Protein AF-A0A517MHG7-F1 (afdb_monomer)

Structure (mmCIF, N/CA/C/O backbone):
data_AF-A0A517MHG7-F1
#
_entry.id   AF-A0A517MHG7-F1
#
loop_
_atom_site.group_PDB
_atom_site.id
_atom_site.type_symbol
_atom_site.label_atom_id
_atom_site.label_alt_id
_atom_site.label_comp_id
_atom_site.label_asym_id
_atom_site.label_entity_id
_atom_site.label_seq_id
_atom_site.pdbx_PDB_ins_code
_atom_site.Cartn_x
_atom_site.Cartn_y
_atom_site.Cartn_z
_atom_site.occupancy
_atom_site.B_iso_or_equiv
_atom_site.auth_seq_id
_atom_site.auth_comp_id
_atom_site.auth_asym_id
_atom_site.auth_atom_id
_atom_site.pdbx_PDB_model_num
ATOM 1 N N . MET A 1 1 ? 53.557 -58.027 13.527 1.00 37.69 1 MET A N 1
ATOM 2 C CA . MET A 1 1 ? 53.738 -56.564 13.632 1.00 37.69 1 MET A CA 1
ATOM 3 C C . MET A 1 1 ? 52.764 -55.906 12.673 1.00 37.69 1 MET A C 1
ATOM 5 O O . MET A 1 1 ? 52.910 -56.068 11.471 1.00 37.69 1 MET A O 1
ATOM 9 N N . ARG A 1 2 ? 51.699 -55.310 13.218 1.00 33.59 2 ARG A N 1
ATOM 10 C CA . ARG A 1 2 ? 50.631 -54.616 12.485 1.00 33.59 2 ARG A CA 1
ATOM 11 C C . ARG A 1 2 ? 50.932 -53.115 12.537 1.00 33.59 2 ARG A C 1
ATOM 13 O O . ARG A 1 2 ? 51.145 -52.602 13.630 1.00 33.59 2 ARG A O 1
ATOM 20 N N . TYR A 1 3 ? 50.956 -52.452 11.386 1.00 35.00 3 TYR A N 1
ATOM 21 C CA . TYR A 1 3 ? 50.954 -50.989 11.289 1.00 35.00 3 TYR A CA 1
ATOM 22 C C . TYR A 1 3 ? 49.515 -50.459 11.477 1.00 35.00 3 TYR A C 1
ATOM 24 O O . TYR A 1 3 ? 48.573 -51.174 11.124 1.00 35.00 3 TYR A O 1
ATOM 32 N N . PRO A 1 4 ? 49.320 -49.266 12.072 1.00 37.56 4 PRO A N 1
ATOM 33 C CA . PRO A 1 4 ? 48.002 -48.763 12.453 1.00 37.56 4 PRO A CA 1
ATOM 34 C C . PRO A 1 4 ? 47.261 -48.126 11.260 1.00 37.56 4 PRO A C 1
ATOM 36 O O . PRO A 1 4 ? 47.903 -47.722 10.289 1.00 37.56 4 PRO A O 1
ATOM 39 N N . PRO A 1 5 ? 45.921 -48.015 11.316 1.00 35.97 5 PRO A N 1
ATOM 40 C CA . PRO A 1 5 ? 45.130 -47.403 10.255 1.00 35.97 5 PRO A CA 1
ATOM 41 C C . PRO A 1 5 ? 45.158 -45.867 10.337 1.00 35.97 5 PRO A C 1
ATOM 43 O O . PRO A 1 5 ? 45.040 -45.284 11.415 1.00 35.97 5 PRO A O 1
ATOM 46 N N . CYS A 1 6 ? 45.285 -45.221 9.175 1.00 31.97 6 CYS A N 1
ATOM 47 C CA . CYS A 1 6 ? 45.093 -43.785 8.984 1.00 31.97 6 CYS A CA 1
ATOM 48 C C . CYS A 1 6 ? 43.678 -43.367 9.405 1.00 31.97 6 CYS A C 1
ATOM 50 O O . CYS A 1 6 ? 42.690 -43.843 8.845 1.00 31.97 6 CYS A O 1
ATOM 52 N N . ALA A 1 7 ? 43.586 -42.445 10.361 1.00 31.58 7 ALA A N 1
ATOM 53 C CA . ALA A 1 7 ? 42.348 -41.763 10.700 1.00 31.58 7 ALA A CA 1
ATOM 54 C C . ALA A 1 7 ? 42.001 -40.755 9.592 1.00 31.58 7 ALA A C 1
ATOM 56 O O . ALA A 1 7 ? 42.701 -39.761 9.400 1.00 31.58 7 ALA A O 1
ATOM 57 N N . PHE A 1 8 ? 40.919 -41.018 8.861 1.00 31.73 8 PHE A N 1
ATOM 58 C CA . PHE A 1 8 ? 40.243 -40.014 8.046 1.00 31.73 8 PHE A CA 1
ATOM 59 C C . PHE A 1 8 ? 39.566 -39.016 8.993 1.00 31.73 8 PHE A C 1
ATOM 61 O O . PHE A 1 8 ? 38.588 -39.353 9.659 1.00 31.73 8 PHE A O 1
ATOM 68 N N . PHE A 1 9 ? 40.085 -37.791 9.062 1.00 30.23 9 PHE A N 1
ATOM 69 C CA . PHE A 1 9 ? 39.346 -36.668 9.630 1.00 30.23 9 PHE A CA 1
ATOM 70 C C . PHE A 1 9 ? 38.220 -36.307 8.658 1.00 30.23 9 PHE A C 1
ATOM 72 O O . PHE A 1 9 ? 38.436 -35.659 7.636 1.00 30.23 9 PHE A O 1
ATOM 79 N N . LEU A 1 10 ? 37.013 -36.776 8.966 1.00 29.17 10 LEU A N 1
ATOM 80 C CA . LEU A 1 10 ? 35.787 -36.297 8.349 1.00 29.17 10 LEU A CA 1
ATOM 81 C C . LEU A 1 10 ? 35.540 -34.882 8.899 1.00 29.17 10 LEU A C 1
ATOM 83 O O . LEU A 1 10 ? 35.070 -34.725 10.025 1.00 29.17 10 LEU A O 1
ATOM 87 N N . CYS A 1 11 ? 35.905 -33.847 8.141 1.00 27.91 11 CYS A N 1
ATOM 88 C CA . CYS A 1 11 ? 35.425 -32.494 8.408 1.00 27.91 11 CYS A CA 1
ATOM 89 C C . CYS A 1 11 ? 33.903 -32.499 8.231 1.00 27.91 11 CYS A C 1
ATOM 91 O O . CYS A 1 11 ? 33.403 -32.452 7.108 1.00 27.91 11 CYS A O 1
ATOM 93 N N . LEU A 1 12 ? 33.166 -32.583 9.341 1.00 28.73 12 LEU A N 1
ATOM 94 C CA . LEU A 1 12 ? 31.757 -32.220 9.376 1.00 28.73 12 LEU A CA 1
ATOM 95 C C . LEU A 1 12 ? 31.680 -30.727 9.034 1.00 28.73 12 LEU A C 1
ATOM 97 O O . LEU A 1 12 ? 31.954 -29.872 9.874 1.00 28.73 12 LEU A O 1
ATOM 101 N N . ALA A 1 13 ? 31.338 -30.410 7.787 1.00 30.81 13 ALA A N 1
ATOM 102 C CA . ALA A 1 13 ? 30.825 -29.096 7.450 1.00 30.81 13 ALA A CA 1
ATOM 103 C C . ALA A 1 13 ? 29.472 -28.964 8.156 1.00 30.81 13 ALA A C 1
ATOM 105 O O . ALA A 1 13 ? 28.457 -29.484 7.695 1.00 30.81 13 ALA A O 1
ATOM 106 N N . VAL A 1 14 ? 29.475 -28.329 9.327 1.00 29.34 14 VAL A N 1
ATOM 107 C CA . VAL A 1 14 ? 28.245 -27.881 9.970 1.00 29.34 14 VAL A CA 1
ATOM 108 C C . VAL A 1 14 ? 27.719 -26.739 9.108 1.00 29.34 14 VAL A C 1
ATOM 110 O O . VAL A 1 14 ? 28.155 -25.598 9.231 1.00 29.34 14 VAL A O 1
ATOM 113 N N . LEU A 1 15 ? 26.819 -27.067 8.181 1.00 31.58 15 LEU A N 1
ATOM 114 C CA . LEU A 1 15 ? 25.925 -26.097 7.563 1.00 31.58 15 LEU A CA 1
ATOM 115 C C . LEU A 1 15 ? 25.019 -25.571 8.679 1.00 31.58 15 LEU A C 1
ATOM 117 O O . LEU A 1 15 ? 23.941 -26.107 8.924 1.00 31.58 15 LEU A O 1
ATOM 121 N N . PHE A 1 16 ? 25.473 -24.536 9.386 1.00 30.58 16 PHE A N 1
ATOM 122 C CA . PHE A 1 16 ? 24.554 -23.619 10.044 1.00 30.58 16 PHE A CA 1
ATOM 123 C C . PHE A 1 16 ? 23.796 -22.914 8.921 1.00 30.58 16 PHE A C 1
ATOM 125 O O . PHE A 1 16 ? 24.208 -21.867 8.430 1.00 30.58 16 PHE A O 1
ATOM 132 N N . GLY A 1 17 ? 22.710 -23.534 8.459 1.00 29.84 17 GLY A N 1
ATOM 133 C CA . GLY A 1 17 ? 21.643 -22.766 7.849 1.00 29.84 17 GLY A CA 1
ATOM 134 C C . GLY A 1 17 ? 21.190 -21.794 8.924 1.00 29.84 17 GLY A C 1
ATOM 135 O O . GLY A 1 17 ? 20.609 -22.218 9.922 1.00 29.84 17 GLY A O 1
ATOM 136 N N . ASN A 1 18 ? 21.540 -20.517 8.774 1.00 31.27 18 ASN A N 1
ATOM 137 C CA . ASN A 1 18 ? 20.880 -19.469 9.528 1.00 31.27 18 ASN A CA 1
ATOM 138 C C . ASN A 1 18 ? 19.403 -19.594 9.171 1.00 31.27 18 ASN A C 1
ATOM 140 O O . ASN A 1 18 ? 18.986 -19.217 8.079 1.00 31.27 18 ASN A O 1
ATOM 144 N N . VAL A 1 19 ? 18.624 -20.185 10.073 1.00 34.59 19 VAL A N 1
ATOM 145 C CA . VAL A 1 19 ? 17.186 -19.969 10.091 1.00 34.59 19 VAL A CA 1
ATOM 146 C C . VAL A 1 19 ? 17.055 -18.504 10.476 1.00 34.59 19 VAL A C 1
ATOM 148 O O . VAL A 1 19 ? 17.112 -18.157 11.654 1.00 34.59 19 VAL A O 1
ATOM 151 N N . LEU A 1 20 ? 17.048 -17.632 9.468 1.00 45.84 20 LEU A N 1
ATOM 152 C CA . LEU A 1 20 ? 16.780 -16.217 9.656 1.00 45.84 20 LEU A CA 1
ATOM 153 C C . LEU A 1 20 ? 15.371 -16.142 10.242 1.00 45.84 20 LEU A C 1
ATOM 155 O O . LEU A 1 20 ? 14.399 -16.552 9.608 1.00 45.84 20 LEU A O 1
ATOM 159 N N . SER A 1 21 ? 15.284 -15.727 11.505 1.00 51.94 21 SER A N 1
ATOM 160 C CA . SER A 1 21 ? 14.001 -15.457 12.143 1.00 51.94 21 SER A CA 1
ATOM 161 C C . SER A 1 21 ? 13.348 -14.312 11.383 1.00 51.94 21 SER A C 1
ATOM 163 O O . SER A 1 21 ? 14.001 -13.300 11.142 1.00 51.94 21 SER A O 1
ATOM 165 N N . ALA A 1 22 ? 12.077 -14.460 11.008 1.00 64.56 22 ALA A N 1
ATOM 166 C CA . ALA A 1 22 ? 11.318 -13.345 10.457 1.00 64.56 22 ALA A CA 1
ATOM 167 C C . ALA A 1 22 ? 11.336 -12.176 11.455 1.00 64.56 22 ALA A C 1
ATOM 169 O O . ALA A 1 22 ? 11.253 -12.402 12.667 1.00 64.56 22 ALA A O 1
ATOM 170 N N . ALA A 1 23 ? 11.462 -10.948 10.949 1.00 78.62 23 ALA A N 1
ATOM 171 C CA . ALA A 1 23 ? 11.457 -9.759 11.788 1.00 78.62 23 ALA A CA 1
ATOM 172 C C . ALA A 1 23 ? 10.108 -9.623 12.511 1.00 78.62 23 ALA A C 1
ATOM 174 O O . ALA A 1 23 ? 9.042 -9.815 11.918 1.00 78.62 23 ALA A O 1
ATOM 175 N N . ASP A 1 24 ? 10.153 -9.252 13.788 1.00 87.94 24 ASP A N 1
ATOM 176 C CA . ASP A 1 24 ? 8.943 -9.060 14.580 1.00 87.94 24 ASP A CA 1
ATOM 177 C C . ASP A 1 24 ? 8.303 -7.713 14.249 1.00 87.94 24 ASP A C 1
ATOM 179 O O . ASP A 1 24 ? 8.987 -6.694 14.144 1.00 87.94 24 ASP A O 1
ATOM 183 N N . LEU A 1 25 ? 6.975 -7.684 14.116 1.00 92.38 25 LEU A N 1
ATOM 184 C CA . LEU A 1 25 ? 6.245 -6.427 13.963 1.00 92.38 25 LEU A CA 1
ATOM 185 C C . LEU A 1 25 ? 6.420 -5.552 15.209 1.00 92.38 25 LEU A C 1
ATOM 187 O O . LEU A 1 25 ? 6.308 -6.018 16.343 1.00 92.38 25 LEU A O 1
ATOM 191 N N . THR A 1 26 ? 6.624 -4.259 14.990 1.00 94.62 26 THR A N 1
ATOM 192 C CA . THR A 1 26 ? 6.773 -3.254 16.046 1.00 94.62 26 THR A CA 1
ATOM 193 C C . THR A 1 26 ? 5.945 -2.012 15.726 1.00 94.62 26 THR A C 1
ATOM 195 O O . THR A 1 26 ? 5.345 -1.886 14.653 1.00 94.62 26 THR A O 1
ATOM 198 N N . VAL A 1 27 ? 5.886 -1.075 16.669 1.00 95.31 27 VAL A N 1
ATOM 199 C CA . VAL A 1 27 ? 5.363 0.271 16.427 1.00 95.31 27 VAL A CA 1
ATOM 200 C C . VAL A 1 27 ? 6.356 1.314 16.922 1.00 95.31 27 VAL A C 1
ATOM 202 O O . VAL A 1 27 ? 6.956 1.168 17.984 1.00 95.31 27 VAL A O 1
ATOM 205 N N . GLN A 1 28 ? 6.508 2.392 16.161 1.00 94.25 28 GLN A N 1
ATOM 206 C CA . GLN A 1 28 ? 7.327 3.543 16.528 1.00 94.25 28 GLN A CA 1
ATOM 207 C C . GLN A 1 28 ? 6.416 4.675 16.992 1.00 94.25 28 GLN A C 1
ATOM 209 O O . GLN A 1 28 ? 5.576 5.147 16.223 1.00 94.25 28 GLN A O 1
ATOM 214 N N . GLN A 1 29 ? 6.569 5.123 18.241 1.00 95.94 29 GLN A N 1
ATOM 215 C CA . GLN A 1 29 ? 5.842 6.293 18.738 1.00 95.94 29 GLN A CA 1
ATOM 216 C C . GLN A 1 29 ? 6.206 7.519 17.892 1.00 95.94 29 GLN A C 1
ATOM 218 O O . GLN A 1 29 ? 7.383 7.773 17.651 1.00 95.94 29 GLN A O 1
ATOM 223 N N . ARG A 1 30 ? 5.202 8.287 17.466 1.00 94.56 30 ARG A N 1
ATOM 224 C CA . ARG A 1 30 ? 5.401 9.521 16.693 1.00 94.56 30 ARG A CA 1
ATOM 225 C C . ARG A 1 30 ? 5.118 10.742 17.550 1.00 94.56 30 ARG A C 1
ATOM 227 O O . ARG A 1 30 ? 5.968 11.618 17.661 1.00 94.56 30 ARG A O 1
ATOM 234 N N . GLN A 1 31 ? 3.958 10.776 18.199 1.00 95.31 31 GLN A N 1
ATOM 235 C CA . GLN A 1 31 ? 3.534 11.937 18.971 1.00 95.31 31 GLN A CA 1
ATOM 236 C C . GLN A 1 31 ? 2.637 11.544 20.144 1.00 95.31 31 GLN A C 1
ATOM 238 O O . GLN A 1 31 ? 1.933 10.535 20.097 1.00 95.31 31 GLN A O 1
ATOM 243 N N . ARG A 1 32 ? 2.656 12.380 21.185 1.00 97.88 32 ARG A N 1
ATOM 244 C CA . ARG A 1 32 ? 1.688 12.394 22.284 1.00 97.88 32 ARG A CA 1
ATOM 245 C C . ARG A 1 32 ? 1.018 13.757 22.321 1.00 97.88 32 ARG A C 1
ATOM 247 O O . ARG A 1 32 ? 1.705 14.772 22.221 1.00 97.88 32 ARG A O 1
ATOM 254 N N . VAL A 1 33 ? -0.300 13.768 22.453 1.00 98.25 33 VAL A N 1
ATOM 255 C CA . VAL A 1 33 ? -1.098 14.992 22.525 1.00 98.25 33 VAL A CA 1
ATOM 256 C C . VAL A 1 33 ? -1.978 14.935 23.759 1.00 98.25 33 VAL A C 1
ATOM 258 O O . VAL A 1 33 ? -2.727 13.975 23.935 1.00 98.25 33 VAL A O 1
ATOM 261 N N . ALA A 1 34 ? -1.904 15.966 24.601 1.00 98.31 34 ALA A N 1
ATOM 262 C CA . ALA A 1 34 ? -2.781 16.097 25.754 1.00 98.31 34 ALA A CA 1
ATOM 263 C C . ALA A 1 34 ? -4.236 16.268 25.291 1.00 98.31 34 ALA A C 1
ATOM 265 O O . ALA A 1 34 ? -4.563 17.202 24.562 1.00 98.31 34 ALA A O 1
ATOM 266 N N . ALA A 1 35 ? -5.106 15.371 25.738 1.00 98.06 35 ALA A N 1
ATOM 267 C CA . ALA A 1 35 ? -6.518 15.354 25.39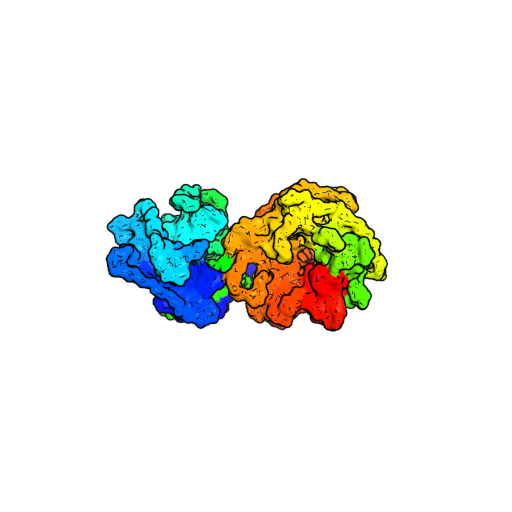6 1.00 98.06 35 ALA A CA 1
ATOM 268 C C . ALA A 1 35 ? -7.315 14.873 26.620 1.00 98.06 35 ALA A C 1
ATOM 270 O O . ALA A 1 35 ? -7.342 13.671 26.899 1.00 98.06 35 ALA A O 1
ATOM 271 N N . PRO A 1 36 ? -7.949 15.778 27.390 1.00 97.38 36 PRO A N 1
ATOM 272 C CA . PRO A 1 36 ? -8.649 15.428 28.628 1.00 97.38 36 PRO A CA 1
ATOM 273 C C . PRO A 1 36 ? -9.705 14.325 28.476 1.00 97.38 36 PRO A C 1
ATOM 275 O O . PRO A 1 36 ? -9.978 13.604 29.441 1.00 97.38 36 PRO A O 1
ATOM 278 N N . GLU A 1 37 ? -10.277 14.193 27.280 1.00 97.81 37 GLU A N 1
ATOM 279 C CA . GLU A 1 37 ? -11.284 13.206 26.906 1.00 97.81 37 GLU A CA 1
ATOM 280 C C . GLU A 1 37 ? -10.695 11.842 26.523 1.00 97.81 37 GLU A C 1
ATOM 282 O O . GLU A 1 37 ? -11.466 10.902 26.366 1.00 97.81 37 GLU A O 1
ATOM 287 N N . ALA A 1 38 ? -9.370 11.686 26.406 1.00 97.31 38 ALA A N 1
ATOM 288 C CA . ALA A 1 38 ? -8.709 10.422 26.066 1.00 97.31 38 ALA A CA 1
ATOM 289 C C . ALA A 1 38 ? -8.850 9.393 27.202 1.00 97.31 38 ALA A C 1
ATOM 291 O O . ALA A 1 38 ? -7.937 9.157 27.995 1.00 97.31 38 ALA A O 1
ATOM 292 N N . HIS A 1 39 ? -10.039 8.802 27.306 1.00 96.75 39 HIS A N 1
ATOM 293 C CA . HIS A 1 39 ? -10.415 7.895 28.384 1.00 96.75 39 HIS A CA 1
ATOM 294 C C . HIS A 1 39 ? -10.896 6.540 27.871 1.00 96.75 39 HIS A C 1
ATOM 296 O O . HIS A 1 39 ? -10.532 5.513 28.448 1.00 96.75 39 HIS A O 1
ATOM 302 N N . GLN A 1 40 ? -11.696 6.537 26.803 1.00 96.94 40 GLN A N 1
ATOM 303 C CA . GLN A 1 40 ? -12.243 5.320 26.211 1.00 96.94 40 GLN A CA 1
ATOM 304 C C . GLN A 1 40 ? -11.585 4.960 24.892 1.00 96.94 40 GLN A C 1
ATOM 306 O O . GLN A 1 40 ? -11.192 3.813 24.703 1.00 96.94 40 GLN A O 1
ATOM 311 N N . ALA A 1 41 ? -11.438 5.923 23.988 1.00 98.19 41 ALA A N 1
ATOM 312 C CA . ALA A 1 41 ? -10.935 5.630 22.660 1.00 98.19 41 ALA A CA 1
ATOM 313 C C . ALA A 1 41 ? -10.403 6.864 21.942 1.00 98.19 41 ALA A C 1
ATOM 315 O O . ALA A 1 41 ? -10.436 7.990 22.444 1.00 98.19 41 ALA A O 1
ATOM 316 N N . VAL A 1 42 ? -9.958 6.607 20.720 1.00 98.69 42 VAL A N 1
ATOM 317 C CA . VAL A 1 42 ? -9.662 7.599 19.704 1.00 98.69 42 VAL A CA 1
ATOM 318 C C . VAL A 1 42 ? -10.305 7.176 18.383 1.00 98.69 42 VAL A C 1
ATOM 320 O O . VAL A 1 42 ? -10.390 5.982 18.101 1.00 98.69 42 VAL A O 1
ATOM 323 N N . ALA A 1 43 ? -10.744 8.144 17.583 1.00 98.62 43 ALA A N 1
ATOM 324 C CA . ALA A 1 43 ? -11.048 7.967 16.162 1.00 98.62 43 ALA A CA 1
ATOM 325 C C . ALA A 1 43 ? -10.205 8.940 15.330 1.00 98.62 43 ALA A C 1
ATOM 327 O O . ALA A 1 43 ? -9.631 9.887 15.871 1.00 98.62 43 ALA A O 1
ATOM 328 N N . VAL A 1 44 ? -10.119 8.728 14.019 1.00 97.00 44 VAL A N 1
ATOM 329 C CA . VAL A 1 44 ? -9.274 9.547 13.143 1.00 97.00 44 VAL A CA 1
ATOM 330 C C . VAL A 1 44 ? -9.869 9.659 11.743 1.00 97.00 44 VAL A C 1
ATOM 332 O O . VAL A 1 44 ? -10.423 8.695 11.217 1.00 97.00 44 VAL A O 1
ATOM 335 N N . ASP A 1 45 ? -9.739 10.843 11.149 1.00 94.00 45 ASP A N 1
ATOM 336 C CA . ASP A 1 45 ? -10.021 11.113 9.741 1.00 94.00 45 ASP A CA 1
ATOM 337 C C . ASP A 1 45 ? -8.808 11.767 9.053 1.00 94.00 45 ASP A C 1
ATOM 339 O O . ASP A 1 45 ? -7.699 11.785 9.588 1.00 94.00 45 ASP A O 1
ATOM 343 N N . ALA A 1 46 ? -8.997 12.298 7.843 1.00 90.44 46 ALA A N 1
ATOM 344 C CA . ALA A 1 46 ? -7.940 12.920 7.052 1.00 90.44 46 ALA A CA 1
ATOM 345 C C . ALA A 1 46 ? -7.244 14.127 7.708 1.00 90.44 46 ALA A C 1
ATOM 347 O O . ALA A 1 46 ? -6.041 14.314 7.508 1.00 90.44 46 ALA A O 1
ATOM 348 N N . ALA A 1 47 ? -7.966 14.933 8.481 1.00 92.44 47 ALA A N 1
ATOM 349 C CA . ALA A 1 47 ? -7.489 16.198 9.039 1.00 92.44 47 ALA A CA 1
ATOM 350 C C . ALA A 1 47 ? -7.492 16.218 10.573 1.00 92.44 47 ALA A C 1
ATOM 352 O O . ALA A 1 47 ? -6.788 17.025 11.176 1.00 92.44 47 ALA A O 1
ATOM 353 N N . SER A 1 48 ? -8.243 15.323 11.209 1.00 96.50 48 SER A N 1
ATOM 354 C CA . SER A 1 48 ? -8.541 15.378 12.632 1.00 96.50 48 SER A CA 1
ATOM 355 C C . SER A 1 48 ? -8.396 14.031 13.328 1.00 96.50 48 SER A C 1
ATOM 357 O O . SER A 1 48 ? -8.541 12.969 12.724 1.00 96.50 48 SER A O 1
ATOM 359 N N . PHE A 1 49 ? -8.137 14.088 14.631 1.00 98.31 49 PHE A N 1
ATOM 360 C CA . PHE A 1 49 ? -8.358 12.965 15.538 1.00 98.31 49 PHE A CA 1
ATOM 361 C C . PHE A 1 49 ? -9.413 13.347 16.581 1.00 98.31 49 PHE A C 1
ATOM 363 O O . PHE A 1 49 ? -9.638 14.523 16.861 1.00 98.31 49 PHE A O 1
ATOM 370 N N . PHE A 1 50 ? -10.078 12.348 17.149 1.00 98.81 50 PHE A N 1
ATOM 371 C CA . PHE A 1 50 ? -11.200 12.513 18.067 1.00 98.81 50 PHE A CA 1
ATOM 372 C C . PHE A 1 50 ? -10.874 11.798 19.367 1.00 98.81 50 PHE A C 1
ATOM 374 O O . PHE A 1 50 ? -10.794 10.573 19.372 1.00 98.81 50 PHE A O 1
ATOM 381 N N . ALA A 1 51 ? -10.680 12.532 20.460 1.00 98.69 51 ALA A N 1
ATOM 382 C CA . ALA A 1 51 ? -10.524 11.929 21.780 1.00 98.69 51 ALA A CA 1
ATOM 383 C C . ALA A 1 51 ? -11.909 11.623 22.362 1.00 98.69 51 ALA A C 1
ATOM 385 O O . ALA A 1 51 ? -12.764 12.508 22.422 1.00 98.69 51 ALA A O 1
ATOM 386 N N . ILE A 1 52 ? -12.134 10.370 22.762 1.00 98.69 52 ILE A N 1
ATOM 387 C CA . ILE A 1 52 ? -13.449 9.865 23.168 1.00 98.69 52 ILE A CA 1
ATOM 388 C C . ILE A 1 52 ? -13.395 9.410 24.624 1.00 98.69 52 ILE A C 1
ATOM 390 O O . ILE A 1 52 ? -12.583 8.562 25.013 1.00 98.69 52 ILE A O 1
ATOM 394 N N . SER A 1 53 ? -14.314 9.947 25.421 1.00 97.81 53 SER A N 1
ATOM 395 C CA . SER A 1 53 ? -14.584 9.534 26.796 1.00 97.81 53 SER A CA 1
ATOM 396 C C . SER A 1 53 ? -15.955 8.869 26.903 1.00 97.81 53 SER A C 1
ATOM 398 O O . SER A 1 53 ? -16.680 8.755 25.926 1.00 97.81 53 SER A O 1
ATOM 400 N N . ASN A 1 54 ? -16.360 8.499 28.119 1.00 96.69 54 ASN A N 1
ATOM 401 C CA . ASN A 1 54 ? -17.680 7.923 28.393 1.00 96.69 54 ASN A CA 1
ATOM 402 C C . ASN A 1 54 ? -18.855 8.716 27.798 1.00 96.69 54 ASN A C 1
ATOM 404 O O . ASN A 1 54 ? -19.824 8.119 27.337 1.00 96.69 54 ASN A O 1
ATOM 408 N N . GLN A 1 55 ? -18.777 10.047 27.858 1.00 97.06 55 GLN A N 1
ATOM 409 C CA . GLN A 1 55 ? -19.896 10.958 27.595 1.00 97.06 55 GLN A CA 1
ATOM 410 C C . GLN A 1 55 ? -19.453 12.264 26.920 1.00 97.06 55 GLN A C 1
ATOM 412 O O . GLN A 1 55 ? -20.184 13.248 26.943 1.00 97.06 55 GLN A O 1
ATOM 417 N N . ALA A 1 56 ? -18.240 12.314 26.376 1.00 98.12 56 ALA A N 1
ATOM 418 C CA . ALA A 1 56 ? -17.725 13.493 25.692 1.00 98.12 56 ALA A CA 1
ATOM 419 C C . ALA A 1 56 ? -16.764 13.094 24.578 1.00 98.12 56 ALA A C 1
ATOM 421 O O . ALA A 1 56 ? -16.034 12.108 24.721 1.00 98.12 56 ALA A O 1
ATOM 422 N N . ILE A 1 57 ? -16.768 13.884 23.511 1.00 98.75 57 ILE A N 1
ATOM 423 C CA . ILE A 1 57 ? -15.901 13.745 22.346 1.00 98.75 57 ILE A CA 1
ATOM 424 C C . ILE A 1 57 ? -15.312 15.123 22.064 1.00 98.75 57 ILE A C 1
ATOM 426 O O . ILE A 1 57 ? -16.065 16.088 21.946 1.00 98.75 57 ILE A O 1
ATOM 430 N N . THR A 1 58 ? -13.998 15.210 21.893 1.00 98.81 58 THR A N 1
ATOM 431 C CA . THR A 1 58 ? -13.353 16.424 21.377 1.00 98.81 58 THR A CA 1
ATOM 432 C C . THR A 1 58 ? -12.613 16.088 20.093 1.00 98.81 58 THR A C 1
ATOM 434 O O . THR A 1 58 ? -11.802 15.162 20.053 1.00 98.81 58 THR A O 1
ATOM 437 N N . ARG A 1 59 ? -12.912 16.837 19.031 1.00 98.75 59 ARG A N 1
ATOM 438 C CA . ARG A 1 59 ? -12.213 16.801 17.747 1.00 98.75 59 ARG A CA 1
ATOM 439 C C . ARG A 1 59 ? -11.021 17.749 17.804 1.00 98.75 59 ARG A C 1
ATOM 441 O O . ARG A 1 59 ? -11.183 18.907 18.180 1.00 98.75 59 ARG A O 1
ATOM 448 N N . TYR A 1 60 ? -9.862 17.279 17.370 1.00 98.62 60 TYR A N 1
ATOM 449 C CA . TYR A 1 60 ? -8.607 18.024 17.321 1.00 98.62 60 TYR A CA 1
ATOM 450 C C . TYR A 1 60 ? -8.072 18.076 15.896 1.00 98.62 60 TYR A C 1
ATOM 452 O O . TYR A 1 60 ? -8.255 17.135 15.124 1.00 98.62 60 TYR A O 1
ATOM 460 N N . ASP A 1 61 ? -7.375 19.151 15.552 1.00 97.06 61 ASP A N 1
ATOM 461 C CA . ASP A 1 61 ? -6.618 19.235 14.305 1.00 97.06 61 ASP A CA 1
ATOM 462 C C . ASP A 1 61 ? -5.329 18.397 14.395 1.00 97.06 61 ASP A C 1
ATOM 464 O O . ASP A 1 61 ? -4.575 18.525 15.359 1.00 97.06 61 ASP A O 1
ATOM 468 N N . LYS A 1 62 ? -5.042 17.541 13.402 1.00 93.38 62 LYS A N 1
ATOM 469 C CA . LYS A 1 62 ? -3.834 16.687 13.406 1.00 93.38 62 LYS A CA 1
ATOM 470 C C . LYS A 1 62 ? -2.534 17.469 13.228 1.00 93.38 62 LYS A C 1
ATOM 472 O O . LYS A 1 62 ? -1.477 16.958 13.585 1.00 93.38 62 LYS A O 1
ATOM 477 N N . SER A 1 63 ? -2.582 18.652 12.619 1.00 91.00 63 SER A N 1
ATOM 478 C CA . SER A 1 63 ? -1.387 19.442 12.317 1.00 91.00 63 SER A CA 1
ATOM 479 C C . SER A 1 63 ? -1.001 20.359 13.473 1.00 91.00 63 SER A C 1
ATOM 481 O O . SER A 1 63 ? 0.175 20.440 13.826 1.00 91.00 63 SER A O 1
ATOM 483 N N . THR A 1 64 ? -1.980 21.018 14.096 1.00 95.44 64 THR A N 1
ATOM 484 C CA . THR A 1 64 ? -1.739 21.967 15.191 1.00 95.44 64 THR A CA 1
ATOM 485 C C . THR A 1 64 ? -1.908 21.339 16.568 1.00 95.44 64 THR A C 1
ATOM 487 O O . THR A 1 64 ? -1.311 21.827 17.523 1.00 95.44 64 THR A O 1
ATOM 490 N N . ASN A 1 65 ? -2.649 20.229 16.671 1.00 96.69 65 ASN A N 1
ATOM 491 C CA . ASN A 1 65 ? -3.069 19.591 17.924 1.00 96.69 65 ASN A CA 1
ATOM 492 C C . ASN A 1 65 ? -4.041 20.431 18.761 1.00 96.69 65 ASN A C 1
ATOM 494 O O . ASN A 1 65 ? -4.296 20.106 19.920 1.00 96.69 65 ASN A O 1
ATOM 498 N N . GLU A 1 66 ? -4.597 21.496 18.185 1.00 97.94 66 GLU A N 1
ATOM 499 C CA . GLU A 1 66 ? -5.567 22.348 18.862 1.00 97.94 66 GLU A CA 1
ATOM 500 C C . GLU A 1 66 ? -6.968 21.713 18.832 1.00 97.94 66 GLU A C 1
ATOM 502 O O . GLU A 1 66 ? -7.354 21.107 17.822 1.00 97.94 66 GLU A O 1
ATOM 507 N N . PRO A 1 67 ? -7.756 21.843 19.916 1.00 98.31 67 PRO A N 1
ATOM 508 C CA . PRO A 1 67 ? -9.148 21.420 19.920 1.00 98.31 67 PRO A CA 1
ATOM 509 C C . PRO A 1 67 ? -9.968 22.300 18.969 1.00 98.31 67 PRO A C 1
ATOM 511 O O . PRO A 1 67 ? -9.853 23.525 18.967 1.00 98.31 67 PRO A O 1
ATOM 514 N N . LEU A 1 68 ? -10.829 21.669 18.175 1.00 98.19 68 LEU A N 1
ATOM 515 C CA . LEU A 1 68 ? -11.677 22.325 17.180 1.00 98.19 68 LEU A CA 1
ATOM 516 C C . LEU A 1 68 ? -13.126 22.428 17.656 1.00 98.19 68 LEU A C 1
ATOM 518 O O . LEU A 1 68 ? -13.707 23.510 17.687 1.00 98.19 68 LEU A O 1
ATOM 522 N N . VAL A 1 69 ? -13.716 21.287 18.016 1.00 98.00 69 VAL A N 1
ATOM 523 C CA . VAL A 1 69 ? -15.119 21.167 18.429 1.00 98.00 69 VAL A CA 1
ATOM 524 C C . VAL A 1 69 ? -15.205 20.135 19.542 1.00 98.00 69 VAL A C 1
ATOM 526 O O . VAL A 1 69 ? -14.551 19.095 19.473 1.00 98.00 69 VAL A O 1
ATOM 529 N N . ALA A 1 70 ? -16.021 20.412 20.554 1.00 98.31 70 ALA A N 1
ATOM 530 C CA . ALA A 1 70 ? -16.287 19.489 21.645 1.00 98.31 70 ALA A CA 1
ATOM 531 C C . ALA A 1 70 ? -17.787 19.219 21.755 1.00 98.31 70 ALA A C 1
ATOM 533 O O . ALA A 1 70 ? -18.611 20.124 21.616 1.00 98.31 70 ALA A O 1
ATOM 534 N N . TRP A 1 71 ? -18.125 17.974 22.048 1.00 98.25 71 TRP A N 1
ATOM 535 C CA . TRP A 1 71 ? -19.468 17.527 22.366 1.00 98.25 71 TRP A CA 1
ATOM 536 C C . TRP A 1 71 ? -19.461 16.836 23.727 1.00 98.25 71 TRP A C 1
ATOM 538 O O . TRP A 1 71 ? -18.522 16.119 24.077 1.00 98.25 71 TRP A O 1
ATOM 548 N N . LYS A 1 72 ? -20.532 17.039 24.493 1.00 97.50 72 LYS A N 1
ATOM 549 C CA . LYS A 1 72 ? -20.776 16.365 25.764 1.00 97.50 72 LYS A CA 1
ATOM 550 C C . LYS A 1 72 ? -22.241 15.953 25.830 1.00 97.50 72 LYS A C 1
ATOM 552 O O . LYS A 1 72 ? -23.111 16.737 25.461 1.00 97.50 72 LYS A O 1
ATOM 557 N N . ALA A 1 73 ? -22.497 14.741 26.308 1.00 95.00 73 ALA A N 1
ATOM 558 C CA . ALA A 1 73 ? -23.845 14.233 26.500 1.00 95.00 73 ALA A CA 1
ATOM 559 C C . ALA A 1 73 ? -24.617 15.094 27.509 1.00 95.00 73 ALA A C 1
ATOM 561 O O . ALA A 1 73 ? -24.075 15.495 28.544 1.00 95.00 73 ALA A O 1
ATOM 562 N N . GLU A 1 74 ? -25.895 15.330 27.223 1.00 91.44 74 GLU A N 1
ATOM 563 C CA . GLU A 1 74 ? -26.839 15.863 28.205 1.00 91.44 74 GLU A CA 1
ATOM 564 C C . GLU A 1 74 ? -27.096 14.817 29.304 1.00 91.44 74 GLU A C 1
ATOM 566 O O . GLU A 1 74 ? -26.963 13.614 29.062 1.00 91.44 74 GLU A O 1
ATOM 571 N N . GLU A 1 75 ? -27.461 15.255 30.514 1.00 81.69 75 GLU A N 1
ATOM 572 C CA . GLU A 1 75 ? -27.619 14.363 31.680 1.00 81.69 75 GLU A CA 1
ATOM 573 C C . GLU A 1 75 ? -28.597 13.200 31.417 1.00 81.69 75 GLU A C 1
ATOM 575 O O . GLU A 1 75 ? -28.367 12.072 31.868 1.00 81.69 75 GLU A O 1
ATOM 580 N N . ASP A 1 76 ? -29.615 13.449 30.589 1.00 81.75 76 ASP A N 1
ATOM 581 C CA . ASP A 1 76 ? -30.727 12.533 30.331 1.00 81.75 76 ASP A CA 1
ATOM 582 C C . ASP A 1 76 ? -30.593 11.777 28.997 1.00 81.75 76 ASP A C 1
ATOM 584 O O . ASP A 1 76 ? -31.459 10.978 28.642 1.00 81.75 76 ASP A O 1
ATOM 588 N N . ALA A 1 77 ? -29.493 11.973 28.260 1.00 81.69 77 ALA A N 1
ATOM 589 C CA . ALA A 1 77 ? -29.310 11.442 26.904 1.00 81.69 77 ALA A CA 1
ATOM 590 C C . ALA A 1 77 ? -29.151 9.909 26.832 1.00 81.69 77 ALA A C 1
ATOM 592 O O . ALA A 1 77 ? -29.016 9.347 25.750 1.00 81.69 77 ALA A O 1
ATOM 593 N N . GLY A 1 78 ? -29.090 9.205 27.968 1.00 85.25 78 GLY A N 1
ATOM 594 C CA . GLY A 1 78 ? -28.912 7.746 28.008 1.00 85.25 78 GLY A CA 1
ATOM 595 C C . GLY A 1 78 ? -27.512 7.248 27.605 1.00 85.25 78 GLY A C 1
ATOM 596 O O . GLY A 1 78 ? -27.217 6.060 27.755 1.00 85.25 78 GLY A O 1
ATOM 597 N N . ILE A 1 79 ? -26.614 8.138 27.173 1.00 91.69 79 ILE A N 1
ATOM 598 C CA . ILE A 1 79 ? -25.225 7.817 26.827 1.00 91.69 79 ILE A CA 1
ATOM 599 C C . ILE A 1 79 ? -24.423 7.574 28.113 1.00 91.69 79 ILE A C 1
ATOM 601 O O . ILE A 1 79 ? -24.416 8.406 29.021 1.00 91.69 79 ILE A O 1
ATOM 605 N N . LYS A 1 80 ? -23.766 6.413 28.223 1.00 92.88 80 LYS A N 1
ATOM 606 C CA . LYS A 1 80 ? -23.050 5.974 29.435 1.00 92.88 80 LYS A CA 1
ATOM 607 C C . LYS A 1 80 ? -21.590 5.681 29.140 1.00 92.88 80 LYS A C 1
ATOM 609 O O . LYS A 1 80 ? -20.732 6.241 29.814 1.00 92.88 80 LYS A O 1
ATOM 614 N N . HIS A 1 81 ? -21.330 4.850 28.134 1.00 94.88 81 HIS A N 1
ATOM 615 C CA . HIS A 1 81 ? -19.981 4.509 27.711 1.00 94.88 81 HIS A CA 1
ATOM 616 C C . HIS A 1 81 ? -19.880 4.533 26.188 1.00 94.88 81 HIS A C 1
ATOM 618 O O . HIS A 1 81 ? -20.338 3.602 25.535 1.00 94.88 81 HIS A O 1
ATOM 624 N N . LEU A 1 82 ? -19.291 5.592 25.625 1.00 97.81 82 LEU A N 1
ATOM 625 C CA . LEU A 1 82 ? -18.790 5.575 24.249 1.00 97.81 82 LEU A CA 1
ATOM 626 C C . LEU A 1 82 ? -17.431 4.868 24.238 1.00 97.81 82 LEU A C 1
ATOM 628 O O . LEU A 1 82 ? -16.444 5.417 24.717 1.00 97.81 82 LEU A O 1
ATOM 632 N N . ASN A 1 83 ? -17.398 3.635 23.747 1.00 97.69 83 ASN A N 1
ATOM 633 C CA . ASN A 1 83 ? -16.277 2.708 23.902 1.00 97.69 83 ASN A CA 1
ATOM 634 C C . ASN A 1 83 ? -15.270 2.757 22.740 1.00 97.69 83 ASN A C 1
ATOM 636 O O . ASN A 1 83 ? -14.106 2.416 22.928 1.00 97.69 83 ASN A O 1
ATOM 640 N N . SER A 1 84 ? -15.689 3.204 21.550 1.00 98.25 84 SER A N 1
ATOM 641 C CA . SER A 1 84 ? -14.821 3.372 20.374 1.00 98.25 84 SER A CA 1
ATOM 642 C C . SER A 1 84 ? -15.330 4.458 19.431 1.00 98.25 84 SER A C 1
ATOM 644 O O . SER A 1 84 ? -16.420 4.994 19.630 1.00 98.25 84 SER A O 1
ATOM 646 N N . GLY A 1 85 ? -14.578 4.735 18.361 1.00 98.00 85 GLY A N 1
ATOM 647 C CA . GLY A 1 85 ? -15.081 5.489 17.218 1.00 98.00 85 GLY A CA 1
ATOM 648 C C . GLY A 1 85 ? -14.375 5.125 15.912 1.00 98.00 85 GLY A C 1
ATOM 649 O O . GLY A 1 85 ? -13.178 4.852 15.913 1.00 98.00 85 GLY A O 1
ATOM 650 N N . VAL A 1 86 ? -15.107 5.161 14.798 1.00 98.12 86 VAL A N 1
ATOM 651 C CA . VAL A 1 86 ? -14.555 5.098 13.435 1.00 98.12 86 VAL A CA 1
ATOM 652 C C . VAL A 1 86 ? -15.207 6.174 12.571 1.00 98.12 86 VAL A C 1
ATOM 654 O O . VAL A 1 86 ? -16.416 6.385 12.656 1.00 98.12 86 VAL A O 1
ATOM 657 N N . VAL A 1 87 ? -14.418 6.865 11.744 1.00 96.94 87 VAL A N 1
ATOM 658 C CA . VAL A 1 87 ? -14.950 7.836 10.779 1.00 96.94 87 VAL A CA 1
ATOM 659 C C . VAL A 1 87 ? -15.127 7.164 9.421 1.00 96.94 87 VAL A C 1
ATOM 661 O O . VAL A 1 87 ? -14.175 6.620 8.863 1.00 96.94 87 VAL A O 1
ATOM 664 N N . VAL A 1 88 ? -16.347 7.208 8.886 1.00 94.00 88 VAL A N 1
ATOM 665 C CA . VAL A 1 88 ? -16.708 6.674 7.566 1.00 94.00 88 VAL A CA 1
ATOM 666 C C . VAL A 1 88 ? -17.607 7.690 6.873 1.00 94.00 88 VAL A C 1
ATOM 668 O O . VAL A 1 88 ? -18.623 8.097 7.431 1.00 94.00 88 VAL A O 1
ATOM 671 N N . ASP A 1 89 ? -17.219 8.125 5.673 1.00 91.25 89 ASP A N 1
ATOM 672 C CA . ASP A 1 89 ? -17.993 9.050 4.829 1.00 91.25 89 ASP A CA 1
ATOM 673 C C . ASP A 1 89 ? -18.479 10.318 5.562 1.00 91.25 89 ASP A C 1
ATOM 675 O O . ASP A 1 89 ? -19.632 10.733 5.452 1.00 91.25 89 ASP A O 1
ATOM 679 N N . GLY A 1 90 ? -17.586 10.933 6.349 1.00 93.81 90 GLY A N 1
ATOM 680 C CA . GLY A 1 90 ? -17.868 12.167 7.096 1.00 93.81 90 GLY A CA 1
ATOM 681 C C . GLY A 1 90 ? -18.720 11.975 8.355 1.00 93.81 90 GLY A C 1
ATOM 682 O O . GLY A 1 90 ? -19.099 12.955 8.991 1.00 93.81 90 GLY A O 1
ATOM 683 N N . ARG A 1 91 ? -19.008 10.731 8.746 1.00 98.19 91 ARG A N 1
ATOM 684 C CA . ARG A 1 91 ? -19.738 10.400 9.974 1.00 98.19 91 ARG A CA 1
ATOM 685 C C . ARG A 1 91 ? -18.841 9.655 10.949 1.00 98.19 91 ARG A C 1
ATOM 687 O O . ARG A 1 91 ? -18.112 8.749 10.552 1.00 98.19 91 ARG A O 1
ATOM 694 N N . LEU A 1 92 ? -18.916 10.023 12.221 1.00 98.75 92 LEU A N 1
ATOM 695 C CA . LEU A 1 92 ? -18.253 9.341 13.326 1.00 98.75 92 LEU A CA 1
ATOM 696 C C . LEU A 1 92 ? -19.233 8.342 13.952 1.00 98.75 92 LEU A C 1
ATOM 698 O O . LEU A 1 92 ? -20.244 8.740 14.523 1.00 98.75 92 LEU A O 1
ATOM 702 N N . TYR A 1 93 ? -18.920 7.054 13.844 1.00 98.75 93 TYR A N 1
ATOM 703 C CA . TYR A 1 93 ? -19.694 5.954 14.415 1.00 98.75 93 TYR A CA 1
ATOM 704 C C . TYR A 1 93 ? -19.045 5.514 15.720 1.00 98.75 93 TYR A C 1
ATOM 706 O O . TYR A 1 93 ? -17.927 4.994 15.707 1.00 98.75 93 TYR A O 1
ATOM 714 N N . CYS A 1 94 ? -19.736 5.710 16.838 1.00 98.69 94 CYS A N 1
ATOM 715 C CA . CYS A 1 94 ? -19.248 5.374 18.167 1.00 98.69 94 CYS A CA 1
ATOM 716 C C . CYS A 1 94 ? -19.975 4.162 18.745 1.00 98.69 94 CYS A C 1
ATOM 718 O O . CYS A 1 94 ? -21.195 4.166 18.887 1.00 98.69 94 CYS A O 1
ATOM 720 N N . ALA A 1 95 ? -19.212 3.143 19.140 1.00 98.44 95 ALA A N 1
ATOM 721 C CA . ALA A 1 95 ? -19.733 2.023 19.913 1.00 98.44 95 ALA A CA 1
ATOM 722 C C . ALA A 1 95 ? -20.234 2.504 21.277 1.00 98.44 95 ALA A C 1
ATOM 724 O O . ALA A 1 95 ? -19.471 3.136 22.007 1.00 98.44 95 ALA A O 1
ATOM 725 N N . HIS A 1 96 ? -21.474 2.180 21.642 1.00 97.75 96 HIS A N 1
ATOM 726 C CA . HIS A 1 96 ? -22.035 2.501 22.951 1.00 97.75 96 HIS A CA 1
ATOM 727 C C . HIS A 1 96 ? -22.613 1.278 23.658 1.00 97.75 96 HIS A C 1
ATOM 729 O O . HIS A 1 96 ? -23.230 0.397 23.054 1.00 97.75 96 HIS A O 1
ATOM 735 N N . SER A 1 97 ? -22.444 1.267 24.980 1.00 96.12 97 SER A N 1
ATOM 736 C CA . SER A 1 97 ? -23.183 0.381 25.873 1.00 96.12 97 SER A CA 1
ATOM 737 C C . SER A 1 97 ? -23.568 1.082 27.179 1.00 96.12 97 SER A C 1
ATOM 739 O O . SER A 1 97 ? -22.917 2.024 27.643 1.00 96.12 97 SER A O 1
ATOM 741 N N . ASN A 1 98 ? -24.640 0.599 27.812 1.00 94.38 98 ASN A N 1
ATOM 742 C CA . ASN A 1 98 ? -25.068 1.020 29.152 1.00 94.38 98 ASN A CA 1
ATOM 743 C C . ASN A 1 98 ? -24.483 0.160 30.292 1.00 94.38 98 ASN A C 1
ATOM 745 O O . ASN A 1 98 ? -25.019 0.185 31.403 1.00 94.38 98 ASN A O 1
ATOM 749 N N . TRP A 1 99 ? -23.425 -0.616 30.034 1.00 90.88 99 TRP A N 1
ATOM 750 C CA . TRP A 1 99 ? -22.769 -1.462 31.038 1.00 90.88 99 TRP A CA 1
ATOM 751 C C . TRP A 1 99 ? -22.453 -0.677 32.333 1.00 90.88 99 TRP A C 1
ATOM 753 O O . TRP A 1 99 ? -22.092 0.490 32.242 1.00 90.88 99 TRP A O 1
ATOM 763 N N . PRO A 1 100 ? -22.578 -1.254 33.547 1.00 91.00 100 PRO A N 1
ATOM 764 C CA . PRO A 1 100 ? -23.015 -2.615 33.873 1.00 91.00 100 PRO A CA 1
ATOM 765 C C . PRO A 1 100 ? -24.537 -2.765 34.061 1.00 91.00 100 PRO A C 1
ATOM 767 O O . PRO A 1 100 ? -24.987 -3.728 34.684 1.00 91.00 100 PRO A O 1
ATOM 770 N N . ALA A 1 101 ? -25.353 -1.821 33.577 1.00 88.50 101 ALA A N 1
ATOM 771 C CA . ALA A 1 101 ? -26.802 -1.889 33.761 1.00 88.50 101 ALA A CA 1
ATOM 772 C C . ALA A 1 101 ? -27.431 -3.091 33.028 1.00 88.50 101 ALA A C 1
ATOM 774 O O . ALA A 1 101 ? -26.967 -3.523 31.975 1.00 88.50 101 ALA A O 1
ATOM 775 N N . THR A 1 102 ? -28.524 -3.617 33.592 1.00 83.12 102 THR A N 1
ATOM 776 C CA . THR A 1 102 ? -29.307 -4.732 33.032 1.00 83.12 102 THR A CA 1
ATOM 777 C C . THR A 1 102 ? -30.780 -4.311 32.886 1.00 83.12 102 THR A C 1
ATOM 779 O O . THR A 1 102 ? -31.325 -3.743 33.834 1.00 83.12 102 THR A O 1
ATOM 782 N N . PRO A 1 103 ? -31.459 -4.592 31.754 1.00 86.19 103 PRO A N 1
ATOM 783 C CA . PRO A 1 103 ? -30.931 -5.239 30.553 1.00 86.19 103 PRO A CA 1
ATOM 784 C C . PRO A 1 103 ? -29.886 -4.371 29.842 1.00 86.19 103 PRO A C 1
ATOM 786 O O . PRO A 1 103 ? -29.933 -3.139 29.903 1.00 86.19 103 PRO A O 1
ATOM 789 N N . LEU A 1 104 ? -28.948 -5.042 29.177 1.00 90.06 104 LEU A N 1
ATOM 790 C CA . LEU A 1 104 ? -27.924 -4.378 28.395 1.00 90.06 104 LEU A CA 1
ATOM 791 C C . LEU A 1 104 ? -28.549 -3.817 27.115 1.00 90.06 104 LEU A C 1
ATOM 793 O O . LEU A 1 104 ? -29.195 -4.541 26.354 1.00 90.06 104 LEU A O 1
ATOM 797 N N . ASN A 1 105 ? -28.359 -2.523 26.908 1.00 92.81 105 ASN A N 1
ATOM 798 C CA . ASN A 1 105 ? -28.766 -1.801 25.718 1.00 92.81 105 ASN A CA 1
ATOM 799 C C . ASN A 1 105 ? -27.489 -1.335 25.027 1.00 92.81 105 ASN A C 1
ATOM 801 O O . ASN A 1 105 ? -26.697 -0.599 25.622 1.00 92.81 105 ASN A O 1
ATOM 805 N N . ASN A 1 106 ? -27.304 -1.792 23.793 1.00 96.69 106 ASN A N 1
ATOM 806 C CA . ASN A 1 106 ? -26.186 -1.396 22.957 1.00 96.69 106 ASN A CA 1
ATOM 807 C C . ASN A 1 106 ? -26.700 -0.592 21.768 1.00 96.69 106 ASN A C 1
ATOM 809 O O . ASN A 1 106 ? -27.749 -0.914 21.195 1.00 96.69 106 ASN A O 1
ATOM 813 N N . THR A 1 107 ? -25.935 0.418 21.387 1.00 97.31 107 THR A N 1
ATOM 814 C CA . THR A 1 107 ? -26.197 1.234 20.206 1.00 97.31 107 THR A CA 1
ATOM 815 C C . THR A 1 107 ? -24.886 1.535 19.487 1.00 97.31 107 THR A C 1
ATOM 817 O O . THR A 1 107 ? -23.795 1.422 20.054 1.00 97.31 107 THR A O 1
ATOM 820 N N . ILE A 1 108 ? -24.991 1.929 18.221 1.00 98.38 108 ILE A N 1
ATOM 821 C CA . ILE A 1 108 ? -23.966 2.753 17.581 1.00 98.38 108 ILE A CA 1
ATOM 822 C C . ILE A 1 108 ? -24.502 4.180 17.526 1.00 98.38 108 ILE A C 1
ATOM 824 O O . ILE A 1 108 ? -25.523 4.443 16.893 1.00 98.38 108 ILE A O 1
ATOM 828 N N . GLU A 1 109 ? -23.823 5.091 18.213 1.00 98.50 109 GLU A N 1
ATOM 829 C CA . GLU A 1 109 ? -24.138 6.517 18.202 1.00 98.50 109 GLU A CA 1
ATOM 830 C C . GLU A 1 109 ? -23.422 7.174 17.024 1.00 98.50 109 GLU A C 1
ATOM 832 O O . GLU A 1 109 ? -22.202 7.061 16.893 1.00 98.50 109 GLU A O 1
ATOM 837 N N . VAL A 1 110 ? -24.172 7.846 16.155 1.00 98.62 110 VAL A N 1
ATOM 838 C CA . VAL A 1 110 ? -23.639 8.438 14.928 1.00 98.62 110 VAL A CA 1
ATOM 839 C C . VAL A 1 110 ? -23.623 9.949 15.061 1.00 98.62 110 VAL A C 1
ATOM 841 O O . VAL A 1 110 ? -24.644 10.579 15.339 1.00 98.62 110 VAL A O 1
ATOM 844 N N . PHE A 1 111 ? -22.462 10.538 14.812 1.00 98.75 111 PHE A N 1
ATOM 845 C CA . PHE A 1 111 ? -22.246 11.977 14.821 1.00 98.75 111 PHE A CA 1
ATOM 846 C C . PHE A 1 111 ? -21.799 12.447 13.440 1.00 98.75 111 PHE A C 1
ATOM 848 O O . PHE A 1 111 ? -21.119 11.728 12.707 1.00 98.75 111 PHE A O 1
ATOM 855 N N . ASP A 1 112 ? -22.137 13.682 13.095 1.00 98.62 112 ASP A N 1
ATOM 856 C CA . ASP A 1 112 ? -21.452 14.395 12.025 1.00 98.62 112 ASP A CA 1
ATOM 857 C C . ASP A 1 112 ? -19.993 14.615 12.450 1.00 98.62 112 ASP A C 1
ATOM 859 O O . ASP A 1 112 ? -19.741 15.179 13.516 1.00 98.62 112 ASP A O 1
ATOM 863 N N . ALA A 1 113 ? -19.024 14.132 11.668 1.00 97.88 113 ALA A N 1
ATOM 864 C CA . ALA A 1 113 ? -17.624 14.145 12.093 1.00 97.88 113 ALA A CA 1
ATOM 865 C C . ALA A 1 113 ? -17.043 15.567 12.150 1.00 97.88 113 ALA A C 1
ATOM 867 O O . ALA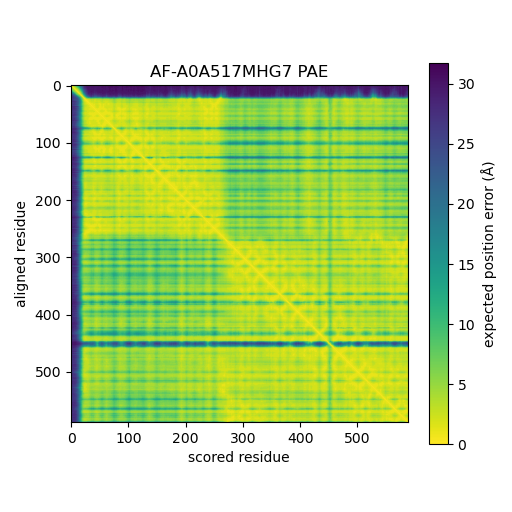 A 1 113 ? -16.116 15.821 12.912 1.00 97.88 113 ALA A O 1
ATOM 868 N N . GLU A 1 114 ? -17.583 16.513 11.379 1.00 97.25 114 GLU A N 1
ATOM 869 C CA . GLU A 1 114 ? -17.076 17.883 11.361 1.00 97.25 114 GLU A CA 1
ATOM 870 C C . GLU A 1 114 ? -17.568 18.690 12.570 1.00 97.25 114 GLU A C 1
ATOM 872 O O . GLU A 1 114 ? -16.761 19.330 13.254 1.00 97.25 114 GLU A O 1
ATOM 877 N N . SER A 1 115 ? -18.875 18.639 12.837 1.00 98.06 115 SER A N 1
ATOM 878 C CA . SER A 1 115 ? -19.563 19.448 13.852 1.00 98.06 115 SER A CA 1
ATOM 879 C C . SER A 1 115 ? -19.812 18.736 15.184 1.00 98.06 115 SER A C 1
ATOM 881 O O . SER A 1 115 ? -20.246 19.382 16.137 1.00 98.06 115 SER A O 1
ATOM 883 N N . LEU A 1 116 ? -19.588 17.419 15.259 1.00 98.50 116 LEU A N 1
ATOM 884 C CA . LEU A 1 116 ? -19.967 16.554 16.386 1.00 98.50 116 LEU A CA 1
ATOM 885 C C . LEU A 1 116 ? -21.453 16.632 16.767 1.00 98.50 116 LEU A C 1
ATOM 887 O O . LEU A 1 116 ? -21.844 16.269 17.878 1.00 98.50 116 LEU A O 1
ATOM 891 N N . LYS A 1 117 ? -22.312 17.081 15.848 1.00 97.94 117 LYS A N 1
ATOM 892 C CA . LYS A 1 117 ? -23.756 17.012 16.046 1.00 97.94 117 LYS A CA 1
ATOM 893 C C . LYS A 1 117 ? -24.182 15.546 16.027 1.00 97.94 117 LYS A C 1
ATOM 895 O O . LYS A 1 117 ? -23.930 14.848 15.049 1.00 97.94 117 LYS A O 1
ATOM 900 N N . HIS A 1 118 ? -24.857 15.101 17.084 1.00 98.12 118 HIS A N 1
ATOM 901 C CA . HIS A 1 118 ? -25.498 13.786 17.110 1.00 98.12 118 HIS A CA 1
ATOM 902 C C . HIS A 1 118 ? -26.578 13.702 16.021 1.00 98.12 118 HIS A C 1
ATOM 904 O O . HIS A 1 118 ? -27.389 14.622 15.870 1.00 98.12 118 HIS A O 1
ATOM 910 N N . LEU A 1 119 ? -26.533 12.640 15.221 1.00 98.12 119 LEU A N 1
ATOM 911 C CA . LEU A 1 119 ? -27.394 12.439 14.057 1.00 98.12 119 LEU A CA 1
ATOM 912 C C . LEU A 1 119 ? -28.441 11.361 14.314 1.00 98.12 119 LEU A C 1
ATOM 914 O O . LEU A 1 119 ? -29.615 11.567 14.013 1.00 98.12 119 LEU A O 1
ATOM 918 N N . GLU A 1 120 ? -28.013 10.217 14.842 1.00 97.19 120 GLU A N 1
ATOM 919 C CA . GLU A 1 120 ? -28.875 9.067 15.087 1.00 97.19 120 GLU A CA 1
ATOM 920 C C . GLU A 1 120 ? -28.245 8.098 16.093 1.00 97.19 120 GLU A C 1
ATOM 922 O O . GLU A 1 120 ? -27.026 8.047 16.263 1.00 97.19 120 GLU A O 1
ATOM 927 N N . SER A 1 121 ? -29.102 7.307 16.736 1.00 97.38 121 SER A N 1
ATOM 928 C CA . SER A 1 121 ? -28.718 6.168 17.571 1.00 97.38 121 SER A CA 1
ATOM 929 C C . SER A 1 121 ? -29.228 4.902 16.895 1.00 97.38 121 SER A C 1
ATOM 931 O O . SER A 1 121 ? -30.436 4.751 16.707 1.00 97.38 121 SER A O 1
ATOM 933 N N . LEU A 1 122 ? -28.328 3.993 16.530 1.00 97.06 122 LEU A N 1
ATOM 934 C CA . LEU A 1 122 ? -28.659 2.728 15.874 1.00 97.06 122 LEU A CA 1
ATOM 935 C C . LEU A 1 122 ? -28.774 1.626 16.934 1.00 97.06 122 LEU A C 1
ATOM 937 O O . LEU A 1 122 ? -27.742 1.202 17.461 1.00 97.06 122 LEU A O 1
ATOM 941 N N . PRO A 1 123 ? -29.987 1.172 17.301 1.00 96.06 123 PRO A N 1
ATOM 942 C CA . PRO A 1 123 ? -30.163 0.185 18.356 1.00 96.06 123 PRO A CA 1
ATOM 943 C C . PRO A 1 123 ? -29.811 -1.222 17.885 1.00 96.06 123 PRO A C 1
ATOM 945 O O . PRO A 1 123 ? -30.168 -1.632 16.783 1.00 96.06 123 PRO A O 1
ATOM 948 N N . PHE A 1 124 ? -29.179 -1.987 18.771 1.00 94.81 124 PHE A N 1
ATOM 949 C CA . PHE A 1 124 ? -28.917 -3.408 18.570 1.00 94.81 124 PHE A CA 1
ATOM 950 C C . PHE A 1 124 ? -29.855 -4.248 19.428 1.00 94.81 124 PHE A C 1
ATOM 952 O O . PHE A 1 124 ? -30.375 -3.798 20.454 1.00 94.81 124 PHE A O 1
ATOM 959 N N . GLU A 1 125 ? -30.067 -5.494 19.008 1.00 87.94 125 GLU A N 1
ATOM 960 C CA . GLU A 1 125 ? -30.822 -6.451 19.806 1.00 87.94 125 GLU A CA 1
ATOM 961 C C . GLU A 1 125 ? -30.213 -6.593 21.204 1.00 87.94 125 GLU A C 1
ATOM 963 O O . GLU A 1 125 ? -28.993 -6.531 21.397 1.00 87.94 125 GLU A O 1
ATOM 968 N N . LYS A 1 126 ? -31.083 -6.804 22.197 1.00 83.75 126 LYS A N 1
ATOM 969 C CA . LYS A 1 126 ? -30.645 -7.051 23.569 1.00 83.75 126 LYS A CA 1
ATOM 970 C C . LYS A 1 126 ? -29.731 -8.268 23.579 1.00 83.75 126 LYS A C 1
ATOM 972 O O . LYS A 1 126 ? -30.159 -9.380 23.282 1.00 83.75 126 LYS A O 1
ATOM 977 N N . SER A 1 127 ? -28.485 -8.045 23.960 1.00 79.38 127 SER A N 1
ATOM 978 C CA . SER A 1 127 ? -27.460 -9.073 24.031 1.00 79.38 127 SER A CA 1
ATOM 979 C C . SER A 1 127 ? -26.974 -9.222 25.470 1.00 79.38 127 SER A C 1
ATOM 981 O O . SER A 1 127 ? -27.264 -8.414 26.352 1.00 79.38 127 SER A O 1
ATOM 983 N N . THR A 1 128 ? -26.213 -10.281 25.720 1.00 81.56 128 THR A N 1
ATOM 984 C CA . THR A 1 128 ? -25.546 -10.491 27.009 1.00 81.56 128 THR A CA 1
ATOM 985 C C . THR A 1 128 ? -24.166 -9.826 27.092 1.00 81.56 128 THR A C 1
ATOM 987 O O . THR A 1 128 ? -23.546 -9.905 28.145 1.00 81.56 128 THR A O 1
ATOM 990 N N . GLY A 1 129 ? -23.664 -9.223 26.006 1.00 93.00 129 GLY A N 1
ATOM 991 C CA . GLY A 1 129 ? -22.312 -8.652 25.921 1.00 93.00 129 GLY A CA 1
ATOM 992 C C . GLY A 1 129 ? -22.319 -7.200 25.440 1.00 93.00 129 GLY A C 1
ATOM 993 O O . GLY A 1 129 ? -23.135 -6.826 24.599 1.00 93.00 129 GLY A O 1
ATOM 994 N N . ALA A 1 130 ? -21.427 -6.374 25.980 1.00 96.12 130 ALA A N 1
ATOM 995 C CA . ALA A 1 130 ? -21.349 -4.943 25.689 1.00 96.12 130 ALA A CA 1
ATOM 996 C C . ALA A 1 130 ? -20.663 -4.684 24.352 1.00 96.12 130 ALA A C 1
ATOM 998 O O . ALA A 1 130 ? -19.626 -5.279 24.068 1.00 96.12 130 ALA A O 1
ATOM 999 N N . ILE A 1 131 ? -21.214 -3.788 23.533 1.00 97.06 131 ILE A N 1
ATOM 1000 C CA . ILE A 1 131 ? -20.525 -3.361 22.316 1.00 97.06 131 ILE A CA 1
ATOM 1001 C C . ILE A 1 131 ? -19.370 -2.434 22.707 1.00 97.06 131 ILE A C 1
ATOM 1003 O O . ILE A 1 131 ? -19.589 -1.327 23.203 1.00 97.06 131 ILE A O 1
ATOM 1007 N N . ASN A 1 132 ? -18.137 -2.903 22.494 1.00 97.50 132 ASN A N 1
ATOM 1008 C CA . ASN A 1 132 ? -16.931 -2.165 22.882 1.00 97.50 132 ASN A CA 1
ATOM 1009 C C . ASN A 1 132 ? -16.256 -1.455 21.716 1.00 97.50 132 ASN A C 1
ATOM 1011 O O . ASN A 1 132 ? -15.648 -0.412 21.921 1.00 97.50 132 ASN A O 1
ATOM 1015 N N . TRP A 1 133 ? -16.362 -1.979 20.498 1.00 98.56 133 TRP A N 1
ATOM 1016 C CA . TRP A 1 133 ? -15.887 -1.249 19.334 1.00 98.56 133 TRP A CA 1
ATOM 1017 C C . TRP A 1 133 ? -16.613 -1.617 18.051 1.00 98.56 133 TRP A C 1
ATOM 1019 O O . TRP A 1 133 ? -17.170 -2.709 17.926 1.00 98.56 133 TRP A O 1
ATOM 1029 N N . VAL A 1 134 ? -16.568 -0.670 17.116 1.00 98.62 134 VAL A N 1
ATOM 1030 C CA . VAL A 1 134 ? -17.015 -0.784 15.729 1.00 98.62 134 VAL A CA 1
ATOM 1031 C C . VAL A 1 134 ? -15.904 -0.315 14.783 1.00 98.62 134 VAL A C 1
ATOM 1033 O O . VAL A 1 134 ? -15.233 0.675 15.068 1.00 98.62 134 VAL A O 1
ATOM 1036 N N . ASP A 1 135 ? -15.706 -1.019 13.669 1.00 97.94 135 ASP A N 1
ATOM 1037 C CA . ASP A 1 135 ? -14.822 -0.611 12.566 1.00 97.94 135 ASP A CA 1
ATOM 1038 C C . ASP A 1 135 ? -15.458 -0.968 11.211 1.00 97.94 135 ASP A C 1
ATOM 1040 O O . ASP A 1 135 ? -16.359 -1.811 11.119 1.00 97.94 135 ASP A O 1
ATOM 1044 N N . ARG A 1 136 ? -14.970 -0.337 10.142 1.00 95.25 136 ARG A N 1
ATOM 1045 C CA . ARG A 1 136 ? -15.398 -0.574 8.762 1.00 95.25 136 ARG A CA 1
ATOM 1046 C C . ARG A 1 136 ? -14.238 -1.162 7.970 1.00 95.25 136 ARG A C 1
ATOM 1048 O O . ARG A 1 136 ? -13.184 -0.547 7.839 1.00 95.25 136 ARG A O 1
ATOM 1055 N 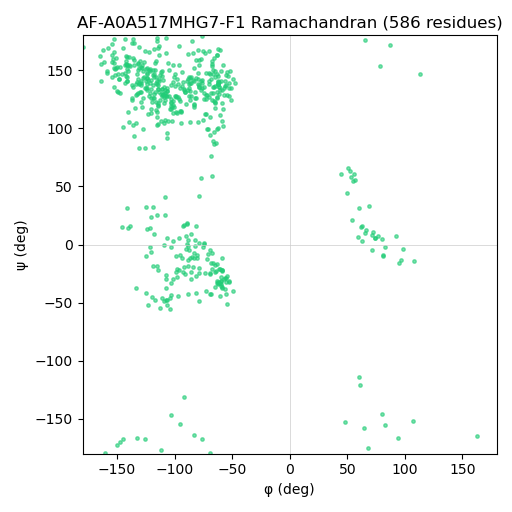N . HIS A 1 137 ? -14.433 -2.351 7.404 1.00 92.19 137 HIS A N 1
ATOM 1056 C CA . HIS A 1 137 ? -13.397 -3.008 6.607 1.00 92.19 137 HIS A CA 1
ATOM 1057 C C . HIS A 1 137 ? -14.006 -3.887 5.514 1.00 92.19 137 HIS A C 1
ATOM 1059 O O . HIS A 1 137 ? -14.903 -4.682 5.798 1.00 92.19 137 HIS A O 1
ATOM 1065 N N . ARG A 1 138 ? -13.505 -3.744 4.274 1.00 87.00 138 ARG A N 1
ATOM 1066 C CA . ARG A 1 138 ? -13.891 -4.535 3.084 1.00 87.00 138 ARG A CA 1
ATOM 1067 C C . ARG A 1 138 ? -15.403 -4.727 2.942 1.00 87.00 138 ARG A C 1
ATOM 1069 O O . ARG A 1 138 ? -15.897 -5.845 2.973 1.00 87.00 138 ARG A O 1
ATOM 1076 N N . ASP A 1 139 ? -16.134 -3.623 2.812 1.00 88.25 139 ASP A N 1
ATOM 1077 C CA . ASP A 1 139 ? -17.593 -3.647 2.603 1.00 88.25 139 ASP A CA 1
ATOM 1078 C C . ASP A 1 139 ? -18.429 -4.284 3.733 1.00 88.25 139 ASP A C 1
ATOM 1080 O O . ASP A 1 139 ? -19.613 -4.521 3.555 1.00 88.25 139 ASP A O 1
ATOM 1084 N N . SER A 1 140 ? -17.853 -4.484 4.921 1.00 95.50 140 SER A N 1
ATOM 1085 C CA . SER A 1 140 ? -18.601 -4.889 6.110 1.00 95.50 140 SER A CA 1
ATOM 1086 C C . SER A 1 140 ? -18.342 -3.991 7.316 1.00 95.50 140 SER A C 1
ATOM 1088 O O . SER A 1 140 ? -17.273 -3.375 7.448 1.00 95.50 140 SER A O 1
ATOM 1090 N N . TRP A 1 141 ? -19.329 -3.961 8.208 1.00 98.06 141 TRP A N 1
ATOM 1091 C CA . TRP A 1 141 ? -19.194 -3.466 9.572 1.00 98.06 141 TRP A CA 1
ATOM 1092 C C . TRP A 1 141 ? -18.708 -4.590 10.482 1.00 98.06 141 TRP A C 1
ATOM 1094 O O . TRP A 1 141 ? -19.084 -5.751 10.321 1.00 98.06 141 TRP A O 1
ATOM 1104 N N . TRP A 1 142 ? -17.864 -4.251 11.444 1.00 98.44 142 TRP A N 1
ATOM 1105 C CA . TRP A 1 142 ? -17.264 -5.201 12.370 1.00 98.44 142 TRP A CA 1
ATOM 1106 C C . TRP A 1 142 ? -17.464 -4.696 13.782 1.00 98.44 142 TRP A C 1
ATOM 1108 O O . TRP A 1 142 ? -17.055 -3.581 14.084 1.00 98.44 142 TRP A O 1
ATOM 1118 N N . VAL A 1 143 ? -18.101 -5.502 14.627 1.00 98.56 143 VAL A N 1
ATOM 1119 C CA . VAL A 1 143 ? -18.485 -5.095 15.981 1.00 98.56 143 VAL A CA 1
ATOM 1120 C C . VAL A 1 143 ? -18.085 -6.168 16.978 1.00 98.56 143 VAL A C 1
ATOM 1122 O O . VAL A 1 143 ? -18.424 -7.341 16.790 1.00 98.56 143 VAL A O 1
ATOM 1125 N N . VAL A 1 144 ? -17.401 -5.782 18.056 1.00 98.44 144 VAL A N 1
ATOM 1126 C CA . VAL A 1 144 ? -17.125 -6.709 19.161 1.00 98.44 144 VAL A CA 1
ATOM 1127 C C . VAL A 1 144 ? -18.192 -6.624 20.241 1.00 98.44 144 VAL A C 1
ATOM 1129 O O . VAL A 1 144 ? -18.602 -5.538 20.643 1.00 98.44 144 VAL A O 1
ATOM 1132 N N . TYR A 1 145 ? -18.562 -7.788 20.763 1.00 97.62 145 TYR A N 1
ATOM 1133 C CA . TYR A 1 145 ? -19.366 -7.961 21.963 1.00 97.62 145 TYR A CA 1
ATOM 1134 C C . TYR A 1 145 ? -18.465 -8.485 23.077 1.00 97.62 145 TYR A C 1
ATOM 1136 O O . TYR A 1 145 ? -18.042 -9.643 23.053 1.00 97.62 145 TYR A O 1
ATOM 1144 N N . ALA A 1 146 ? -18.166 -7.620 24.037 1.00 96.62 146 ALA A N 1
ATOM 1145 C CA . ALA A 1 146 ? -17.326 -7.883 25.188 1.00 96.62 146 ALA A CA 1
ATOM 1146 C C . ALA A 1 146 ? -18.125 -8.463 26.355 1.00 96.62 146 ALA A C 1
ATOM 1148 O O . ALA A 1 146 ? -19.222 -8.009 26.689 1.00 96.62 146 ALA A O 1
ATOM 1149 N N . PHE A 1 147 ? -17.536 -9.461 27.000 1.00 94.75 147 PHE A N 1
ATOM 1150 C CA . PHE A 1 147 ? -18.062 -10.087 28.204 1.00 94.75 147 PHE A CA 1
ATOM 1151 C C . PHE A 1 147 ? -17.064 -9.880 29.335 1.00 94.75 147 PHE A C 1
ATOM 1153 O O . PHE A 1 147 ? -15.879 -10.171 29.174 1.00 94.75 147 PHE A O 1
ATOM 1160 N N . TYR A 1 148 ? -17.538 -9.330 30.451 1.00 88.81 148 TYR A N 1
ATOM 1161 C CA . TYR A 1 148 ? -16.700 -8.931 31.578 1.00 88.81 148 TYR A CA 1
ATOM 1162 C C . TYR A 1 148 ? -16.748 -9.957 32.706 1.00 88.81 148 TYR A C 1
ATOM 1164 O O . TYR A 1 148 ? -17.819 -10.450 33.056 1.00 88.81 148 TYR A O 1
ATOM 1172 N N . GLY A 1 149 ? -15.590 -10.205 33.317 1.00 83.31 149 GLY A N 1
ATOM 1173 C CA . GLY A 1 149 ? -15.408 -11.199 34.369 1.00 83.31 149 GLY A CA 1
ATOM 1174 C C . GLY A 1 149 ? -14.516 -12.344 33.900 1.00 83.31 149 GLY A C 1
ATOM 1175 O O . GLY A 1 149 ? -14.534 -12.722 32.729 1.00 83.31 149 GLY A O 1
ATOM 1176 N N . ALA A 1 150 ? -13.729 -12.899 34.824 1.00 80.12 150 ALA A N 1
ATOM 1177 C CA . ALA A 1 150 ? -12.706 -13.891 34.494 1.00 80.12 150 ALA A CA 1
ATOM 1178 C C . ALA A 1 150 ? -13.269 -15.141 33.801 1.00 80.12 150 ALA A C 1
ATOM 1180 O O . ALA A 1 150 ? -12.663 -15.643 32.856 1.00 80.12 150 ALA A O 1
ATOM 1181 N N . ASP A 1 151 ? -14.456 -15.575 34.221 1.00 86.69 151 ASP A N 1
ATOM 1182 C CA . ASP A 1 151 ? -15.133 -16.756 33.676 1.00 86.69 151 ASP A CA 1
ATOM 1183 C C . ASP A 1 151 ? -15.952 -16.445 32.410 1.00 86.69 151 ASP A C 1
ATOM 1185 O O . ASP A 1 151 ? -16.394 -17.348 31.703 1.00 86.69 151 ASP A O 1
ATOM 1189 N N . GLU A 1 152 ? -16.135 -15.161 32.094 1.00 91.56 152 GLU A N 1
ATOM 1190 C CA . GLU A 1 152 ? -17.022 -14.683 31.031 1.00 91.56 152 GLU A CA 1
ATOM 1191 C C . GLU A 1 152 ? -16.249 -14.167 29.810 1.00 91.56 152 GLU A C 1
ATOM 1193 O O . GLU A 1 152 ? -16.750 -14.244 28.689 1.00 91.56 152 GLU A O 1
ATOM 1198 N N . ALA A 1 153 ? -15.007 -13.697 29.987 1.00 92.06 153 ALA A N 1
ATOM 1199 C CA . ALA A 1 153 ? -14.197 -13.087 28.929 1.00 92.06 153 ALA A CA 1
ATOM 1200 C C . ALA A 1 153 ? -14.018 -13.979 27.687 1.00 92.06 153 ALA A C 1
ATOM 1202 O O . ALA A 1 153 ? -13.928 -13.461 26.574 1.00 92.06 153 ALA A O 1
ATOM 1203 N N . ALA A 1 154 ? -14.042 -15.306 27.845 1.00 94.12 154 ALA A N 1
ATOM 1204 C CA . ALA A 1 154 ? -13.977 -16.267 26.740 1.00 94.12 154 ALA A CA 1
ATOM 1205 C C . ALA A 1 154 ? -15.194 -16.225 25.795 1.00 94.12 154 ALA A C 1
ATOM 1207 O O . ALA A 1 154 ? -15.105 -16.698 24.665 1.00 94.12 154 ALA A O 1
ATOM 1208 N N . ARG A 1 155 ? -16.318 -15.636 26.223 1.00 96.06 155 ARG A N 1
ATOM 1209 C CA . ARG A 1 155 ? -17.513 -15.422 25.388 1.00 96.06 155 ARG A CA 1
ATOM 1210 C C . ARG A 1 155 ? -17.393 -14.200 24.478 1.00 96.06 155 ARG A C 1
ATOM 1212 O O . ARG A 1 155 ? -18.261 -13.989 23.631 1.00 96.06 155 ARG A O 1
ATOM 1219 N N . THR A 1 156 ? -16.349 -13.391 24.667 1.00 97.38 156 THR A N 1
ATOM 1220 C CA . THR A 1 156 ? -16.067 -12.219 23.835 1.00 97.38 156 THR A CA 1
ATOM 1221 C C . THR A 1 156 ? -15.941 -12.628 22.382 1.00 97.38 156 THR A C 1
ATOM 1223 O O . THR A 1 156 ? -15.196 -13.551 22.048 1.00 97.38 156 THR A O 1
ATOM 1226 N N . LYS A 1 157 ? -16.682 -11.939 21.518 1.00 97.44 157 LYS A N 1
ATOM 1227 C CA . LYS A 1 157 ? -16.812 -12.315 20.114 1.00 97.44 157 LYS A CA 1
ATOM 1228 C C . LYS A 1 157 ? -16.877 -11.113 19.198 1.00 97.44 157 LYS A C 1
ATOM 1230 O O . LYS A 1 157 ? -17.419 -10.072 19.557 1.00 97.44 157 LYS A O 1
ATOM 1235 N N . LEU A 1 158 ? -16.342 -11.291 18.003 1.00 98.56 158 LEU A N 1
ATOM 1236 C CA . LEU A 1 158 ? -16.415 -10.346 16.903 1.00 98.56 158 LEU A CA 1
ATOM 1237 C C . LEU A 1 158 ? -17.518 -10.794 15.948 1.00 98.56 158 LEU A C 1
ATOM 1239 O O . LEU A 1 158 ? -17.606 -11.974 15.622 1.00 98.56 158 LEU A O 1
ATOM 1243 N N . ILE A 1 159 ? -18.347 -9.870 15.480 1.00 98.25 159 ILE A N 1
ATOM 1244 C CA . ILE A 1 159 ? -19.397 -10.157 14.503 1.00 98.25 159 ILE A CA 1
ATOM 1245 C C . ILE A 1 159 ? -19.213 -9.241 13.292 1.00 98.25 159 ILE A C 1
ATOM 1247 O O . ILE A 1 159 ? -19.004 -8.035 13.440 1.00 98.25 159 ILE A O 1
ATOM 1251 N N . ARG A 1 160 ? -19.280 -9.832 12.096 1.00 98.31 160 ARG A N 1
ATOM 1252 C CA . ARG A 1 160 ? -19.307 -9.130 10.807 1.00 98.31 160 ARG A CA 1
ATOM 1253 C C . ARG A 1 160 ? -20.755 -8.879 10.404 1.00 98.31 160 ARG A C 1
ATOM 1255 O O . ARG A 1 160 ? -21.552 -9.814 10.441 1.00 98.31 160 ARG A O 1
ATOM 1262 N N . TYR A 1 161 ? -21.063 -7.665 9.970 1.00 98.25 161 TYR A N 1
ATOM 1263 C CA . TYR A 1 161 ? -22.387 -7.217 9.544 1.00 98.25 161 TYR A CA 1
ATOM 1264 C C . TYR A 1 161 ? -22.358 -6.660 8.116 1.00 98.25 161 TYR A C 1
ATOM 1266 O O . TYR A 1 161 ? -21.326 -6.148 7.669 1.00 98.25 161 TYR A O 1
ATOM 1274 N N . ASP A 1 162 ? -23.489 -6.754 7.413 1.00 97.06 162 ASP A N 1
ATOM 1275 C CA . ASP A 1 162 ? -23.714 -6.030 6.154 1.00 97.06 162 ASP A CA 1
ATOM 1276 C C . ASP A 1 162 ? -24.020 -4.541 6.408 1.00 97.06 162 ASP A C 1
ATOM 1278 O O . ASP A 1 162 ? -24.052 -4.081 7.551 1.00 97.06 162 ASP A O 1
ATOM 1282 N N . ASP A 1 163 ? -24.236 -3.774 5.336 1.00 95.69 163 ASP A N 1
ATOM 1283 C CA . ASP A 1 163 ? -24.571 -2.345 5.415 1.00 95.69 163 ASP A CA 1
ATOM 1284 C C . ASP A 1 163 ? -25.958 -2.071 6.044 1.00 95.69 163 ASP A C 1
ATOM 1286 O O . ASP A 1 163 ? -26.207 -0.952 6.490 1.00 95.69 163 ASP A O 1
ATOM 1290 N N . ASP A 1 164 ? -26.827 -3.087 6.142 1.00 95.81 164 ASP A N 1
ATOM 1291 C CA . ASP A 1 164 ? -28.125 -3.031 6.833 1.00 95.81 164 ASP A CA 1
ATOM 1292 C C . ASP A 1 164 ? -28.016 -3.435 8.319 1.00 95.81 164 ASP A C 1
ATOM 1294 O O . ASP A 1 164 ? -29.039 -3.602 8.990 1.00 95.81 164 ASP A O 1
ATOM 1298 N N . TRP A 1 165 ? -26.800 -3.633 8.841 1.00 96.38 165 TRP A N 1
ATOM 1299 C CA . TRP A 1 165 ? -26.544 -4.118 10.201 1.00 96.38 165 TRP A CA 1
ATOM 1300 C C . TRP A 1 165 ? -27.139 -5.503 10.497 1.00 96.38 165 TRP A C 1
ATOM 1302 O O . TRP A 1 165 ? -27.463 -5.821 11.645 1.00 96.38 165 TRP A O 1
ATOM 1312 N N . LYS A 1 166 ? -27.225 -6.381 9.492 1.00 95.94 166 LYS A N 1
ATOM 1313 C CA . LYS A 1 166 ? -27.566 -7.799 9.684 1.00 95.94 166 LYS A CA 1
ATOM 1314 C C . LYS A 1 166 ? -26.294 -8.630 9.871 1.00 95.94 166 LYS A C 1
ATOM 1316 O O . LYS A 1 166 ? -25.345 -8.468 9.100 1.00 95.94 166 LYS A O 1
ATOM 1321 N N . PRO A 1 167 ? -26.236 -9.517 10.881 1.00 96.06 167 PRO A N 1
ATOM 1322 C CA . PRO A 1 167 ? -25.048 -10.322 11.135 1.00 96.06 167 PRO A CA 1
ATOM 1323 C C . PRO A 1 167 ? -24.831 -11.344 10.010 1.00 96.06 167 PRO A C 1
ATOM 1325 O O . PRO A 1 167 ? -25.738 -12.090 9.647 1.00 96.06 167 PRO A O 1
ATOM 1328 N N . ILE A 1 168 ? -23.607 -11.394 9.485 1.00 96.94 168 ILE A N 1
ATOM 1329 C CA . ILE A 1 168 ? -23.169 -12.300 8.414 1.00 96.94 168 ILE A CA 1
ATOM 1330 C C . ILE A 1 168 ? -22.328 -13.451 8.979 1.00 96.94 168 ILE A C 1
ATOM 1332 O O . ILE A 1 168 ? -22.465 -14.590 8.543 1.00 96.94 168 ILE A O 1
ATOM 1336 N N . ALA A 1 169 ? -21.412 -13.157 9.906 1.00 97.81 169 ALA A N 1
ATOM 1337 C CA . ALA A 1 169 ? -20.469 -14.137 10.446 1.00 97.81 169 ALA A CA 1
ATOM 1338 C C . ALA A 1 169 ? -20.048 -13.789 11.879 1.00 97.81 169 ALA A C 1
ATOM 1340 O O . ALA A 1 169 ? -20.000 -12.616 12.251 1.00 97.81 169 ALA A O 1
ATOM 1341 N N . GLU A 1 170 ? -19.712 -14.811 12.663 1.00 98.00 170 GLU A N 1
ATOM 1342 C CA . GLU A 1 170 ? -19.312 -14.698 14.068 1.00 98.00 170 GLU A CA 1
ATOM 1343 C C . GLU A 1 170 ? -17.935 -15.327 14.295 1.00 98.00 170 GLU A C 1
ATOM 1345 O O . GLU A 1 170 ? -17.637 -16.409 13.783 1.00 98.00 170 GLU A O 1
ATOM 1350 N N . PHE A 1 171 ? -17.103 -14.652 15.090 1.00 98.56 171 PHE A N 1
ATOM 1351 C CA . PHE A 1 171 ? -15.729 -15.048 15.347 1.00 98.56 171 PHE A CA 1
ATOM 1352 C C . PHE A 1 171 ? -15.378 -15.014 16.832 1.00 98.56 171 PHE A C 1
ATOM 1354 O O . PHE A 1 171 ? -15.735 -14.076 17.549 1.00 98.56 171 PHE A O 1
ATOM 1361 N N . THR A 1 172 ? -14.617 -16.008 17.280 1.00 98.31 172 THR A N 1
ATOM 1362 C CA . THR A 1 172 ? -14.115 -16.102 18.658 1.00 98.31 172 THR A CA 1
ATOM 1363 C C . THR A 1 172 ? -12.633 -15.750 18.736 1.00 98.31 172 THR A C 1
ATOM 1365 O O . THR A 1 172 ? -11.864 -15.970 17.797 1.00 98.31 172 THR A O 1
ATOM 1368 N N . PHE A 1 173 ? -12.213 -15.201 19.876 1.00 98.38 173 PHE A N 1
ATOM 1369 C CA . PHE A 1 173 ? -10.800 -14.938 20.143 1.00 98.38 173 PHE A CA 1
ATOM 1370 C C . PHE A 1 173 ? -10.085 -16.214 20.615 1.00 98.38 173 PHE A C 1
ATOM 1372 O O . PHE A 1 173 ? -10.669 -17.000 21.364 1.00 98.38 173 PHE A O 1
ATOM 1379 N N . PRO A 1 174 ? -8.816 -16.430 20.225 1.00 97.69 174 PRO A N 1
ATOM 1380 C CA . PRO A 1 174 ? -8.052 -17.578 20.690 1.00 97.69 174 PRO A CA 1
ATOM 1381 C C . PRO A 1 174 ? -7.709 -17.436 22.182 1.00 97.69 174 PRO A C 1
ATOM 1383 O O . PRO A 1 174 ? -7.495 -16.333 22.692 1.00 97.69 174 PRO A O 1
ATOM 1386 N N . GLU A 1 175 ? -7.633 -18.565 22.889 1.00 96.06 175 GLU A N 1
ATOM 1387 C CA . GLU A 1 175 ? -7.502 -18.616 24.354 1.00 96.06 175 GLU A CA 1
ATOM 1388 C C . GLU A 1 175 ? -6.290 -17.830 24.882 1.00 96.06 175 GLU A C 1
ATOM 1390 O O . GLU A 1 175 ? -6.369 -17.158 25.911 1.00 96.06 175 GLU A O 1
ATOM 1395 N N . ASN A 1 176 ? -5.164 -17.879 24.164 1.00 95.62 176 ASN A N 1
ATOM 1396 C CA . ASN A 1 176 ? -3.950 -17.158 24.537 1.00 95.62 176 ASN A CA 1
ATOM 1397 C C . ASN A 1 176 ? -4.142 -15.634 24.527 1.00 95.62 176 ASN A C 1
ATOM 1399 O O . ASN A 1 176 ? -3.529 -14.958 25.345 1.00 95.62 176 ASN A O 1
ATOM 1403 N N . VAL A 1 177 ? -5.002 -15.102 23.655 1.00 96.94 177 VAL A N 1
ATOM 1404 C CA . VAL A 1 177 ? -5.339 -13.673 23.599 1.00 96.94 177 VAL A CA 1
ATOM 1405 C C . VAL A 1 177 ? -6.389 -13.326 24.653 1.00 96.94 177 VAL A C 1
ATOM 1407 O O . VAL A 1 177 ? -6.219 -12.346 25.372 1.00 96.94 177 VAL A O 1
ATOM 1410 N N . VAL A 1 178 ? -7.414 -14.168 24.837 1.00 96.56 178 VAL A N 1
ATOM 1411 C CA . VAL A 1 178 ? -8.427 -13.987 25.896 1.00 96.56 178 VAL A CA 1
ATOM 1412 C C . VAL A 1 178 ? -7.778 -13.878 27.278 1.00 96.56 178 VAL A C 1
ATOM 1414 O O . VAL A 1 178 ? -8.120 -12.985 28.050 1.00 96.56 178 VAL A O 1
ATOM 1417 N N . LYS A 1 179 ? -6.780 -14.719 27.581 1.00 95.38 179 LYS A N 1
ATOM 1418 C CA . LYS A 1 179 ? -6.018 -14.651 28.842 1.00 95.38 179 LYS A CA 1
ATOM 1419 C C . LYS A 1 179 ? -5.351 -13.296 29.074 1.00 95.38 179 LYS A C 1
ATOM 1421 O O . LYS A 1 179 ? -5.179 -12.901 30.222 1.00 95.38 179 LYS A O 1
ATOM 1426 N N . ARG A 1 180 ? -4.983 -12.589 28.004 1.00 95.12 180 ARG A N 1
ATOM 1427 C CA . ARG A 1 180 ? -4.385 -11.251 28.073 1.00 95.12 180 ARG A CA 1
ATOM 1428 C C . ARG A 1 180 ? -5.417 -10.130 28.208 1.00 95.12 180 ARG A C 1
ATOM 1430 O O . ARG A 1 180 ? -5.041 -8.997 28.474 1.00 95.12 180 ARG A O 1
ATOM 1437 N N . PHE A 1 181 ? -6.705 -10.409 28.023 1.00 94.81 181 PHE A N 1
ATOM 1438 C CA . PHE A 1 181 ? -7.776 -9.438 28.273 1.00 94.81 181 PHE A CA 1
ATOM 1439 C C . PHE A 1 181 ? -8.200 -9.385 29.745 1.00 94.81 181 PHE A C 1
ATOM 1441 O O . PHE A 1 181 ? -8.807 -8.404 30.178 1.00 94.81 181 PHE A O 1
ATOM 1448 N N . LEU A 1 182 ? -7.886 -10.432 30.510 1.00 93.12 182 LEU A N 1
ATOM 1449 C CA . LEU A 1 182 ? -8.268 -10.556 31.910 1.00 93.12 182 LEU A CA 1
ATOM 1450 C C . LEU A 1 182 ? -7.649 -9.457 32.792 1.00 93.12 182 LEU A C 1
ATOM 1452 O O . LEU A 1 182 ? -6.515 -9.045 32.550 1.00 93.12 182 LEU A O 1
ATOM 1456 N N . PRO A 1 183 ? -8.366 -9.011 33.845 1.00 90.56 183 PRO A N 1
ATOM 1457 C CA . PRO A 1 183 ? -9.669 -9.507 34.325 1.00 90.56 183 PRO A CA 1
ATOM 1458 C C . PRO A 1 183 ? -10.886 -8.936 33.572 1.00 90.56 183 PRO A C 1
ATOM 1460 O O . PRO A 1 183 ? -12.022 -9.281 33.895 1.00 90.56 183 PRO A O 1
ATOM 1463 N N . ASN A 1 184 ? -10.649 -8.050 32.604 1.00 92.62 184 ASN A N 1
ATOM 1464 C CA . ASN A 1 184 ? -11.685 -7.375 31.836 1.00 92.62 184 ASN A CA 1
ATOM 1465 C C . ASN A 1 184 ? -12.008 -8.161 30.549 1.00 92.62 184 ASN A C 1
ATOM 1467 O O . ASN A 1 184 ? -12.261 -9.362 30.595 1.00 92.62 184 ASN A O 1
ATOM 1471 N N . SER A 1 185 ? -12.047 -7.475 29.406 1.00 95.44 185 SER A N 1
ATOM 1472 C CA . SER A 1 185 ? -12.399 -8.028 28.102 1.00 95.44 185 SER A CA 1
ATOM 1473 C C . SER A 1 185 ? -11.636 -7.318 26.970 1.00 95.44 185 SER A C 1
ATOM 1475 O O . SER A 1 185 ? -10.703 -6.548 27.216 1.00 95.44 185 SER A O 1
ATOM 1477 N N . ASN A 1 186 ? -12.003 -7.581 25.716 1.00 97.44 186 ASN A N 1
ATOM 1478 C CA . ASN A 1 186 ? -11.485 -6.829 24.579 1.00 97.44 186 ASN A CA 1
ATOM 1479 C C . ASN A 1 186 ? -12.055 -5.403 24.587 1.00 97.44 186 ASN A C 1
ATOM 1481 O O . ASN A 1 186 ? -13.272 -5.225 24.633 1.00 97.44 186 ASN A O 1
ATOM 1485 N N . SER A 1 187 ? -11.183 -4.396 24.522 1.00 96.00 187 SER A N 1
ATOM 1486 C CA . SER A 1 187 ? -11.604 -2.992 24.589 1.00 96.00 187 SER A CA 1
ATOM 1487 C C . SER A 1 187 ? -11.505 -2.249 23.268 1.00 96.00 187 SER A C 1
ATOM 1489 O O . SER A 1 187 ? -12.261 -1.311 23.052 1.00 96.00 187 SER A O 1
ATOM 1491 N N . GLY A 1 188 ? -10.571 -2.629 22.402 1.00 97.56 188 GLY A N 1
ATOM 1492 C CA . GLY A 1 188 ? -10.339 -1.944 21.140 1.00 97.56 188 GLY A CA 1
ATOM 1493 C C . GLY A 1 188 ? -10.025 -2.922 20.024 1.00 97.56 188 GLY A C 1
ATOM 1494 O O . GLY A 1 188 ? -9.528 -4.030 20.262 1.00 97.56 188 GLY A O 1
ATOM 1495 N N . GLY A 1 189 ? -10.312 -2.491 18.802 1.00 98.12 189 GLY A N 1
ATOM 1496 C CA . GLY A 1 189 ? -9.996 -3.235 17.601 1.00 98.12 189 GLY A CA 1
ATOM 1497 C C . GLY A 1 189 ? -10.082 -2.365 16.360 1.00 98.12 189 GLY A C 1
ATOM 1498 O O . GLY A 1 189 ? -10.965 -1.519 16.258 1.00 98.12 189 GLY A O 1
ATOM 1499 N N . SER A 1 190 ? -9.147 -2.560 15.430 1.00 97.94 190 SER A N 1
ATOM 1500 C CA . SER A 1 190 ? -9.206 -1.946 14.105 1.00 97.94 190 SER A CA 1
ATOM 1501 C C . SER A 1 190 ? -8.353 -2.712 13.084 1.00 97.94 190 SER A C 1
ATOM 1503 O O . SER A 1 190 ? -7.319 -3.301 13.420 1.00 97.94 190 SER A O 1
ATOM 1505 N N . PHE A 1 191 ? -8.780 -2.719 11.820 1.00 96.06 191 PHE A N 1
ATOM 1506 C CA . PHE A 1 191 ? -8.085 -3.412 10.727 1.00 96.06 191 PHE A CA 1
ATOM 1507 C C . PHE A 1 191 ? -6.918 -2.596 10.170 1.00 96.06 191 PHE A C 1
ATOM 1509 O O . PHE A 1 191 ? -7.111 -1.463 9.736 1.00 96.06 191 PHE A O 1
ATOM 1516 N N . GLY A 1 192 ? -5.723 -3.186 10.128 1.00 93.38 192 GLY A N 1
ATOM 1517 C CA . GLY A 1 192 ? -4.501 -2.544 9.646 1.00 93.38 192 GLY A CA 1
ATOM 1518 C C . GLY A 1 192 ? -4.291 -2.612 8.127 1.00 93.38 192 GLY A C 1
ATOM 1519 O O . GLY A 1 192 ? -5.034 -3.285 7.409 1.00 93.38 192 GLY A O 1
ATOM 1520 N N . PRO A 1 193 ? -3.235 -1.954 7.612 1.00 88.81 193 PRO A N 1
ATOM 1521 C CA . PRO A 1 193 ? -2.962 -1.826 6.171 1.00 88.81 193 PRO A CA 1
ATOM 1522 C C . PRO A 1 193 ? -2.512 -3.129 5.479 1.00 88.81 193 PRO A C 1
ATOM 1524 O O . PRO A 1 193 ? -2.411 -3.191 4.254 1.00 88.81 193 PRO A O 1
ATOM 1527 N N . ASN A 1 194 ? -2.252 -4.182 6.253 1.00 87.69 194 ASN A N 1
ATOM 1528 C CA . ASN A 1 194 ? -2.001 -5.547 5.779 1.00 87.69 194 ASN A CA 1
ATOM 1529 C C . ASN A 1 194 ? -3.271 -6.427 5.804 1.00 87.69 194 ASN A C 1
ATOM 1531 O O . ASN A 1 194 ? -3.203 -7.630 5.564 1.00 87.69 194 ASN A O 1
ATOM 1535 N N . GLY A 1 195 ? -4.433 -5.846 6.127 1.00 88.44 195 GLY A N 1
ATOM 1536 C CA . GLY A 1 195 ? -5.706 -6.558 6.255 1.00 88.44 195 GLY A CA 1
ATOM 1537 C C . GLY A 1 195 ? -5.836 -7.414 7.519 1.00 88.44 195 GLY A C 1
ATOM 1538 O O . GLY A 1 195 ? -6.822 -8.136 7.647 1.00 88.44 195 GLY A O 1
ATOM 1539 N N . ARG A 1 196 ? -4.869 -7.358 8.445 1.00 94.38 196 ARG A N 1
ATOM 1540 C CA . ARG A 1 196 ? -4.961 -8.035 9.745 1.00 94.38 196 ARG A CA 1
ATOM 1541 C C . ARG A 1 196 ? -5.744 -7.194 10.742 1.00 94.38 196 ARG A C 1
ATOM 1543 O O . ARG A 1 196 ? -5.730 -5.964 10.681 1.00 94.38 196 ARG A O 1
ATOM 1550 N N . LEU A 1 197 ? -6.385 -7.863 11.690 1.00 98.00 197 LEU A N 1
ATOM 1551 C CA . LEU A 1 197 ? -7.072 -7.227 12.804 1.00 98.00 197 LEU A CA 1
ATOM 1552 C C . LEU A 1 197 ? -6.083 -6.997 13.955 1.00 98.00 197 LEU A C 1
ATOM 1554 O O . LEU A 1 197 ? -5.404 -7.926 14.386 1.00 98.00 197 LEU A O 1
ATOM 1558 N N . PHE A 1 198 ? -6.015 -5.767 14.457 1.00 98.44 198 PHE A N 1
ATOM 1559 C CA . PHE A 1 198 ? -5.246 -5.403 15.646 1.00 98.44 198 PHE A CA 1
ATOM 1560 C C . PHE A 1 198 ? -6.233 -5.148 16.775 1.00 98.44 198 PHE A C 1
ATOM 1562 O O . PHE A 1 198 ? -7.204 -4.428 16.560 1.00 98.44 198 PHE A O 1
ATOM 1569 N N . VAL A 1 199 ? -6.003 -5.725 17.953 1.00 98.62 199 VAL A N 1
ATOM 1570 C CA . VAL A 1 199 ? -6.888 -5.556 19.116 1.00 98.62 199 VAL A CA 1
ATOM 1571 C C . VAL A 1 199 ? -6.123 -5.294 20.405 1.00 98.62 199 VAL A C 1
ATOM 1573 O O . VAL A 1 199 ? -4.955 -5.654 20.530 1.00 98.62 199 VAL A O 1
ATOM 1576 N N . THR A 1 200 ? -6.807 -4.710 21.384 1.00 98.19 200 THR A N 1
ATOM 1577 C CA . THR A 1 200 ? -6.278 -4.373 22.714 1.00 98.19 200 THR A CA 1
ATOM 1578 C C . THR A 1 200 ? -7.173 -4.919 23.830 1.00 98.19 200 THR A C 1
ATOM 1580 O O . THR A 1 200 ? -8.388 -5.083 23.678 1.00 98.19 200 THR A O 1
ATOM 1583 N N . GLY A 1 201 ? -6.570 -5.192 24.988 1.00 96.06 201 GLY A N 1
ATOM 1584 C CA . GLY A 1 201 ? -7.305 -5.304 26.252 1.00 96.06 201 GLY A CA 1
ATOM 1585 C C . GLY A 1 201 ? -7.532 -3.924 26.881 1.00 96.06 201 GLY A C 1
ATOM 1586 O O . GLY A 1 201 ? -7.346 -2.896 26.231 1.00 96.06 201 GLY A O 1
ATOM 1587 N N . HIS A 1 202 ? -7.882 -3.883 28.164 1.00 92.62 202 HIS A N 1
ATOM 1588 C CA . HIS A 1 202 ? -8.089 -2.619 28.888 1.00 92.62 202 HIS A CA 1
ATOM 1589 C C . HIS A 1 202 ? -6.830 -2.034 29.538 1.00 92.62 202 HIS A C 1
ATOM 1591 O O . HIS A 1 202 ? -6.847 -0.864 29.910 1.00 92.62 202 HIS A O 1
ATOM 1597 N N . ASP A 1 203 ? -5.782 -2.843 29.728 1.00 87.19 203 ASP A N 1
ATOM 1598 C CA . ASP A 1 203 ? -4.727 -2.512 30.694 1.00 87.19 203 ASP A CA 1
ATOM 1599 C C . ASP A 1 203 ? -3.302 -2.700 30.157 1.00 87.19 203 ASP A C 1
ATOM 1601 O O . ASP A 1 203 ? -2.404 -1.924 30.492 1.00 87.19 203 ASP A O 1
ATOM 1605 N N . HIS A 1 204 ? -3.071 -3.733 29.342 1.00 93.69 204 HIS A N 1
ATOM 1606 C CA . HIS A 1 204 ? -1.732 -4.051 28.855 1.00 93.69 204 HIS A CA 1
ATOM 1607 C C . HIS A 1 204 ? -1.287 -3.094 27.735 1.00 93.69 204 HIS A C 1
ATOM 1609 O O . HIS A 1 204 ? -2.084 -2.807 26.837 1.00 93.69 204 HIS A O 1
ATOM 1615 N N . PRO A 1 205 ? -0.013 -2.656 27.737 1.00 95.69 205 PRO A N 1
ATOM 1616 C CA . PRO A 1 205 ? 0.580 -1.846 26.673 1.00 95.69 205 PRO A CA 1
ATOM 1617 C C . PRO A 1 205 ? 0.927 -2.706 25.448 1.00 95.69 205 PRO A C 1
ATOM 1619 O O . PRO A 1 205 ? 2.082 -2.818 25.042 1.00 95.69 205 PRO A O 1
ATOM 1622 N N . GLU A 1 206 ? -0.078 -3.388 24.898 1.00 96.50 206 GLU A N 1
ATOM 1623 C CA . GLU A 1 206 ? 0.080 -4.428 23.882 1.00 96.50 206 GLU A CA 1
ATOM 1624 C C . GLU A 1 206 ? -1.019 -4.370 22.819 1.00 96.50 206 GLU A C 1
ATOM 1626 O O . GLU A 1 206 ? -2.188 -4.126 23.122 1.00 96.50 206 GLU A O 1
ATOM 1631 N N . LEU A 1 207 ? -0.634 -4.669 21.578 1.00 97.75 207 LEU A N 1
ATOM 1632 C CA . LEU A 1 207 ? -1.521 -4.933 20.449 1.00 97.75 207 LEU A CA 1
ATOM 1633 C C . LEU A 1 207 ? -1.428 -6.418 20.088 1.00 97.75 207 LEU A C 1
ATOM 1635 O O . LEU A 1 207 ? -0.333 -6.932 19.865 1.00 97.75 207 LEU A O 1
ATOM 1639 N N . TYR A 1 208 ? -2.563 -7.098 19.964 1.00 97.94 208 TYR A N 1
ATOM 1640 C CA . TYR A 1 208 ? -2.622 -8.486 19.501 1.00 97.94 208 TYR A CA 1
ATOM 1641 C C . TYR A 1 208 ? -3.041 -8.512 18.034 1.00 97.94 208 TYR A C 1
ATOM 1643 O O . TYR A 1 208 ? -4.091 -7.977 17.674 1.00 97.94 208 TYR A O 1
ATOM 1651 N N . VAL A 1 209 ? -2.215 -9.125 17.187 1.00 97.94 209 VAL A N 1
ATOM 1652 C CA . VAL A 1 209 ? -2.418 -9.165 15.734 1.00 97.94 209 VAL A CA 1
ATOM 1653 C C . VAL A 1 209 ? -3.040 -10.499 15.333 1.00 97.94 209 VAL A C 1
ATOM 1655 O O . VAL A 1 209 ? -2.528 -11.566 15.686 1.00 97.94 209 VAL A O 1
ATOM 1658 N N . LEU A 1 210 ? -4.140 -10.436 14.585 1.00 98.31 210 LEU A N 1
ATOM 1659 C CA . LEU A 1 210 ? -5.007 -11.567 14.269 1.00 98.31 210 LEU A CA 1
ATOM 1660 C C . LEU A 1 210 ? -5.311 -11.629 12.766 1.00 98.31 210 LEU A C 1
ATOM 1662 O O . LEU A 1 210 ? -5.622 -10.613 12.142 1.00 98.31 210 LEU A O 1
ATOM 1666 N N . ASP A 1 211 ? -5.283 -12.835 12.197 1.00 96.75 211 ASP A N 1
ATOM 1667 C CA . ASP A 1 211 ? -5.931 -13.105 10.910 1.00 96.75 211 ASP A CA 1
ATOM 1668 C C . ASP A 1 211 ? -7.406 -13.454 11.152 1.00 96.75 211 ASP A C 1
ATOM 1670 O O . ASP A 1 211 ? -7.740 -14.217 12.068 1.00 96.75 211 ASP A O 1
ATOM 1674 N N . VAL A 1 212 ? -8.278 -12.924 10.294 1.00 96.38 212 VAL A N 1
ATOM 1675 C CA . VAL A 1 212 ? -9.717 -13.206 10.305 1.00 96.38 212 VAL A CA 1
ATOM 1676 C C . VAL A 1 212 ? -10.040 -14.190 9.172 1.00 96.38 212 VAL A C 1
ATOM 1678 O O . VAL A 1 212 ? -9.721 -13.888 8.017 1.00 96.38 212 VAL A O 1
ATOM 1681 N N . PRO A 1 213 ? -10.635 -15.364 9.457 1.00 94.81 213 PRO A N 1
ATOM 1682 C CA . PRO A 1 213 ? -11.063 -16.289 8.410 1.00 94.81 213 PRO A CA 1
ATOM 1683 C C . PRO A 1 213 ? -12.204 -15.694 7.565 1.00 94.81 213 PRO A C 1
ATOM 1685 O O . PRO A 1 213 ? -12.879 -14.751 7.973 1.00 94.81 213 PRO A O 1
ATOM 1688 N N . ALA A 1 214 ? -12.417 -16.235 6.361 1.00 91.38 214 ALA A N 1
ATOM 1689 C CA . ALA A 1 214 ? -13.457 -15.739 5.452 1.00 91.38 214 ALA A CA 1
ATOM 1690 C C . ALA A 1 214 ? -14.881 -15.951 6.004 1.00 91.38 214 ALA A C 1
ATOM 1692 O O . ALA A 1 214 ? -15.741 -15.077 5.848 1.00 91.38 214 ALA A O 1
ATOM 1693 N N . GLU A 1 215 ? -15.082 -17.080 6.684 1.00 95.31 215 GLU A N 1
ATOM 1694 C CA . GLU A 1 215 ? -16.333 -17.522 7.304 1.00 95.31 215 GLU A CA 1
ATOM 1695 C C . GLU A 1 215 ? -16.203 -17.582 8.829 1.00 95.31 215 GLU A C 1
ATOM 1697 O O . GLU A 1 215 ? -15.092 -17.516 9.360 1.00 95.31 215 GLU A O 1
ATOM 1702 N N . SER A 1 216 ? -17.331 -17.746 9.528 1.00 97.88 216 SER A N 1
ATOM 1703 C CA . SER A 1 216 ? -17.383 -17.884 10.990 1.00 97.88 216 SER A CA 1
ATOM 1704 C C . SER A 1 216 ? -16.363 -18.896 11.529 1.00 97.88 216 SER A C 1
ATOM 1706 O O . SER A 1 216 ? -16.192 -19.982 10.973 1.00 97.88 216 SER A O 1
ATOM 1708 N N . GLY A 1 217 ? -15.710 -18.568 12.645 1.00 97.44 217 GLY A N 1
ATOM 1709 C CA . GLY A 1 217 ? -14.688 -19.431 13.241 1.00 97.44 217 GLY A CA 1
ATOM 1710 C C . GLY A 1 217 ? -13.785 -18.727 14.249 1.00 97.44 217 GLY A C 1
ATOM 1711 O O . GLY A 1 217 ? -14.074 -17.632 14.719 1.00 97.44 217 GLY A O 1
ATOM 1712 N N . THR A 1 218 ? -12.664 -19.353 14.592 1.00 97.88 218 THR A N 1
ATOM 1713 C CA . THR A 1 218 ? -11.711 -18.783 15.554 1.00 97.88 218 THR A CA 1
ATOM 1714 C C . THR A 1 218 ? -10.693 -17.891 14.847 1.00 97.88 218 THR A C 1
ATOM 1716 O O . THR A 1 218 ? -10.090 -18.285 13.846 1.00 97.88 218 THR A O 1
ATOM 1719 N N . LEU A 1 219 ? -10.465 -16.695 15.391 1.00 98.44 219 LEU A N 1
ATOM 1720 C CA . LEU A 1 219 ? -9.403 -15.796 14.945 1.00 98.44 219 LEU A CA 1
ATOM 1721 C C . LEU A 1 219 ? -8.031 -16.446 15.157 1.00 98.44 219 LEU A C 1
ATOM 1723 O O . LEU A 1 219 ? -7.775 -17.077 16.184 1.00 98.44 219 LEU A O 1
ATOM 1727 N N . THR A 1 220 ? -7.119 -16.269 14.203 1.00 98.25 220 THR A N 1
ATOM 1728 C CA . THR A 1 220 ? -5.777 -16.860 14.296 1.00 98.25 220 THR A CA 1
ATOM 1729 C C . THR A 1 220 ? -4.781 -15.834 14.816 1.00 98.25 220 THR A C 1
ATOM 1731 O O . THR A 1 220 ? -4.469 -14.867 14.122 1.00 98.25 220 THR A O 1
ATOM 1734 N N . TYR A 1 221 ? -4.255 -16.062 16.022 1.00 98.00 221 TYR A N 1
ATOM 1735 C CA . TYR A 1 221 ? -3.176 -15.258 16.604 1.00 98.00 221 TYR A CA 1
ATOM 1736 C C . TYR A 1 221 ? -1.904 -15.324 15.756 1.00 98.00 221 TYR A C 1
ATOM 1738 O O . TYR A 1 221 ? -1.498 -16.404 15.327 1.00 98.00 221 TYR A O 1
ATOM 1746 N N . LYS A 1 222 ? -1.276 -14.164 15.535 1.00 95.31 222 LYS A N 1
ATOM 1747 C CA . LYS A 1 222 ? -0.004 -14.045 14.814 1.00 95.31 222 LYS A CA 1
ATOM 1748 C C . LYS A 1 222 ? 1.135 -13.591 15.696 1.00 95.31 222 LYS A C 1
ATOM 1750 O O . LYS A 1 222 ? 2.170 -14.240 15.714 1.00 95.31 222 LYS A O 1
ATOM 1755 N N . THR A 1 223 ? 0.956 -12.467 16.376 1.00 95.81 223 THR A N 1
ATOM 1756 C CA . THR A 1 223 ? 1.996 -11.885 17.221 1.00 95.81 223 THR A CA 1
ATOM 1757 C C . THR A 1 223 ? 1.395 -10.873 18.192 1.00 95.81 223 THR A C 1
ATOM 1759 O O . THR A 1 223 ? 0.236 -10.462 18.051 1.00 95.81 223 THR A O 1
ATOM 1762 N N . THR A 1 224 ? 2.194 -10.480 19.177 1.00 96.62 224 THR A N 1
ATOM 1763 C CA . THR A 1 224 ? 1.907 -9.405 20.120 1.00 96.62 224 THR A CA 1
ATOM 1764 C C . THR A 1 224 ? 2.948 -8.314 19.934 1.00 96.62 224 THR A C 1
ATOM 1766 O O . THR A 1 224 ? 4.141 -8.594 19.941 1.00 96.62 224 THR A O 1
ATOM 1769 N N . ILE A 1 225 ? 2.496 -7.070 19.816 1.00 96.56 225 ILE A N 1
ATOM 1770 C CA . ILE A 1 225 ? 3.359 -5.902 19.661 1.00 96.56 225 ILE A CA 1
ATOM 1771 C C . ILE A 1 225 ? 3.283 -5.070 20.936 1.00 96.56 225 ILE A C 1
ATOM 1773 O O . ILE A 1 225 ? 2.189 -4.696 21.357 1.00 96.56 225 ILE A O 1
ATOM 1777 N N . ALA A 1 226 ? 4.429 -4.742 21.532 1.00 96.19 226 ALA A N 1
ATOM 1778 C CA . ALA A 1 226 ? 4.482 -3.746 22.598 1.00 96.19 226 ALA A CA 1
ATOM 1779 C C . ALA A 1 226 ? 4.120 -2.363 22.032 1.00 96.19 226 ALA A C 1
ATOM 1781 O O . ALA A 1 226 ? 4.681 -1.942 21.021 1.00 96.19 226 ALA A O 1
ATOM 1782 N N . ALA A 1 227 ? 3.197 -1.654 22.679 1.00 96.00 227 ALA A N 1
ATOM 1783 C CA . ALA A 1 227 ? 2.680 -0.377 22.201 1.00 96.00 227 ALA A CA 1
ATOM 1784 C C . ALA A 1 227 ? 2.675 0.683 23.316 1.00 96.00 227 ALA A C 1
ATOM 1786 O O . ALA A 1 227 ? 2.350 0.370 24.460 1.00 96.00 227 ALA A O 1
ATOM 1787 N N . PRO A 1 228 ? 2.988 1.955 23.010 1.00 95.38 228 PRO A N 1
ATOM 1788 C CA . PRO A 1 228 ? 3.118 3.030 23.999 1.00 95.38 228 PRO A CA 1
ATOM 1789 C C . PRO A 1 228 ? 1.760 3.599 24.470 1.00 95.38 228 PRO A C 1
ATOM 1791 O O . PRO A 1 228 ? 1.602 4.812 24.608 1.00 95.38 228 PRO A O 1
ATOM 1794 N N . ILE A 1 229 ? 0.776 2.732 24.707 1.00 95.69 229 ILE A N 1
ATOM 1795 C CA . ILE A 1 229 ? -0.606 3.046 25.111 1.00 95.69 229 ILE A CA 1
ATOM 1796 C C . ILE A 1 229 ? -1.006 2.187 26.315 1.00 95.69 229 ILE A C 1
ATOM 1798 O O . ILE A 1 229 ? -0.285 1.261 26.673 1.00 95.69 229 ILE A O 1
ATOM 1802 N N . THR A 1 230 ? -2.144 2.463 26.954 1.00 86.62 230 THR A N 1
ATOM 1803 C CA . THR A 1 230 ? -2.602 1.703 28.138 1.00 86.62 230 THR A CA 1
ATOM 1804 C C . THR A 1 230 ? -3.812 0.802 27.857 1.00 86.62 230 THR A C 1
ATOM 1806 O O . THR A 1 230 ? -4.706 0.698 28.687 1.00 86.62 230 THR A O 1
ATOM 1809 N N . GLY A 1 231 ? -3.839 0.126 26.700 1.00 84.88 231 GLY A N 1
ATOM 1810 C CA . GLY A 1 231 ? -5.005 -0.626 26.212 1.00 84.88 231 GLY A CA 1
ATOM 1811 C C . GLY A 1 231 ? -6.051 0.296 25.572 1.00 84.88 231 GLY A C 1
ATOM 1812 O O . GLY A 1 231 ? -5.679 1.305 24.976 1.00 84.88 231 GLY A O 1
ATOM 1813 N N . GLN A 1 232 ? -7.341 -0.027 25.725 1.00 95.06 232 GLN A N 1
ATOM 1814 C CA . GLN A 1 232 ? -8.491 0.787 25.283 1.00 95.06 232 GLN A CA 1
ATOM 1815 C C . GLN A 1 232 ? -8.654 0.909 23.751 1.00 95.06 232 GLN A C 1
ATOM 1817 O O . GLN A 1 232 ? -7.971 0.225 22.986 1.00 95.06 232 GLN A O 1
ATOM 1822 N N . GLY A 1 233 ? -9.621 1.714 23.292 1.00 96.94 233 GLY A N 1
ATOM 1823 C CA . GLY A 1 233 ? -9.956 1.871 21.876 1.00 96.94 233 GLY A CA 1
ATOM 1824 C C . GLY A 1 233 ? -8.810 2.442 21.031 1.00 96.94 233 GLY A C 1
ATOM 1825 O O . GLY A 1 233 ? -8.133 3.389 21.433 1.00 96.94 233 GLY A O 1
ATOM 1826 N N . ILE A 1 234 ? -8.629 1.872 19.837 1.00 98.56 234 ILE A N 1
ATOM 1827 C CA . ILE A 1 234 ? -7.601 2.233 18.849 1.00 98.56 234 ILE A CA 1
ATOM 1828 C C . ILE A 1 234 ? -8.246 2.511 17.487 1.00 98.56 234 ILE A C 1
ATOM 1830 O O . ILE A 1 234 ? -9.318 1.977 17.205 1.00 98.56 234 ILE A O 1
ATOM 1834 N N . ALA A 1 235 ? -7.579 3.282 16.625 1.00 98.25 235 ALA A N 1
ATOM 1835 C CA . ALA A 1 235 ? -8.056 3.559 15.268 1.00 98.25 235 ALA A CA 1
ATOM 1836 C C . ALA A 1 235 ? -6.905 3.739 14.268 1.00 98.25 235 ALA A C 1
ATOM 1838 O O . ALA A 1 235 ? -5.974 4.511 14.509 1.00 98.25 235 ALA A O 1
ATOM 1839 N N . TRP A 1 236 ? -6.968 3.041 13.130 1.00 97.06 236 TRP A N 1
ATOM 1840 C CA . TRP A 1 236 ? -6.035 3.252 12.017 1.00 97.06 236 TRP A CA 1
ATOM 1841 C C . TRP A 1 236 ? -6.378 4.518 11.231 1.00 97.06 236 TRP A C 1
ATOM 1843 O O . TRP A 1 236 ? -7.530 4.722 10.845 1.00 97.06 236 TRP A O 1
ATOM 1853 N N . ASP A 1 237 ? -5.364 5.324 10.917 1.00 94.44 237 ASP A N 1
ATOM 1854 C CA . ASP A 1 237 ? -5.509 6.471 10.024 1.00 94.44 237 ASP A CA 1
ATOM 1855 C C . ASP A 1 237 ? -5.614 5.991 8.570 1.00 94.44 237 ASP A C 1
ATOM 1857 O O . ASP A 1 237 ? -4.647 5.535 7.956 1.00 94.44 237 ASP A O 1
ATOM 1861 N N . ARG A 1 238 ? -6.825 6.087 8.010 1.00 90.56 238 ARG A N 1
ATOM 1862 C CA . ARG A 1 238 ? -7.130 5.688 6.626 1.00 90.56 238 ARG A CA 1
ATOM 1863 C C . ARG A 1 238 ? -6.548 6.648 5.580 1.00 90.56 238 ARG A C 1
ATOM 1865 O O . ARG A 1 238 ? -6.529 6.311 4.398 1.00 90.56 238 ARG A O 1
ATOM 1872 N N . SER A 1 239 ? -6.080 7.821 6.008 1.00 87.94 239 SER A N 1
ATOM 1873 C CA . SER A 1 239 ? -5.446 8.835 5.160 1.00 87.94 239 SER A CA 1
ATOM 1874 C C . SER A 1 239 ? -3.916 8.792 5.204 1.00 87.94 239 SER A C 1
ATOM 1876 O O . SER A 1 239 ? -3.277 9.129 4.213 1.00 87.94 239 SER A O 1
ATOM 1878 N N . ASP A 1 240 ? -3.315 8.328 6.306 1.00 89.25 240 ASP A N 1
ATOM 1879 C CA . ASP A 1 240 ? -1.869 8.104 6.427 1.00 89.25 240 ASP A CA 1
ATOM 1880 C C . ASP A 1 240 ? -1.574 6.628 6.706 1.00 89.25 240 ASP A C 1
ATOM 1882 O O . ASP A 1 240 ? -1.388 6.189 7.841 1.00 89.25 240 ASP A O 1
ATOM 1886 N N . ILE A 1 241 ? -1.530 5.851 5.623 1.00 90.50 241 ILE A N 1
ATOM 1887 C CA . ILE A 1 241 ? -1.311 4.405 5.657 1.00 90.50 241 ILE A CA 1
ATOM 1888 C C . ILE A 1 241 ? -0.078 4.043 6.498 1.00 90.50 241 ILE A C 1
ATOM 1890 O O . ILE A 1 241 ? 1.044 4.485 6.226 1.00 90.50 241 ILE A O 1
ATOM 1894 N N . GLY A 1 242 ? -0.301 3.182 7.495 1.00 91.81 242 GLY A N 1
ATOM 1895 C CA . GLY A 1 242 ? 0.715 2.741 8.452 1.00 91.81 242 GLY A CA 1
ATOM 1896 C C . GLY A 1 242 ? 0.692 3.486 9.787 1.00 91.81 242 GLY A C 1
ATOM 1897 O O . GLY A 1 242 ? 1.428 3.084 10.684 1.00 91.81 242 GLY A O 1
ATOM 1898 N N . THR A 1 243 ? -0.155 4.503 9.954 1.00 95.06 243 THR A N 1
ATOM 1899 C CA . THR A 1 243 ? -0.297 5.246 11.213 1.00 95.06 243 THR A CA 1
ATOM 1900 C C . THR A 1 243 ? -1.506 4.754 12.016 1.00 95.06 243 THR A C 1
ATOM 1902 O O . THR A 1 243 ? -2.628 4.686 11.517 1.00 95.06 243 THR A O 1
ATOM 1905 N N . LEU A 1 244 ? -1.267 4.407 13.278 1.00 97.50 244 LEU A N 1
ATOM 1906 C CA . LEU A 1 244 ? -2.246 3.943 14.258 1.00 97.50 244 LEU A CA 1
ATOM 1907 C C . LEU A 1 244 ? -2.350 4.961 15.395 1.00 97.50 244 LEU A C 1
ATOM 1909 O O . LEU A 1 244 ? -1.340 5.485 15.865 1.00 97.50 244 LEU A O 1
ATOM 1913 N N . PHE A 1 245 ? -3.565 5.196 15.873 1.00 98.50 245 PHE A N 1
ATOM 1914 C CA . PHE A 1 245 ? -3.836 5.990 17.062 1.00 98.50 245 PHE A CA 1
ATOM 1915 C C . PHE A 1 245 ? -4.339 5.092 18.194 1.00 98.50 245 PHE A C 1
ATOM 1917 O O . PHE A 1 245 ? -5.124 4.169 17.976 1.00 98.50 245 PHE A O 1
ATOM 1924 N N . GLY A 1 246 ? -3.898 5.390 19.411 1.00 98.31 246 GLY A N 1
ATOM 1925 C CA . GLY A 1 246 ? -4.449 4.854 20.654 1.00 98.31 246 GLY A CA 1
ATOM 1926 C C . GLY A 1 246 ? -4.393 5.910 21.755 1.00 98.31 246 GLY A C 1
ATOM 1927 O O . GLY A 1 246 ? -4.138 7.084 21.477 1.00 98.31 246 GLY A O 1
ATOM 1928 N N . ILE A 1 247 ? -4.619 5.509 23.005 1.00 98.00 247 ILE A N 1
ATOM 1929 C CA . ILE A 1 247 ? -4.651 6.445 24.136 1.00 98.00 247 ILE A CA 1
ATOM 1930 C C . ILE A 1 247 ? -3.804 5.980 25.319 1.00 98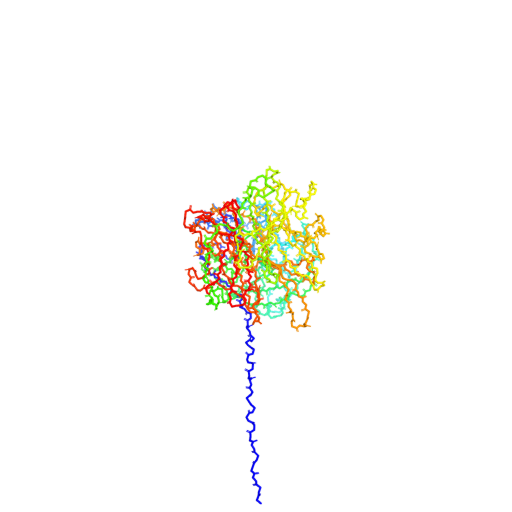.00 247 ILE A C 1
ATOM 1932 O O . ILE A 1 247 ? -3.669 4.788 25.597 1.00 98.00 247 ILE A O 1
ATOM 1936 N N . ASP A 1 248 ? -3.284 6.945 26.069 1.00 96.69 248 ASP A N 1
ATOM 1937 C CA . ASP A 1 248 ? -2.841 6.737 27.440 1.00 96.69 248 ASP A CA 1
ATOM 1938 C C . ASP A 1 248 ? -3.846 7.382 28.398 1.00 96.69 248 ASP A C 1
ATOM 1940 O O . ASP A 1 248 ? -3.783 8.574 28.707 1.00 96.69 248 ASP A O 1
ATOM 1944 N N . ARG A 1 249 ? -4.778 6.570 28.902 1.00 93.62 249 ARG A N 1
ATOM 1945 C CA . ARG A 1 249 ? -5.846 7.024 29.802 1.00 93.62 249 ARG A CA 1
ATOM 1946 C C . ARG A 1 249 ? -5.315 7.642 31.095 1.00 93.62 249 ARG A C 1
ATOM 1948 O O . ARG A 1 249 ? -5.978 8.502 31.674 1.00 93.62 249 ARG A O 1
ATOM 1955 N N . ARG A 1 250 ? -4.163 7.178 31.597 1.00 92.44 250 ARG A N 1
ATOM 1956 C CA . ARG A 1 250 ? -3.610 7.665 32.873 1.00 92.44 250 ARG A CA 1
ATOM 1957 C C . ARG A 1 250 ? -3.066 9.077 32.720 1.00 92.44 250 ARG A C 1
ATOM 1959 O O . ARG A 1 250 ? -3.275 9.894 33.611 1.00 92.44 250 ARG A O 1
ATOM 1966 N N . GLN A 1 251 ? -2.412 9.344 31.592 1.00 96.12 251 GLN A N 1
ATOM 1967 C CA . GLN A 1 251 ? -1.870 10.664 31.266 1.00 96.12 251 GLN A CA 1
ATOM 1968 C C . GLN A 1 251 ? -2.892 11.575 30.572 1.00 96.12 251 GLN A C 1
ATOM 1970 O O . GLN A 1 251 ? -2.669 12.778 30.495 1.00 96.12 251 GLN A O 1
ATOM 1975 N N . LYS A 1 252 ? -4.034 11.023 30.131 1.00 97.00 252 LYS A N 1
ATOM 1976 C CA . LYS A 1 252 ? -5.035 11.704 29.294 1.00 97.00 252 LYS A CA 1
ATOM 1977 C C . LYS A 1 252 ? -4.406 12.216 28.003 1.00 97.00 252 LYS A C 1
ATOM 1979 O O . LYS A 1 252 ? -4.457 13.403 27.683 1.00 97.00 252 LYS A O 1
ATOM 1984 N N . GLU A 1 253 ? -3.779 11.296 27.283 1.00 98.31 253 GLU A N 1
ATOM 1985 C CA . GLU A 1 253 ? -3.097 11.588 26.028 1.00 98.31 253 GLU A CA 1
ATOM 1986 C C . GLU A 1 253 ? -3.633 10.715 24.897 1.00 98.31 253 GLU A C 1
ATOM 1988 O O . GLU A 1 253 ? -3.897 9.525 25.081 1.00 98.31 253 GLU A O 1
ATOM 1993 N N . VAL A 1 254 ? -3.727 11.296 23.704 1.00 98.62 254 VAL A N 1
ATOM 1994 C CA . VAL A 1 254 ? -3.788 10.544 22.450 1.00 98.62 254 VAL A CA 1
ATOM 1995 C C . VAL A 1 254 ? -2.358 10.293 21.980 1.00 98.62 254 VAL A C 1
ATOM 1997 O O . VAL A 1 254 ? -1.521 11.198 21.996 1.00 98.62 254 VAL A O 1
ATOM 2000 N N . VAL A 1 255 ? -2.072 9.063 21.561 1.00 98.50 255 VAL A N 1
ATOM 2001 C CA . VAL A 1 255 ? -0.746 8.633 21.107 1.00 98.50 255 VAL A CA 1
ATOM 2002 C C . VAL A 1 255 ? -0.843 8.167 19.660 1.00 98.50 255 VAL A C 1
ATOM 2004 O O . VAL A 1 255 ? -1.593 7.237 19.359 1.00 98.50 255 VAL A O 1
ATOM 2007 N N . SER A 1 256 ? -0.064 8.783 18.772 1.00 97.69 256 SER A N 1
ATOM 2008 C CA . SER A 1 256 ? 0.103 8.318 17.394 1.00 97.69 256 SER A CA 1
ATOM 2009 C C . SER A 1 256 ? 1.373 7.479 17.268 1.00 97.69 256 SER A C 1
ATOM 2011 O O . SER A 1 256 ? 2.425 7.791 17.840 1.00 97.69 256 SER A O 1
ATOM 2013 N N . MET A 1 257 ? 1.280 6.381 16.525 1.00 96.62 257 MET A N 1
ATOM 2014 C CA . MET A 1 257 ? 2.371 5.436 16.314 1.00 96.62 257 MET A CA 1
ATOM 2015 C C . MET A 1 257 ? 2.371 4.918 14.876 1.00 96.62 257 MET A C 1
ATOM 2017 O O . MET A 1 257 ? 1.326 4.853 14.234 1.00 96.62 257 MET A O 1
ATOM 2021 N N . ARG A 1 258 ? 3.541 4.552 14.354 1.00 94.31 258 ARG A N 1
ATOM 2022 C CA . ARG A 1 258 ? 3.702 4.031 12.992 1.00 94.31 258 ARG A CA 1
ATOM 2023 C C . ARG A 1 258 ? 4.076 2.556 13.027 1.00 94.31 258 ARG A C 1
ATOM 2025 O O . ARG A 1 258 ? 4.959 2.179 13.792 1.00 94.31 258 ARG A O 1
ATOM 2032 N N . LEU A 1 259 ? 3.415 1.740 12.209 1.00 94.19 259 LEU A N 1
ATOM 2033 C CA . LEU A 1 259 ? 3.754 0.328 12.031 1.00 94.19 259 LEU A CA 1
ATOM 2034 C C . LEU A 1 259 ? 5.177 0.189 11.482 1.00 94.19 259 LEU A C 1
ATOM 2036 O O . LEU A 1 259 ? 5.551 0.902 10.552 1.00 94.19 259 LEU A O 1
ATOM 2040 N N . SER A 1 260 ? 5.932 -0.737 12.060 1.00 93.81 260 SER A N 1
ATOM 2041 C CA . SER A 1 260 ? 7.340 -0.996 11.772 1.00 93.81 260 SER A CA 1
ATOM 2042 C C . SER A 1 260 ? 7.651 -2.485 12.005 1.00 93.81 260 SER A C 1
ATOM 2044 O O . SER A 1 260 ? 6.743 -3.293 12.235 1.00 93.81 260 SER A O 1
ATOM 2046 N N . HIS A 1 261 ? 8.924 -2.860 11.934 1.00 93.56 261 HIS A N 1
ATOM 2047 C CA . HIS A 1 261 ? 9.433 -4.154 12.376 1.00 93.56 261 HIS A CA 1
ATOM 2048 C C . HIS A 1 261 ? 10.809 -3.997 13.038 1.00 93.56 261 HIS A C 1
ATOM 2050 O O . HIS A 1 261 ? 11.467 -2.968 12.872 1.00 93.56 261 HIS A O 1
ATOM 2056 N N . SER A 1 262 ? 11.241 -5.006 13.800 1.00 92.56 262 SER A N 1
ATOM 2057 C CA . SER A 1 262 ? 12.482 -4.991 14.598 1.00 92.56 262 SER A CA 1
ATOM 2058 C C . SER A 1 262 ? 13.728 -4.617 13.795 1.00 92.56 262 SER A C 1
ATOM 2060 O O . SER A 1 262 ? 14.639 -3.981 14.319 1.00 92.56 262 SER A O 1
ATOM 2062 N N . ASP A 1 263 ? 13.723 -4.971 12.512 1.00 93.25 263 ASP A N 1
ATOM 2063 C CA . ASP A 1 263 ? 14.891 -4.887 11.642 1.00 93.25 263 ASP A CA 1
ATOM 2064 C C . ASP A 1 263 ? 14.807 -3.731 10.635 1.00 93.25 263 ASP A C 1
ATOM 2066 O O . ASP A 1 263 ? 15.675 -3.627 9.779 1.00 93.25 263 ASP A O 1
ATOM 2070 N N . GLU A 1 264 ? 13.791 -2.856 10.684 1.00 94.12 264 GLU A N 1
ATOM 2071 C CA . GLU A 1 264 ? 13.533 -1.854 9.624 1.00 94.12 264 GLU A CA 1
ATOM 2072 C C . GLU A 1 264 ? 14.733 -0.930 9.350 1.00 94.12 264 GLU A C 1
ATOM 2074 O O . GLU A 1 264 ? 14.935 -0.474 8.221 1.00 94.12 264 GLU A O 1
ATOM 2079 N N . TYR A 1 265 ? 15.563 -0.703 10.367 1.00 94.38 265 TYR A N 1
ATOM 2080 C CA . TYR A 1 265 ? 16.779 0.110 10.301 1.00 94.38 265 TYR A CA 1
ATOM 2081 C C . TYR A 1 265 ? 18.042 -0.679 10.665 1.00 94.38 265 TYR A C 1
ATOM 2083 O O . TYR A 1 265 ? 19.039 -0.102 11.084 1.00 94.38 265 TYR A O 1
ATOM 2091 N N . ALA A 1 266 ? 18.005 -2.006 10.522 1.00 94.75 266 ALA A N 1
ATOM 2092 C CA . ALA A 1 266 ? 19.209 -2.823 10.594 1.00 94.75 266 ALA A CA 1
ATOM 2093 C C . ALA A 1 266 ? 20.139 -2.537 9.402 1.00 94.75 266 ALA A C 1
ATOM 2095 O O . ALA A 1 266 ? 19.699 -2.064 8.348 1.00 94.75 266 ALA A O 1
ATOM 2096 N N . GLU A 1 267 ? 21.422 -2.855 9.583 1.00 95.38 267 GLU A N 1
ATOM 2097 C CA . GLU A 1 267 ? 22.468 -2.708 8.568 1.00 95.38 267 GLU A CA 1
ATOM 2098 C C . GLU A 1 267 ? 22.095 -3.389 7.246 1.00 95.38 267 GLU A C 1
ATOM 2100 O O . GLU A 1 267 ? 21.566 -4.505 7.222 1.00 95.38 267 GLU A O 1
ATOM 2105 N N . LEU A 1 268 ? 22.407 -2.716 6.137 1.00 95.56 268 LEU A N 1
ATOM 2106 C CA . LEU A 1 268 ? 22.291 -3.286 4.796 1.00 95.56 268 LEU A CA 1
ATOM 2107 C C . LEU A 1 268 ? 23.534 -4.129 4.502 1.00 95.56 268 LEU A C 1
ATOM 2109 O O . LEU A 1 268 ? 24.662 -3.672 4.666 1.00 95.56 268 LEU A O 1
ATOM 2113 N N . GLN A 1 269 ? 23.340 -5.352 4.023 1.00 92.94 269 GLN A N 1
ATOM 2114 C CA . GLN A 1 269 ? 24.420 -6.309 3.792 1.00 92.94 269 GLN A CA 1
ATOM 2115 C C . GLN A 1 269 ? 25.082 -6.140 2.419 1.00 92.94 269 GLN A C 1
ATOM 2117 O O . GLN A 1 269 ? 26.248 -6.494 2.245 1.00 92.94 269 GLN A O 1
ATOM 2122 N N . ARG A 1 270 ? 24.334 -5.665 1.416 1.00 89.44 270 ARG A N 1
ATOM 2123 C CA . ARG A 1 270 ? 24.726 -5.668 -0.005 1.00 89.44 270 ARG A CA 1
ATOM 2124 C C . ARG A 1 270 ? 24.296 -4.406 -0.752 1.00 89.44 270 ARG A C 1
ATOM 2126 O O . ARG A 1 270 ? 24.008 -4.469 -1.950 1.00 89.44 270 ARG A O 1
ATOM 2133 N N . SER A 1 271 ? 24.248 -3.267 -0.063 1.00 85.06 271 SER A N 1
ATOM 2134 C CA . SER A 1 271 ? 24.086 -1.970 -0.727 1.00 85.06 271 SER A CA 1
ATOM 2135 C C . SER A 1 271 ? 25.239 -1.756 -1.715 1.00 85.06 271 SER A C 1
ATOM 2137 O O . SER A 1 271 ? 26.396 -2.014 -1.383 1.00 85.06 271 SER A O 1
ATOM 2139 N N . VAL A 1 272 ? 24.932 -1.330 -2.942 1.00 90.56 272 VAL A N 1
ATOM 2140 C CA . VAL A 1 272 ? 25.931 -1.128 -4.005 1.00 90.56 272 VAL A CA 1
ATOM 2141 C C . VAL A 1 272 ? 26.008 0.334 -4.426 1.00 90.56 272 VAL A C 1
ATOM 2143 O O . VAL A 1 272 ? 25.061 1.096 -4.252 1.00 90.56 272 VAL A O 1
ATOM 2146 N N . GLU A 1 273 ? 27.131 0.726 -5.020 1.00 92.31 273 GLU A N 1
ATOM 2147 C CA . GLU A 1 273 ? 27.274 2.018 -5.692 1.00 92.31 273 GLU A CA 1
ATOM 2148 C C . GLU A 1 273 ? 27.141 1.834 -7.209 1.00 92.31 273 GLU A C 1
ATOM 2150 O O . GLU A 1 273 ? 27.618 0.842 -7.759 1.00 92.31 273 GLU A O 1
ATOM 2155 N N . TRP A 1 274 ? 26.529 2.800 -7.896 1.00 97.00 274 TRP A N 1
ATOM 2156 C CA . TRP A 1 274 ? 26.277 2.742 -9.337 1.00 97.00 274 TRP A CA 1
ATOM 2157 C C . TRP A 1 274 ? 27.214 3.649 -10.141 1.00 97.00 274 TRP A C 1
ATOM 2159 O O . TRP A 1 274 ? 27.265 4.863 -9.928 1.00 97.00 274 TRP A O 1
ATOM 2169 N N . ILE A 1 275 ? 27.877 3.082 -11.149 1.00 97.12 275 ILE A N 1
ATOM 2170 C CA . ILE A 1 275 ? 28.605 3.813 -12.191 1.00 97.12 275 ILE A CA 1
ATOM 2171 C C . ILE A 1 275 ? 27.688 3.974 -13.405 1.00 97.12 275 ILE A C 1
ATOM 2173 O O . ILE A 1 275 ? 27.319 2.997 -14.056 1.00 97.12 275 ILE A O 1
ATOM 2177 N N . ARG A 1 276 ? 27.324 5.218 -13.727 1.00 97.69 276 ARG A N 1
ATOM 2178 C CA . ARG A 1 276 ? 26.512 5.547 -14.911 1.00 97.69 276 ARG A CA 1
ATOM 2179 C C . ARG A 1 276 ? 27.295 5.305 -16.196 1.00 97.69 276 ARG A C 1
ATOM 2181 O O . ARG A 1 276 ? 28.479 5.626 -16.265 1.00 97.69 276 ARG A O 1
ATOM 2188 N N . HIS A 1 277 ? 26.610 4.810 -17.221 1.00 96.75 277 HIS A N 1
ATOM 2189 C CA . HIS A 1 277 ? 27.188 4.706 -18.555 1.00 96.75 277 HIS A CA 1
ATOM 2190 C C . HIS A 1 277 ? 27.455 6.109 -19.141 1.00 96.75 277 HIS A C 1
ATOM 2192 O O . HIS A 1 277 ? 26.585 6.980 -19.022 1.00 96.75 277 HIS A O 1
ATOM 2198 N N . PRO A 1 278 ? 28.621 6.354 -19.770 1.00 95.38 278 PRO A N 1
ATOM 2199 C CA . PRO A 1 278 ? 28.976 7.672 -20.307 1.00 95.38 278 PRO A CA 1
ATOM 2200 C C . PRO A 1 278 ? 28.034 8.142 -21.423 1.00 95.38 278 PRO A C 1
ATOM 2202 O O . PRO A 1 278 ? 27.732 9.330 -21.494 1.00 95.38 278 PRO A O 1
ATOM 2205 N N . ASP A 1 279 ? 27.511 7.214 -22.228 1.00 95.50 279 ASP A N 1
ATOM 2206 C CA . ASP A 1 279 ? 26.618 7.519 -23.358 1.00 95.50 279 ASP A CA 1
ATOM 2207 C C . ASP A 1 279 ? 25.128 7.557 -22.982 1.00 95.50 279 ASP A C 1
ATOM 2209 O O . ASP A 1 279 ? 24.253 7.449 -23.838 1.00 95.50 279 ASP A O 1
ATOM 2213 N N . ASN A 1 280 ? 24.803 7.681 -21.693 1.00 97.25 280 ASN A N 1
ATOM 2214 C CA . ASN A 1 280 ? 23.412 7.838 -21.282 1.00 97.25 280 ASN A CA 1
ATOM 2215 C C . ASN A 1 280 ? 22.793 9.140 -21.845 1.00 97.25 280 ASN A C 1
ATOM 2217 O O . ASN A 1 280 ? 23.430 10.197 -21.778 1.00 97.25 280 ASN A O 1
ATOM 2221 N N . PRO A 1 281 ? 21.518 9.122 -22.286 1.00 97.38 281 PRO A N 1
ATOM 2222 C CA . PRO A 1 281 ? 20.601 7.977 -22.326 1.00 97.38 281 PRO A CA 1
ATOM 2223 C C . PRO A 1 281 ? 20.881 7.036 -23.511 1.00 97.38 281 PRO A C 1
ATOM 2225 O O . PRO A 1 281 ? 20.993 7.482 -24.648 1.00 97.38 281 PRO A O 1
ATOM 2228 N N . VAL A 1 282 ? 20.886 5.725 -23.255 1.00 97.88 282 VAL A N 1
ATOM 2229 C CA . VAL A 1 282 ? 21.138 4.685 -24.271 1.00 97.88 282 VAL A CA 1
ATOM 2230 C C . VAL A 1 282 ? 19.919 4.389 -25.157 1.00 97.88 282 VAL A C 1
ATOM 2232 O O . VAL A 1 282 ? 20.063 3.973 -26.302 1.00 97.88 282 VAL A O 1
ATOM 2235 N N . ILE A 1 283 ? 18.699 4.653 -24.674 1.00 98.12 283 ILE A N 1
ATOM 2236 C CA . ILE A 1 283 ? 17.462 4.547 -25.470 1.00 98.12 283 ILE A CA 1
ATOM 2237 C C . ILE A 1 283 ? 16.713 5.893 -25.395 1.00 98.12 283 ILE A C 1
ATOM 2239 O O . ILE A 1 283 ? 15.812 6.059 -24.562 1.00 98.12 283 ILE A O 1
ATOM 2243 N N . PRO A 1 284 ? 17.083 6.889 -26.226 1.00 97.31 284 PRO A N 1
ATOM 2244 C CA . PRO A 1 284 ? 16.359 8.158 -26.329 1.00 97.31 284 PRO A CA 1
ATOM 2245 C C . PRO A 1 284 ? 15.081 8.026 -27.181 1.00 97.31 284 PRO A C 1
ATOM 2247 O O . PRO A 1 284 ? 15.007 7.115 -28.015 1.00 97.31 284 PRO A O 1
ATOM 2250 N N . PRO A 1 285 ? 14.096 8.935 -27.039 1.00 97.06 285 PRO A N 1
ATOM 2251 C CA . PRO A 1 285 ? 12.967 9.043 -27.969 1.00 97.06 285 PRO A CA 1
ATOM 2252 C C . PRO A 1 285 ? 13.417 9.202 -29.429 1.00 97.06 285 PRO A C 1
ATOM 2254 O O . PRO A 1 285 ? 14.423 9.863 -29.691 1.00 97.06 285 PRO A O 1
ATOM 2257 N N . ARG A 1 286 ? 12.674 8.620 -30.381 1.00 94.75 286 ARG A N 1
ATOM 2258 C CA . ARG A 1 286 ? 12.988 8.686 -31.823 1.00 94.75 286 ARG A CA 1
ATOM 2259 C C . ARG A 1 286 ? 11.989 9.559 -32.566 1.00 94.75 286 ARG A C 1
ATOM 2261 O O . ARG A 1 286 ? 10.792 9.292 -32.552 1.00 94.75 286 ARG A O 1
ATOM 2268 N N . GLU A 1 287 ? 12.470 10.603 -33.226 1.00 93.94 287 GLU A N 1
ATOM 2269 C CA . GLU A 1 287 ? 11.609 11.485 -34.014 1.00 93.94 287 GLU A CA 1
ATOM 2270 C C . GLU A 1 287 ? 10.840 10.702 -35.093 1.00 93.94 287 GLU A C 1
ATOM 2272 O O . GLU A 1 287 ? 11.409 9.855 -35.772 1.00 93.94 287 GLU A O 1
ATOM 2277 N N . GLY A 1 288 ? 9.539 10.976 -35.232 1.00 91.31 288 GLY A N 1
ATOM 2278 C CA . GLY A 1 288 ? 8.673 10.331 -36.229 1.00 91.31 288 GLY A CA 1
ATOM 2279 C C . GLY A 1 288 ? 8.144 8.938 -35.859 1.00 91.31 288 GLY A C 1
ATOM 2280 O O . GLY A 1 288 ? 7.234 8.457 -36.527 1.00 91.31 288 GLY A O 1
ATOM 2281 N N . GLU A 1 289 ? 8.642 8.325 -34.785 1.00 95.50 289 GLU A N 1
ATOM 2282 C CA . GLU A 1 289 ? 8.276 6.969 -34.358 1.00 95.50 289 GLU A CA 1
ATOM 2283 C C . GLU A 1 289 ? 7.184 6.954 -33.270 1.00 95.50 289 GLU A C 1
ATOM 2285 O O . GLU A 1 289 ? 6.845 7.977 -32.666 1.00 95.50 289 GLU A O 1
ATOM 2290 N N . PHE A 1 290 ? 6.648 5.771 -32.946 1.00 94.75 290 PHE A N 1
ATOM 2291 C CA . PHE A 1 290 ? 5.653 5.622 -31.868 1.00 94.75 290 PHE A CA 1
ATOM 2292 C C . PHE A 1 290 ? 6.194 5.999 -30.473 1.00 94.75 290 PHE A C 1
ATOM 2294 O O . PHE A 1 290 ? 5.406 6.199 -29.550 1.00 94.75 290 PHE A O 1
ATOM 2301 N N . ASP A 1 291 ? 7.518 6.072 -30.306 1.00 96.50 291 ASP A N 1
ATOM 2302 C CA . ASP A 1 291 ? 8.224 6.438 -29.076 1.00 96.50 291 ASP A CA 1
ATOM 2303 C C . ASP A 1 291 ? 8.888 7.826 -29.156 1.00 96.50 291 ASP A C 1
ATOM 2305 O O . ASP A 1 291 ? 9.850 8.104 -28.442 1.00 96.50 291 ASP A O 1
ATOM 2309 N N . SER A 1 292 ? 8.368 8.724 -30.002 1.00 96.38 292 SER A N 1
ATOM 2310 C CA . SER A 1 292 ? 8.960 10.041 -30.279 1.00 96.38 292 SER A CA 1
ATOM 2311 C C . SER A 1 292 ? 8.945 11.046 -29.135 1.00 96.38 292 SER A C 1
ATOM 2313 O O . SER A 1 292 ? 9.703 12.015 -29.153 1.00 96.38 292 SER A O 1
ATOM 2315 N N . TYR A 1 293 ? 8.069 10.874 -28.149 1.00 95.56 293 TYR A N 1
ATOM 2316 C CA . TYR A 1 293 ? 7.976 11.777 -27.004 1.00 95.56 293 TYR A CA 1
ATOM 2317 C C . TYR A 1 293 ? 8.604 11.210 -25.745 1.00 95.56 293 TYR A C 1
ATOM 2319 O O . TYR A 1 293 ? 9.075 11.997 -24.921 1.00 95.56 293 TYR A O 1
ATOM 2327 N N . ARG A 1 294 ? 8.550 9.887 -25.548 1.00 95.62 294 ARG A N 1
ATOM 2328 C CA . ARG A 1 294 ? 9.037 9.225 -24.333 1.00 95.62 294 ARG A CA 1
ATOM 2329 C C . ARG A 1 294 ? 9.427 7.776 -24.603 1.00 95.62 294 ARG A C 1
ATOM 2331 O O . ARG A 1 294 ? 8.698 7.074 -25.300 1.00 95.62 294 ARG A O 1
ATOM 2338 N N . CYS A 1 295 ? 10.481 7.328 -23.925 1.00 97.25 295 CYS A N 1
ATOM 2339 C CA . CYS A 1 295 ? 10.812 5.920 -23.714 1.00 97.25 295 CYS A CA 1
ATOM 2340 C C . CYS A 1 295 ? 10.836 5.682 -22.199 1.00 97.25 295 CYS A C 1
ATOM 2342 O O . CYS A 1 295 ? 11.615 6.313 -21.484 1.00 97.25 295 CYS A O 1
ATOM 2344 N N . MET A 1 296 ? 9.937 4.839 -21.694 1.00 95.50 296 MET A N 1
ATOM 2345 C CA . MET A 1 296 ? 9.603 4.775 -20.269 1.00 95.50 296 MET A CA 1
ATOM 2346 C C . MET A 1 296 ? 9.643 3.357 -19.718 1.00 95.50 296 MET A C 1
ATOM 2348 O O . MET A 1 296 ? 9.411 2.397 -20.447 1.00 95.50 296 MET A O 1
ATOM 2352 N N . ASN A 1 297 ? 9.812 3.264 -18.399 1.00 96.94 297 ASN A N 1
ATOM 2353 C CA . ASN A 1 297 ? 9.619 2.060 -17.599 1.00 96.94 297 ASN A CA 1
ATOM 2354 C C . ASN A 1 297 ? 10.398 0.852 -18.156 1.00 96.94 297 ASN A C 1
ATOM 2356 O O . ASN A 1 297 ? 9.771 -0.101 -18.623 1.00 96.94 297 ASN A O 1
ATOM 2360 N N . PRO A 1 298 ? 11.742 0.903 -18.184 1.00 98.19 298 PRO A N 1
ATOM 2361 C CA . PRO A 1 298 ? 12.523 -0.212 -18.689 1.00 98.19 298 PRO A CA 1
ATOM 2362 C C . PRO A 1 298 ? 12.244 -1.471 -17.870 1.00 98.19 298 PRO A C 1
ATOM 2364 O O . PRO A 1 298 ? 12.160 -1.417 -16.646 1.00 98.19 298 PRO A O 1
ATOM 2367 N N . TRP A 1 299 ? 12.173 -2.605 -18.551 1.00 98.00 299 TRP A N 1
ATOM 2368 C CA . TRP A 1 299 ? 12.294 -3.927 -17.963 1.00 98.00 299 TRP A CA 1
ATOM 2369 C C . TRP A 1 299 ? 13.246 -4.749 -18.813 1.00 98.00 299 TRP A C 1
ATOM 2371 O O . TRP A 1 299 ? 12.924 -5.164 -19.926 1.00 98.00 299 TRP A O 1
ATOM 2381 N N . ALA A 1 300 ? 14.452 -4.926 -18.306 1.00 97.12 300 ALA A N 1
ATOM 2382 C CA . ALA A 1 300 ? 15.521 -5.613 -18.991 1.00 97.12 300 ALA A CA 1
ATOM 2383 C C . ALA A 1 300 ? 15.479 -7.107 -18.674 1.00 97.12 300 ALA A C 1
ATOM 2385 O O . ALA A 1 300 ? 15.247 -7.510 -17.538 1.00 97.12 300 ALA A O 1
ATOM 2386 N N . VAL A 1 301 ? 15.753 -7.921 -19.685 1.00 95.00 301 VAL A N 1
ATOM 2387 C CA . VAL A 1 301 ? 16.119 -9.331 -19.560 1.00 95.00 301 VAL A CA 1
ATOM 2388 C C . VAL A 1 301 ? 17.397 -9.562 -20.360 1.00 95.00 301 VAL A C 1
ATOM 2390 O O . VAL A 1 301 ? 17.670 -8.845 -21.326 1.00 95.00 301 VAL A O 1
ATOM 2393 N N . ARG A 1 302 ? 18.193 -10.554 -19.960 1.00 93.69 302 ARG A N 1
ATOM 2394 C CA . ARG A 1 302 ? 19.408 -10.945 -20.680 1.00 93.69 302 ARG A CA 1
ATOM 2395 C C . ARG A 1 302 ? 19.223 -12.320 -21.307 1.00 93.69 302 ARG A C 1
ATOM 2397 O O . ARG A 1 302 ? 18.842 -13.267 -20.623 1.00 93.69 302 ARG A O 1
ATOM 2404 N N . GLU A 1 303 ? 19.534 -12.426 -22.592 1.00 90.12 303 GLU A N 1
ATOM 2405 C CA . GLU A 1 303 ? 19.504 -13.672 -23.357 1.00 90.12 303 GLU A CA 1
ATOM 2406 C C . GLU A 1 303 ? 20.860 -13.856 -24.047 1.00 90.12 303 GLU A C 1
ATOM 2408 O O . GLU A 1 303 ? 21.158 -13.235 -25.065 1.00 90.12 303 GLU A O 1
ATOM 2413 N N . GLY A 1 304 ? 21.727 -14.688 -23.462 1.00 90.94 304 GLY A N 1
ATOM 2414 C CA . GLY A 1 304 ? 23.096 -14.860 -23.955 1.00 90.94 304 GLY A CA 1
ATOM 2415 C C . GLY A 1 304 ? 23.899 -13.552 -23.910 1.00 90.94 304 GLY A C 1
ATOM 2416 O O . GLY A 1 304 ? 24.079 -12.970 -22.835 1.00 90.94 304 GLY A O 1
ATOM 2417 N N . ASN A 1 305 ? 24.385 -13.110 -25.077 1.00 94.38 305 ASN A N 1
ATOM 2418 C CA . ASN A 1 305 ? 25.173 -11.879 -25.243 1.00 94.38 305 ASN A CA 1
ATOM 2419 C C . ASN A 1 305 ? 24.329 -10.647 -25.594 1.00 94.38 305 ASN A C 1
ATOM 2421 O O . ASN A 1 305 ? 24.866 -9.655 -26.070 1.00 94.38 305 ASN A O 1
ATOM 2425 N N . GLN A 1 306 ? 23.010 -10.704 -25.405 1.00 95.75 306 GLN A N 1
ATOM 2426 C CA . GLN A 1 306 ? 22.127 -9.590 -25.728 1.00 95.75 306 GLN A CA 1
ATOM 2427 C C . GLN A 1 306 ? 21.291 -9.170 -24.529 1.00 95.75 306 GLN A C 1
ATOM 2429 O O . GLN A 1 306 ? 20.758 -10.004 -23.786 1.00 95.75 306 GLN A O 1
ATOM 2434 N N . TYR A 1 307 ? 21.126 -7.859 -24.390 1.00 97.19 307 TYR A N 1
ATOM 2435 C CA . TYR A 1 307 ? 20.033 -7.305 -23.613 1.00 97.19 307 TYR A CA 1
ATOM 2436 C C . TYR A 1 307 ? 18.788 -7.227 -24.475 1.00 97.19 307 TYR A C 1
ATOM 2438 O O . TYR A 1 307 ? 18.844 -6.827 -25.637 1.00 97.19 307 TYR A O 1
ATOM 2446 N N . ARG A 1 308 ? 17.648 -7.523 -23.863 1.00 96.62 308 ARG A N 1
ATOM 2447 C CA . ARG A 1 308 ? 16.330 -7.159 -24.365 1.00 96.62 308 ARG A CA 1
ATOM 2448 C C . ARG A 1 308 ? 15.654 -6.286 -23.318 1.00 96.62 308 ARG A C 1
ATOM 2450 O O . ARG A 1 308 ? 15.334 -6.756 -22.230 1.00 96.62 308 ARG A O 1
ATOM 2457 N N . VAL A 1 309 ? 15.440 -5.016 -23.639 1.00 98.12 309 VAL A N 1
ATOM 2458 C CA . VAL A 1 309 ? 14.795 -4.041 -22.753 1.00 98.12 309 VAL A CA 1
ATOM 2459 C C . VAL A 1 309 ? 13.389 -3.783 -23.257 1.00 98.12 309 VAL A C 1
ATOM 2461 O O . VAL A 1 309 ? 13.203 -3.110 -24.269 1.00 98.12 309 VAL A O 1
ATOM 2464 N N . TYR A 1 310 ? 12.397 -4.318 -22.552 1.00 98.19 310 TYR A N 1
ATOM 2465 C CA . TYR A 1 310 ? 11.003 -3.941 -22.737 1.00 98.19 310 TYR A CA 1
ATOM 2466 C C . TYR A 1 310 ? 10.799 -2.523 -22.210 1.00 98.19 310 TYR A C 1
ATOM 2468 O O . TYR A 1 310 ? 11.331 -2.164 -21.164 1.00 98.19 310 TYR A O 1
ATOM 2476 N N . TYR A 1 311 ? 10.039 -1.707 -22.926 1.00 98.44 311 TYR A N 1
ATOM 2477 C CA . TYR A 1 311 ? 9.763 -0.332 -22.529 1.00 98.44 311 TYR A CA 1
ATOM 2478 C C . TYR A 1 311 ? 8.419 0.132 -23.081 1.00 98.44 311 TYR A C 1
ATOM 2480 O O . TYR A 1 311 ? 7.836 -0.486 -23.972 1.00 98.44 311 TYR A O 1
ATOM 2488 N N . SER A 1 312 ? 7.930 1.242 -22.541 1.00 97.75 312 SER A N 1
ATOM 2489 C CA . SER A 1 312 ? 6.714 1.907 -23.006 1.00 97.75 312 SER A CA 1
ATOM 2490 C C . SER A 1 312 ? 7.092 3.135 -23.830 1.00 97.75 312 SER A C 1
ATOM 2492 O O . SER A 1 312 ? 7.783 4.026 -23.334 1.00 97.75 312 SER A O 1
ATOM 2494 N N . GLY A 1 313 ? 6.657 3.183 -25.085 1.00 97.50 313 GLY A N 1
ATOM 2495 C CA . GLY A 1 313 ? 6.843 4.319 -25.985 1.00 97.50 313 GLY A CA 1
ATOM 2496 C C . GLY A 1 313 ? 5.603 5.205 -26.038 1.00 97.50 313 GLY A C 1
ATOM 2497 O O . GLY A 1 313 ? 4.484 4.692 -26.010 1.00 97.50 313 GLY A O 1
ATOM 2498 N N . ALA A 1 314 ? 5.798 6.522 -26.117 1.00 95.69 314 ALA A N 1
ATOM 2499 C CA . ALA A 1 314 ? 4.730 7.496 -26.348 1.00 95.69 314 ALA A CA 1
ATOM 2500 C C . ALA A 1 314 ? 5.038 8.362 -27.574 1.00 95.69 314 ALA A C 1
ATOM 2502 O O . ALA A 1 314 ? 6.149 8.887 -27.673 1.00 95.69 314 ALA A O 1
ATOM 2503 N N . GLY A 1 315 ? 4.045 8.572 -28.440 1.00 91.12 315 GLY A N 1
ATOM 2504 C CA . GLY A 1 315 ? 4.184 9.332 -29.685 1.00 91.12 315 GLY A CA 1
ATOM 2505 C C . GLY A 1 315 ? 3.067 10.357 -29.896 1.00 91.12 315 GLY A C 1
ATOM 2506 O O . GLY A 1 315 ? 2.303 10.680 -28.979 1.00 91.12 315 GLY A O 1
ATOM 2507 N N . ALA A 1 316 ? 2.965 10.876 -31.122 1.00 90.94 316 ALA A N 1
ATOM 2508 C CA . ALA A 1 316 ? 2.024 11.941 -31.496 1.00 90.94 316 ALA A CA 1
ATOM 2509 C C . ALA A 1 316 ? 0.540 11.585 -31.280 1.00 90.94 316 ALA A C 1
ATOM 2511 O O . ALA A 1 316 ? -0.278 12.467 -31.015 1.00 90.94 316 ALA A O 1
ATOM 2512 N N . ASP A 1 317 ? 0.188 10.299 -31.339 1.00 92.12 317 ASP A N 1
ATOM 2513 C CA . ASP A 1 317 ? -1.186 9.808 -31.185 1.00 92.12 317 ASP A CA 1
ATOM 2514 C C . ASP A 1 317 ? -1.667 9.732 -29.723 1.00 92.12 317 ASP A C 1
ATOM 2516 O O . ASP A 1 317 ? -2.804 9.337 -29.460 1.00 92.12 317 ASP A O 1
ATOM 2520 N N . ARG A 1 318 ? -0.815 10.137 -28.767 1.00 88.06 318 ARG A N 1
ATOM 2521 C CA . ARG A 1 318 ? -1.068 10.163 -27.314 1.00 88.06 318 ARG A CA 1
ATOM 2522 C C . ARG A 1 318 ? -1.325 8.794 -26.674 1.00 88.06 318 ARG A C 1
ATOM 2524 O O . ARG A 1 318 ? -1.573 8.744 -25.461 1.00 88.06 318 ARG A O 1
ATOM 2531 N N . LYS A 1 319 ? -1.242 7.707 -27.442 1.00 94.38 319 LYS A N 1
ATOM 2532 C CA . LYS A 1 319 ? -1.241 6.347 -26.909 1.00 94.38 319 LYS A CA 1
ATOM 2533 C C . LYS A 1 319 ? 0.150 6.021 -26.376 1.00 94.38 319 LYS A C 1
ATOM 2535 O O . LYS A 1 319 ? 1.154 6.593 -26.798 1.00 94.38 319 LYS A O 1
ATOM 2540 N N . GLN A 1 320 ? 0.193 5.102 -25.420 1.00 95.88 320 GLN A N 1
ATOM 2541 C CA . GLN A 1 320 ? 1.447 4.539 -24.929 1.00 95.88 320 GLN A CA 1
ATOM 2542 C C . GLN A 1 320 ? 1.397 3.037 -25.124 1.00 95.88 320 GLN A C 1
ATOM 2544 O O . GLN A 1 320 ? 0.410 2.401 -24.743 1.00 95.88 320 GLN A O 1
ATOM 2549 N N . ARG A 1 321 ? 2.427 2.492 -25.762 1.00 97.62 321 ARG A N 1
ATOM 2550 C CA . ARG A 1 321 ? 2.472 1.086 -26.158 1.00 97.62 321 ARG A CA 1
ATOM 2551 C C . ARG A 1 321 ? 3.780 0.457 -25.736 1.00 97.62 321 ARG A C 1
ATOM 2553 O O . ARG A 1 321 ? 4.803 1.132 -25.656 1.00 97.62 321 ARG A O 1
ATOM 2560 N N . LEU A 1 322 ? 3.728 -0.846 -25.508 1.00 98.19 322 LEU A N 1
ATOM 2561 C CA . LEU A 1 322 ? 4.896 -1.631 -25.153 1.00 98.19 322 LEU A CA 1
ATOM 2562 C C . LEU A 1 322 ? 5.655 -2.028 -26.415 1.00 98.19 322 LEU A C 1
ATOM 2564 O O . LEU A 1 322 ? 5.041 -2.395 -27.414 1.00 98.19 322 LEU A O 1
ATOM 2568 N N . ALA A 1 323 ? 6.975 -1.987 -26.338 1.00 97.56 323 ALA A N 1
ATOM 2569 C CA . ALA A 1 323 ? 7.921 -2.484 -27.329 1.00 97.56 323 ALA A CA 1
ATOM 2570 C C . ALA A 1 323 ? 9.126 -3.082 -26.599 1.00 97.56 323 ALA A C 1
ATOM 2572 O O . ALA A 1 323 ? 9.206 -3.009 -25.368 1.00 97.56 323 ALA A O 1
ATOM 2573 N N . TYR A 1 324 ? 10.077 -3.647 -27.337 1.00 97.25 324 TYR A N 1
ATOM 2574 C CA . TYR A 1 324 ? 11.401 -3.898 -26.783 1.00 97.25 324 TYR A CA 1
ATOM 2575 C C . TYR A 1 324 ? 12.508 -3.403 -27.712 1.00 97.25 324 TYR A C 1
ATOM 2577 O O . TYR A 1 324 ? 12.337 -3.272 -28.925 1.00 97.25 324 TYR A O 1
ATOM 2585 N N . ALA A 1 325 ? 13.659 -3.126 -27.114 1.00 97.62 325 ALA A N 1
ATOM 2586 C CA . ALA A 1 325 ? 14.904 -2.839 -27.803 1.00 97.62 325 ALA A CA 1
ATOM 2587 C C . ALA A 1 325 ? 15.931 -3.927 -27.470 1.00 97.62 325 ALA A C 1
ATOM 2589 O O . ALA A 1 325 ? 15.953 -4.424 -26.344 1.00 97.62 325 ALA A O 1
ATOM 2590 N N . VAL A 1 326 ? 16.768 -4.297 -28.437 1.00 97.75 326 VAL A N 1
ATOM 2591 C CA . VAL A 1 326 ? 17.879 -5.236 -28.252 1.00 97.75 326 VAL A CA 1
ATOM 2592 C C . VAL A 1 326 ? 19.210 -4.591 -28.605 1.00 97.75 326 VAL A C 1
ATOM 2594 O O . VAL A 1 326 ? 19.302 -3.884 -29.607 1.00 97.75 326 VAL A O 1
ATOM 2597 N N . ALA A 1 327 ? 20.223 -4.868 -27.793 1.00 98.00 327 ALA A N 1
ATOM 2598 C CA . ALA A 1 327 ? 21.610 -4.470 -28.010 1.00 98.00 327 ALA A CA 1
ATOM 2599 C C . ALA A 1 327 ? 22.536 -5.602 -27.557 1.00 98.00 327 ALA A C 1
ATOM 2601 O O . ALA A 1 327 ? 22.150 -6.430 -26.721 1.00 98.00 327 ALA A O 1
ATOM 2602 N N . ASP A 1 328 ? 23.739 -5.648 -28.122 1.00 97.00 328 ASP A N 1
ATOM 2603 C CA . ASP A 1 328 ? 24.796 -6.509 -27.598 1.00 97.00 328 ASP A CA 1
ATOM 2604 C C . ASP A 1 328 ? 25.226 -5.999 -26.211 1.00 97.00 328 ASP A C 1
ATOM 2606 O O . ASP A 1 328 ? 25.164 -4.800 -25.935 1.00 97.00 328 ASP A O 1
ATOM 2610 N N . VAL A 1 329 ? 25.616 -6.898 -25.308 1.00 94.75 329 VAL A N 1
ATOM 2611 C CA . VAL A 1 329 ? 26.045 -6.496 -23.960 1.00 94.75 329 VAL A CA 1
ATOM 2612 C C . VAL A 1 329 ? 27.326 -5.660 -23.968 1.00 94.75 329 VAL A C 1
ATOM 2614 O O . VAL A 1 329 ? 27.529 -4.882 -23.033 1.00 94.75 329 VAL A O 1
ATOM 2617 N N . ASP A 1 330 ? 28.142 -5.796 -25.016 1.00 93.00 330 ASP A N 1
ATOM 2618 C CA . ASP A 1 330 ? 29.420 -5.105 -25.192 1.00 93.00 330 ASP A CA 1
ATOM 2619 C C . ASP A 1 330 ? 29.291 -3.795 -25.999 1.00 93.00 330 ASP A C 1
ATOM 2621 O O . ASP A 1 330 ? 30.222 -2.989 -26.009 1.00 93.00 330 ASP A O 1
ATOM 2625 N N . ASP A 1 331 ? 28.143 -3.548 -26.645 1.00 95.31 331 ASP A N 1
ATOM 2626 C CA . ASP A 1 331 ? 27.850 -2.307 -27.376 1.00 95.31 331 ASP A CA 1
ATOM 2627 C C . ASP A 1 331 ? 26.439 -1.796 -27.061 1.00 95.31 331 ASP A C 1
ATOM 2629 O O . ASP A 1 331 ? 25.444 -2.145 -27.699 1.00 95.31 331 ASP A O 1
ATOM 2633 N N . LEU A 1 332 ? 26.369 -0.909 -26.068 1.00 95.25 332 LEU A N 1
ATOM 2634 C CA . LEU A 1 332 ? 25.131 -0.278 -25.612 1.00 95.25 332 LEU A CA 1
ATOM 2635 C C . LEU A 1 332 ? 24.749 0.976 -26.410 1.00 95.25 332 LEU A C 1
ATOM 2637 O O . LEU A 1 332 ? 23.829 1.690 -26.000 1.00 95.25 332 LEU A O 1
ATOM 2641 N N . THR A 1 333 ? 25.437 1.254 -27.521 1.00 92.00 333 THR A N 1
ATOM 2642 C CA . THR A 1 333 ? 25.155 2.405 -28.390 1.00 92.00 333 THR A CA 1
ATOM 2643 C C . THR A 1 333 ? 24.300 2.036 -29.607 1.00 92.00 333 THR A C 1
ATOM 2645 O O . THR A 1 333 ? 23.605 2.905 -30.139 1.00 92.00 333 THR A O 1
ATOM 2648 N N . ASP A 1 334 ? 24.257 0.754 -29.996 1.00 94.94 334 ASP A N 1
ATOM 2649 C CA . ASP A 1 334 ? 23.449 0.243 -31.114 1.00 94.94 334 ASP A CA 1
ATOM 2650 C C . ASP A 1 334 ? 22.226 -0.564 -30.638 1.00 94.94 334 ASP A C 1
ATOM 2652 O O . ASP A 1 334 ? 22.270 -1.780 -30.442 1.00 94.94 334 ASP A O 1
ATOM 2656 N N . TRP A 1 335 ? 21.091 0.124 -30.474 1.00 97.44 335 TRP A N 1
ATOM 2657 C CA . TRP A 1 335 ? 19.819 -0.499 -30.096 1.00 97.44 335 TRP A CA 1
ATOM 2658 C C . TRP A 1 335 ? 18.895 -0.702 -31.293 1.00 97.44 335 TRP A C 1
ATOM 2660 O O . TRP A 1 335 ? 18.370 0.256 -31.869 1.00 97.44 335 TRP A O 1
ATOM 2670 N N . LYS A 1 336 ? 18.561 -1.961 -31.579 1.00 96.94 336 LYS A N 1
ATOM 2671 C CA . LYS A 1 336 ? 17.525 -2.326 -32.554 1.00 96.94 336 LYS A CA 1
ATOM 2672 C C . LYS A 1 336 ? 16.184 -2.420 -31.848 1.00 96.94 336 LYS A C 1
ATOM 2674 O O . LYS A 1 336 ? 16.025 -3.203 -30.915 1.00 96.94 336 LYS A O 1
ATOM 2679 N N . ARG A 1 337 ? 15.212 -1.621 -32.280 1.00 96.25 337 ARG A N 1
ATOM 2680 C CA . ARG A 1 337 ? 13.904 -1.508 -31.618 1.00 96.25 337 ARG A CA 1
ATOM 2681 C C . ARG A 1 337 ? 12.806 -2.112 -32.472 1.00 96.25 337 ARG A C 1
ATOM 2683 O O . ARG A 1 337 ? 12.858 -2.021 -33.696 1.00 96.25 337 ARG A O 1
ATOM 2690 N N . THR A 1 338 ? 11.821 -2.716 -31.822 1.00 95.88 338 THR A N 1
ATOM 2691 C CA . THR A 1 338 ? 10.633 -3.228 -32.502 1.00 95.88 338 THR A CA 1
ATOM 2692 C C . THR A 1 338 ? 9.589 -2.142 -32.708 1.00 95.88 338 THR A C 1
ATOM 2694 O O . THR A 1 338 ? 9.585 -1.116 -32.028 1.00 95.88 338 THR A O 1
ATOM 2697 N N . GLU A 1 339 ? 8.636 -2.432 -33.588 1.00 95.31 339 GLU A N 1
ATOM 2698 C CA . GLU A 1 339 ? 7.301 -1.843 -33.514 1.00 95.31 339 GLU A CA 1
ATOM 2699 C C . GLU A 1 339 ? 6.607 -2.205 -32.184 1.00 95.31 339 GLU A C 1
ATOM 2701 O O . GLU A 1 339 ? 7.067 -3.106 -31.463 1.00 95.31 339 GLU A O 1
ATOM 2706 N N . PRO A 1 340 ? 5.491 -1.537 -31.837 1.00 96.56 340 PRO A N 1
ATOM 2707 C CA . PRO A 1 340 ? 4.674 -1.928 -30.697 1.00 96.56 340 PRO A CA 1
ATOM 2708 C C . PRO A 1 340 ? 4.302 -3.417 -30.716 1.00 96.56 340 PRO A C 1
ATOM 2710 O O . PRO A 1 340 ? 3.840 -3.935 -31.731 1.00 96.56 340 PRO A O 1
ATOM 2713 N N . LEU A 1 341 ? 4.434 -4.092 -29.569 1.00 97.19 341 LEU A N 1
ATOM 2714 C CA . LEU A 1 341 ? 4.112 -5.520 -29.419 1.00 97.19 341 LEU A CA 1
ATOM 2715 C C . LEU A 1 341 ? 2.627 -5.801 -29.677 1.00 97.19 341 LEU A C 1
ATOM 2717 O O . LEU A 1 341 ? 2.262 -6.880 -30.136 1.00 97.19 341 LEU A O 1
ATOM 2721 N N . PHE A 1 342 ? 1.774 -4.831 -29.341 1.00 95.75 342 PHE A N 1
ATOM 2722 C CA . PHE A 1 342 ? 0.339 -4.802 -29.608 1.00 95.75 342 PHE A CA 1
ATOM 2723 C C . PHE A 1 342 ? -0.197 -3.367 -29.436 1.00 95.75 342 PHE A C 1
ATOM 2725 O O . PHE A 1 342 ? 0.385 -2.559 -28.707 1.00 95.75 342 PHE A O 1
ATOM 2732 N N . ASP A 1 343 ? -1.315 -3.035 -30.096 1.00 95.38 343 ASP A N 1
ATOM 2733 C CA . ASP A 1 343 ? -2.014 -1.755 -29.872 1.00 95.38 343 ASP A CA 1
ATOM 2734 C C . ASP A 1 343 ? -2.757 -1.765 -28.528 1.00 95.38 343 ASP A C 1
ATOM 2736 O O . ASP A 1 343 ? -2.945 -2.832 -27.950 1.00 95.38 343 ASP A O 1
ATOM 2740 N N . THR A 1 344 ? -3.183 -0.604 -28.029 1.00 96.25 344 THR A N 1
ATOM 2741 C CA . THR A 1 344 ? -3.947 -0.439 -26.778 1.00 96.25 344 THR A CA 1
ATOM 2742 C C . THR A 1 344 ? -5.306 -1.147 -26.810 1.00 96.25 344 THR A C 1
ATOM 2744 O O . THR A 1 344 ? -5.753 -1.618 -27.857 1.00 96.25 344 THR A O 1
ATOM 2747 N N . GLY A 1 345 ? -5.957 -1.259 -25.649 1.00 96.19 345 GLY A N 1
ATOM 2748 C CA . GLY A 1 345 ? -7.284 -1.862 -25.554 1.00 96.19 345 GLY A CA 1
ATOM 2749 C C . GLY A 1 345 ? -8.349 -1.075 -26.324 1.00 96.19 345 GLY A C 1
ATOM 2750 O O . GLY A 1 345 ? -8.168 0.097 -26.668 1.00 96.19 345 GLY A O 1
ATOM 2751 N N . ALA A 1 346 ? -9.490 -1.716 -26.579 1.00 94.88 346 ALA A N 1
ATOM 2752 C CA . ALA A 1 346 ? -10.652 -1.038 -27.143 1.00 94.88 346 ALA A CA 1
ATOM 2753 C C . ALA A 1 346 ? -11.185 0.049 -26.189 1.00 94.88 346 ALA A C 1
ATOM 2755 O O . ALA A 1 346 ? -10.888 0.062 -24.993 1.00 94.88 346 ALA A O 1
ATOM 2756 N N . ALA A 1 347 ? -12.009 0.966 -26.705 1.00 93.69 347 ALA A N 1
ATOM 2757 C CA . ALA A 1 347 ? -12.656 1.977 -25.873 1.00 93.69 347 ALA A CA 1
ATOM 2758 C C . ALA A 1 347 ? -13.441 1.322 -24.719 1.00 93.69 347 ALA A C 1
ATOM 2760 O O . ALA A 1 347 ? -14.249 0.426 -24.941 1.00 93.69 347 ALA A O 1
ATOM 2761 N N . GLY A 1 348 ? -13.196 1.780 -23.489 1.00 91.56 348 GLY A N 1
ATOM 2762 C CA . GLY A 1 348 ? -13.782 1.209 -22.272 1.00 91.56 348 GLY A CA 1
ATOM 2763 C C . GLY A 1 348 ? -12.909 0.162 -21.570 1.00 91.56 348 GLY A C 1
ATOM 2764 O O . GLY A 1 348 ? -13.138 -0.094 -20.390 1.00 91.56 348 GLY A O 1
ATOM 2765 N N . ALA A 1 349 ? -11.883 -0.382 -22.233 1.00 96.12 349 ALA A N 1
ATOM 2766 C CA . ALA A 1 349 ? -10.915 -1.271 -21.595 1.00 96.12 349 ALA A CA 1
ATOM 2767 C C . ALA A 1 349 ? -10.056 -0.530 -20.554 1.00 96.12 349 ALA A C 1
ATOM 2769 O O . ALA A 1 349 ? -9.832 0.684 -20.629 1.00 96.12 349 ALA A O 1
ATOM 2770 N N . PHE A 1 350 ? -9.530 -1.275 -19.580 1.00 97.06 350 PHE A N 1
ATOM 2771 C CA . PHE A 1 350 ? -8.682 -0.718 -18.519 1.00 97.06 350 PHE A CA 1
ATOM 2772 C C . PHE A 1 350 ? -7.357 -0.139 -19.060 1.00 97.06 350 PHE A C 1
ATOM 2774 O O . PHE A 1 350 ? -6.767 0.735 -18.428 1.00 97.06 350 PHE A O 1
ATOM 2781 N N . ASP A 1 351 ? -6.926 -0.599 -20.237 1.00 97.31 351 ASP A N 1
ATOM 2782 C CA . ASP A 1 351 ? -5.709 -0.233 -20.964 1.00 97.31 351 ASP A CA 1
ATOM 2783 C C . ASP A 1 351 ? -6.003 0.476 -22.304 1.00 97.31 351 ASP A C 1
ATOM 2785 O O . ASP A 1 351 ? -5.195 0.426 -23.234 1.00 97.31 351 ASP A O 1
ATOM 2789 N N . ALA A 1 352 ? -7.166 1.131 -22.422 1.00 96.44 352 ALA A N 1
ATOM 2790 C CA . ALA A 1 352 ? -7.638 1.744 -23.666 1.00 96.44 352 ALA A CA 1
ATOM 2791 C C . ALA A 1 352 ? -6.724 2.856 -24.217 1.00 96.44 352 ALA A C 1
ATOM 2793 O O . ALA A 1 352 ? -6.619 3.025 -25.436 1.00 96.44 352 ALA A O 1
ATOM 2794 N N . LEU A 1 353 ? -6.064 3.620 -23.337 1.00 96.12 353 LEU A N 1
ATOM 2795 C CA . LEU A 1 353 ? -5.182 4.719 -23.733 1.00 96.12 353 LEU A CA 1
ATOM 2796 C C . LEU A 1 353 ? -3.703 4.355 -23.607 1.00 96.12 353 LEU A C 1
ATOM 2798 O O . LEU A 1 353 ? -2.942 4.640 -24.531 1.00 96.12 353 LEU A O 1
ATOM 2802 N N . TRP A 1 354 ? -3.287 3.742 -22.495 1.00 96.94 354 TRP A N 1
ATOM 2803 C CA . TRP A 1 354 ? -1.879 3.420 -22.233 1.00 96.94 354 TRP A CA 1
ATOM 2804 C C . TRP A 1 354 ? -1.706 1.966 -21.794 1.00 96.94 354 TRP A C 1
ATOM 2806 O O . TRP A 1 354 ? -2.465 1.477 -20.961 1.00 96.94 354 TRP A O 1
ATOM 2816 N N . CYS A 1 355 ? -0.663 1.321 -22.311 1.00 97.62 355 CYS A N 1
ATOM 2817 C CA . CYS A 1 355 ? -0.053 0.109 -21.772 1.00 97.62 355 CYS A CA 1
ATOM 2818 C C . CYS A 1 355 ? 1.375 0.474 -21.343 1.00 97.62 355 CYS A C 1
ATOM 2820 O O . CYS A 1 355 ? 2.182 0.851 -22.194 1.00 97.62 355 CYS A O 1
ATOM 2822 N N . VAL A 1 356 ? 1.663 0.420 -20.040 1.00 97.44 356 VAL A N 1
ATOM 2823 C CA . VAL A 1 356 ? 2.935 0.888 -19.456 1.00 97.44 356 VAL A CA 1
ATOM 2824 C C . VAL A 1 356 ? 3.498 -0.071 -18.413 1.00 97.44 356 VAL A C 1
ATOM 2826 O O . VAL A 1 356 ? 2.834 -1.042 -18.056 1.00 97.44 356 VAL A O 1
ATOM 2829 N N . LEU A 1 357 ? 4.682 0.234 -17.865 1.00 97.50 357 LEU A N 1
ATOM 2830 C CA . LEU A 1 357 ? 5.295 -0.507 -16.750 1.00 97.50 357 LEU A CA 1
ATOM 2831 C C . LEU A 1 357 ? 5.395 -2.019 -17.040 1.00 97.50 357 LEU A C 1
ATOM 2833 O O . LEU A 1 357 ? 4.793 -2.814 -16.312 1.00 97.50 357 LEU A O 1
ATOM 2837 N N . PRO A 1 358 ? 6.089 -2.412 -18.127 1.00 97.81 358 PRO A N 1
ATOM 2838 C CA . PRO A 1 358 ? 6.252 -3.809 -18.486 1.00 97.81 358 PRO A CA 1
ATOM 2839 C C . PRO A 1 358 ? 7.021 -4.569 -17.404 1.00 97.81 358 PRO A C 1
ATOM 2841 O O . PRO A 1 358 ? 7.967 -4.055 -16.819 1.00 97.81 358 PRO A O 1
ATOM 2844 N N . HIS A 1 359 ? 6.651 -5.826 -17.199 1.00 97.56 359 HIS A N 1
ATOM 2845 C CA . HIS A 1 359 ? 7.439 -6.810 -16.472 1.00 97.56 359 HIS A CA 1
ATOM 2846 C C . HIS A 1 359 ? 7.330 -8.151 -17.200 1.00 97.56 359 HIS A C 1
ATOM 2848 O O . HIS A 1 359 ? 6.288 -8.808 -17.165 1.00 97.56 359 HIS A O 1
ATOM 2854 N N . ALA A 1 360 ? 8.395 -8.531 -17.903 1.00 96.19 360 ALA A N 1
ATOM 2855 C CA . ALA A 1 360 ? 8.471 -9.774 -18.659 1.00 96.19 360 ALA A CA 1
ATOM 2856 C C . ALA A 1 360 ? 9.175 -10.862 -17.841 1.00 96.19 360 ALA A C 1
ATOM 2858 O O . ALA A 1 360 ? 10.307 -10.674 -17.390 1.00 96.19 360 ALA A O 1
ATOM 2859 N N . ILE A 1 361 ? 8.531 -12.018 -17.703 1.00 94.62 361 ILE A N 1
ATOM 2860 C CA . ILE A 1 361 ? 9.068 -13.184 -17.001 1.00 94.62 361 ILE A CA 1
ATOM 2861 C C . ILE A 1 361 ? 8.805 -14.457 -17.805 1.00 94.62 361 ILE A C 1
ATOM 2863 O O . ILE A 1 361 ? 7.709 -14.675 -18.325 1.00 94.62 361 ILE A O 1
ATOM 2867 N N . GLN A 1 362 ? 9.822 -15.311 -17.910 1.00 92.19 362 GLN A N 1
ATOM 2868 C CA . GLN A 1 362 ? 9.719 -16.572 -18.637 1.00 92.19 362 GLN A CA 1
ATOM 2869 C C . GLN A 1 362 ? 8.951 -17.614 -17.815 1.00 92.19 362 GLN A C 1
ATOM 2871 O O . GLN A 1 362 ? 9.244 -17.826 -16.637 1.00 92.19 362 GLN A O 1
ATOM 2876 N N . THR A 1 363 ? 7.991 -18.307 -18.419 1.00 89.56 363 THR A N 1
ATOM 2877 C CA . THR A 1 363 ? 7.210 -19.386 -17.796 1.00 89.56 363 THR A CA 1
ATOM 2878 C C . THR A 1 363 ? 7.998 -20.708 -17.775 1.00 89.56 363 THR A C 1
ATOM 2880 O O . THR A 1 363 ? 9.053 -20.835 -18.399 1.00 89.56 363 THR A O 1
ATOM 2883 N N . LYS A 1 364 ? 7.531 -21.713 -17.016 1.00 85.44 364 LYS A N 1
ATOM 2884 C CA . LYS A 1 364 ? 8.227 -23.016 -16.896 1.00 85.44 364 LYS A CA 1
ATOM 2885 C C . LYS A 1 364 ? 8.326 -23.772 -18.220 1.00 85.44 364 LYS A C 1
ATOM 2887 O O . LYS A 1 364 ? 9.308 -24.461 -18.471 1.00 85.44 364 LYS A O 1
ATOM 2892 N N . ASP A 1 365 ? 7.316 -23.628 -19.065 1.00 87.00 365 ASP A N 1
ATOM 2893 C CA . ASP A 1 365 ? 7.223 -24.206 -20.405 1.00 87.00 365 ASP A CA 1
ATOM 2894 C C . ASP A 1 365 ? 7.982 -23.390 -21.466 1.00 87.00 365 ASP A C 1
ATOM 2896 O O . ASP A 1 365 ? 7.793 -23.603 -22.661 1.00 87.00 365 ASP A O 1
ATOM 2900 N N . LYS A 1 366 ? 8.878 -22.488 -21.038 1.00 87.56 366 LYS A N 1
ATOM 2901 C CA . LYS A 1 366 ? 9.704 -21.611 -21.885 1.00 87.56 366 LYS A CA 1
ATOM 2902 C C . LYS A 1 366 ? 8.924 -20.570 -22.699 1.00 87.56 366 LYS A C 1
ATOM 2904 O O . LYS A 1 366 ? 9.532 -19.900 -23.531 1.00 87.56 366 LYS A O 1
ATOM 2909 N N . GLY A 1 367 ? 7.629 -20.402 -22.436 1.00 93.31 367 GLY A N 1
ATOM 2910 C CA . GLY A 1 367 ? 6.860 -19.235 -22.862 1.00 93.31 367 GLY A CA 1
ATOM 2911 C C . GLY A 1 367 ? 7.156 -18.006 -21.998 1.00 93.31 367 GLY A C 1
ATOM 2912 O O . GLY A 1 367 ? 8.107 -17.980 -21.218 1.00 93.31 367 GLY A O 1
ATOM 2913 N N . TRP A 1 368 ? 6.333 -16.972 -22.129 1.00 95.38 368 TRP A N 1
ATOM 2914 C CA . TRP A 1 368 ? 6.506 -15.695 -21.450 1.00 95.38 368 TRP A CA 1
ATOM 2915 C C . TRP A 1 368 ? 5.179 -15.109 -20.989 1.00 95.38 368 TRP A C 1
ATOM 2917 O O . TRP A 1 368 ? 4.204 -15.104 -21.743 1.00 95.38 368 TRP A O 1
ATOM 2927 N N . ASN A 1 369 ? 5.206 -14.514 -19.798 1.00 96.88 369 ASN A N 1
ATOM 2928 C CA . ASN A 1 369 ? 4.192 -13.583 -19.321 1.00 96.88 369 ASN A CA 1
ATOM 2929 C C . ASN A 1 369 ? 4.786 -12.170 -19.310 1.00 96.88 369 ASN A C 1
ATOM 2931 O O . ASN A 1 369 ? 5.884 -11.958 -18.799 1.00 96.88 369 ASN A O 1
ATOM 2935 N N . LEU A 1 370 ? 4.045 -11.209 -19.852 1.00 98.00 370 LEU A N 1
ATOM 2936 C CA . LEU A 1 370 ? 4.325 -9.779 -19.786 1.00 98.00 370 LEU A CA 1
ATOM 2937 C C . LEU A 1 370 ? 3.207 -9.118 -18.991 1.00 98.00 370 LEU A C 1
ATOM 2939 O O . LEU A 1 370 ? 2.106 -8.918 -19.507 1.00 98.00 370 LEU A O 1
ATOM 2943 N N . TYR A 1 371 ? 3.491 -8.792 -17.738 1.00 98.50 371 TYR A N 1
ATOM 2944 C CA . TYR A 1 371 ? 2.605 -7.977 -16.918 1.00 98.50 371 TYR A CA 1
ATOM 2945 C C . TYR A 1 371 ? 2.756 -6.519 -17.338 1.00 98.50 371 TYR A C 1
ATOM 2947 O O . TYR A 1 371 ? 3.861 -6.066 -17.638 1.00 98.50 371 TYR A O 1
ATOM 2955 N N . TYR A 1 372 ? 1.650 -5.786 -17.382 1.00 98.50 372 TYR A N 1
ATOM 2956 C CA . TYR A 1 372 ? 1.654 -4.374 -17.746 1.00 98.50 372 TYR A CA 1
ATOM 2957 C C . TYR A 1 372 ? 0.507 -3.633 -17.076 1.00 98.50 372 TYR A C 1
ATOM 2959 O O . TYR A 1 372 ? -0.545 -4.200 -16.794 1.00 98.50 372 TYR A O 1
ATOM 2967 N N . THR A 1 373 ? 0.687 -2.343 -16.834 1.00 98.19 373 THR A N 1
ATOM 2968 C CA . THR A 1 373 ? -0.349 -1.493 -16.245 1.00 98.19 373 THR A CA 1
ATOM 2969 C C . THR A 1 373 ? 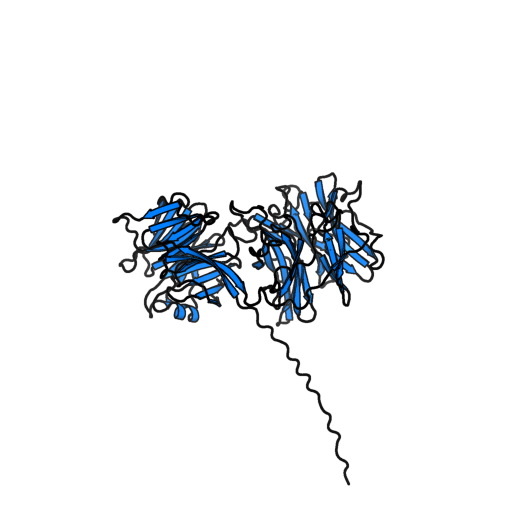-1.133 -0.770 -17.331 1.00 98.19 373 THR A C 1
ATOM 2971 O O . THR A 1 373 ? -0.546 -0.226 -18.268 1.00 98.19 373 THR A O 1
AT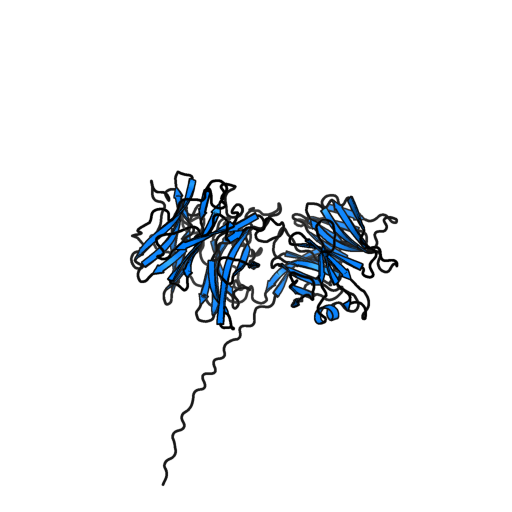OM 2974 N N . GLY A 1 374 ? -2.459 -0.753 -17.203 1.00 97.50 374 GLY A N 1
ATOM 2975 C CA . GLY A 1 374 ? -3.345 -0.043 -18.121 1.00 97.50 374 GLY A CA 1
ATOM 2976 C C . GLY A 1 374 ? -3.686 1.371 -17.646 1.00 97.50 374 GLY A C 1
ATOM 2977 O O . GLY A 1 374 ? -3.810 1.617 -16.447 1.00 97.50 374 GLY A O 1
ATOM 2978 N N . ASN A 1 375 ? -3.903 2.297 -18.584 1.00 96.38 375 ASN A N 1
ATOM 2979 C CA . ASN A 1 375 ? -4.682 3.517 -18.355 1.00 96.38 375 ASN A CA 1
ATOM 2980 C C . ASN A 1 375 ? -5.908 3.521 -19.278 1.00 96.38 375 ASN A C 1
ATOM 2982 O O . ASN A 1 375 ? -5.778 3.377 -20.495 1.00 96.38 375 ASN A O 1
ATOM 2986 N N . SER A 1 376 ? -7.090 3.751 -18.704 1.00 94.56 376 SER A N 1
ATOM 2987 C CA . SER A 1 376 ? -8.378 3.721 -19.416 1.00 94.56 376 SER A CA 1
ATOM 2988 C C . SER A 1 376 ? -8.720 5.017 -20.169 1.00 94.56 376 SER A C 1
ATOM 2990 O O . SER A 1 376 ? -9.811 5.154 -20.715 1.00 94.56 376 SER A O 1
ATOM 2992 N N . GLY A 1 377 ? -7.816 5.997 -20.176 1.00 91.31 377 GLY A N 1
ATOM 2993 C CA . GLY A 1 377 ? -8.022 7.346 -20.705 1.00 91.31 377 GLY A CA 1
ATOM 2994 C C . GLY A 1 377 ? -8.511 8.367 -19.677 1.00 91.31 377 GLY A C 1
ATOM 2995 O O . GLY A 1 377 ? -8.843 9.494 -20.042 1.00 91.31 377 GLY A O 1
ATOM 2996 N N . LYS A 1 378 ? -8.562 7.997 -18.393 1.00 86.50 378 LYS A N 1
ATOM 2997 C CA . LYS A 1 378 ? -8.973 8.874 -17.290 1.00 86.50 378 LYS A CA 1
ATOM 2998 C C . LYS A 1 378 ? -7.765 9.245 -16.438 1.00 86.50 378 LYS A C 1
ATOM 3000 O O . LYS A 1 378 ? -7.038 8.361 -16.000 1.00 86.50 378 LYS A O 1
ATOM 3005 N N . GLY A 1 379 ? -7.599 10.542 -16.166 1.00 83.69 379 GLY A N 1
ATOM 3006 C CA . GLY A 1 379 ? -6.524 11.072 -15.320 1.00 83.69 379 GLY A CA 1
ATOM 3007 C C . GLY A 1 379 ? -5.114 10.876 -15.892 1.00 83.69 379 GLY A C 1
ATOM 3008 O O . GLY A 1 379 ? -4.916 10.264 -16.938 1.00 83.69 379 GLY A O 1
ATOM 3009 N N . ALA A 1 380 ? -4.121 11.420 -15.191 1.00 74.88 380 ALA A N 1
ATOM 3010 C CA . ALA A 1 380 ? -2.705 11.224 -15.488 1.00 74.88 380 ALA A CA 1
ATOM 3011 C C . ALA A 1 380 ? -1.970 10.759 -14.221 1.00 74.88 380 ALA A C 1
ATOM 3013 O O . ALA A 1 380 ? -2.343 11.139 -13.113 1.00 74.88 380 ALA A O 1
ATOM 3014 N N . GLY A 1 381 ? -0.914 9.960 -14.394 1.00 83.12 381 GLY A N 1
ATOM 3015 C CA . GLY A 1 381 ? -0.110 9.422 -13.292 1.00 83.12 381 GLY A CA 1
ATOM 3016 C C . GLY A 1 381 ? -0.638 8.109 -12.704 1.00 83.12 381 GLY A C 1
ATOM 3017 O O . GLY A 1 381 ? -1.730 7.649 -13.039 1.00 83.12 381 GLY A O 1
ATOM 3018 N N . LEU A 1 382 ? 0.167 7.506 -11.821 1.00 84.94 382 LEU A N 1
ATOM 3019 C CA . LEU A 1 382 ? -0.063 6.151 -11.297 1.00 84.94 382 LEU A CA 1
ATOM 3020 C C . LEU A 1 382 ? -1.400 6.012 -10.549 1.00 84.94 382 LEU A C 1
ATOM 3022 O O . LEU A 1 382 ? -2.065 4.987 -10.655 1.00 84.94 382 LEU A O 1
ATOM 3026 N N . SER A 1 383 ? -1.844 7.071 -9.867 1.00 85.75 383 SER A N 1
ATOM 3027 C CA . SER A 1 383 ? -3.102 7.093 -9.108 1.00 85.75 383 SER A CA 1
ATOM 3028 C C . SER A 1 383 ? -4.366 7.011 -9.971 1.00 85.75 383 SER A C 1
ATOM 3030 O O . SER A 1 383 ? -5.462 6.910 -9.431 1.00 85.75 383 SER A O 1
ATOM 3032 N N . ALA A 1 384 ? -4.236 7.077 -11.299 1.00 88.31 384 ALA A N 1
ATOM 3033 C CA . ALA A 1 384 ? -5.352 6.970 -12.233 1.00 88.31 384 ALA A CA 1
ATOM 3034 C C . ALA A 1 384 ? -5.444 5.591 -12.913 1.00 88.31 384 ALA A C 1
ATOM 3036 O O . ALA A 1 384 ? -6.349 5.355 -13.716 1.00 88.31 384 ALA A O 1
ATOM 3037 N N . PHE A 1 385 ? -4.508 4.685 -12.624 1.00 94.94 385 PHE A N 1
ATOM 3038 C CA . PHE A 1 385 ? -4.417 3.391 -13.289 1.00 94.94 385 PHE A CA 1
ATOM 3039 C C . PHE A 1 385 ? -5.379 2.371 -12.656 1.00 94.94 385 PHE A C 1
ATOM 3041 O O . PHE A 1 385 ? -5.264 2.074 -11.464 1.00 94.94 385 PHE A O 1
ATOM 3048 N N . PRO A 1 386 ? -6.361 1.845 -13.418 1.00 96.19 386 PRO A N 1
ATOM 3049 C CA . PRO A 1 386 ? -7.385 0.946 -12.883 1.00 96.19 386 PRO A CA 1
ATOM 3050 C C . PRO A 1 386 ? -6.885 -0.470 -12.572 1.00 96.19 386 PRO A C 1
ATOM 3052 O O . PRO A 1 386 ? -7.490 -1.145 -11.738 1.00 96.19 386 PRO A O 1
ATOM 3055 N N . GLY A 1 387 ? -5.819 -0.938 -13.225 1.00 97.44 387 GLY A N 1
ATOM 3056 C CA . GLY A 1 387 ? -5.389 -2.324 -13.083 1.00 97.44 387 GLY A CA 1
ATOM 3057 C C . GLY A 1 387 ? -4.145 -2.705 -13.878 1.00 97.44 387 GLY A C 1
ATOM 3058 O O . GLY A 1 387 ? -3.674 -1.967 -14.747 1.00 97.44 387 GLY A O 1
ATOM 3059 N N . ILE A 1 388 ? -3.650 -3.898 -13.567 1.00 98.62 388 ILE A N 1
ATOM 3060 C CA . ILE A 1 388 ? -2.531 -4.577 -14.216 1.00 98.62 388 ILE A CA 1
ATOM 3061 C C . ILE A 1 388 ? -3.084 -5.770 -15.002 1.00 98.62 388 ILE A C 1
ATOM 3063 O O . ILE A 1 388 ? -3.840 -6.574 -14.459 1.00 98.62 388 ILE A O 1
ATOM 3067 N N . GLY A 1 389 ? -2.720 -5.876 -16.278 1.00 98.25 389 GLY A N 1
ATOM 3068 C CA . GLY A 1 389 ? -3.040 -6.999 -17.157 1.00 98.25 389 GLY A CA 1
ATOM 3069 C C . GLY A 1 389 ? -1.829 -7.875 -17.456 1.00 98.25 389 GLY A C 1
ATOM 3070 O O . GLY A 1 389 ? -0.710 -7.591 -17.028 1.00 98.25 389 GLY A O 1
ATOM 3071 N N . VAL A 1 390 ? -2.072 -8.938 -18.222 1.00 97.88 390 VAL A N 1
ATOM 3072 C CA . VAL A 1 390 ? -1.050 -9.877 -18.699 1.00 97.88 390 VAL A CA 1
ATOM 3073 C C . VAL A 1 390 ? -1.200 -10.063 -20.203 1.00 97.88 390 VAL A C 1
ATOM 3075 O O . VAL A 1 390 ? -2.307 -10.226 -20.716 1.00 97.88 390 VAL A O 1
ATOM 3078 N N . ALA A 1 391 ? -0.079 -10.075 -20.912 1.00 97.81 391 ALA A N 1
ATOM 3079 C CA . ALA A 1 391 ? 0.040 -10.637 -22.248 1.00 97.81 391 ALA A CA 1
ATOM 3080 C C . ALA A 1 391 ? 0.926 -11.888 -22.199 1.00 97.81 391 ALA A C 1
ATOM 3082 O O . ALA A 1 391 ? 1.839 -11.982 -21.383 1.00 97.81 391 ALA A O 1
ATOM 3083 N N . THR A 1 392 ? 0.657 -12.849 -23.075 1.00 97.19 392 THR A N 1
ATOM 3084 C CA . THR A 1 392 ? 1.390 -14.116 -23.158 1.00 97.19 392 THR A CA 1
ATOM 3085 C C . THR A 1 392 ? 2.087 -14.245 -24.504 1.00 97.19 392 THR A C 1
ATOM 3087 O O . THR A 1 392 ? 1.607 -13.719 -25.514 1.00 97.19 392 THR A O 1
ATOM 3090 N N . SER A 1 393 ? 3.215 -14.948 -24.520 1.00 96.75 393 SER A N 1
ATOM 3091 C CA . SER A 1 393 ? 3.959 -15.271 -25.735 1.00 96.75 393 SER A CA 1
ATOM 3092 C C . SER A 1 393 ? 4.615 -16.647 -25.628 1.00 96.75 393 SER A C 1
ATOM 3094 O O . SER A 1 393 ? 5.022 -17.060 -24.547 1.00 96.75 393 SER A O 1
ATOM 3096 N N . LYS A 1 394 ? 4.732 -17.372 -26.746 1.00 95.50 394 LYS A N 1
ATOM 3097 C CA . LYS A 1 394 ? 5.476 -18.646 -26.804 1.00 95.50 394 LYS A CA 1
ATOM 3098 C C . LYS A 1 394 ? 6.947 -18.461 -27.174 1.00 95.50 394 LYS A C 1
ATOM 3100 O O . LYS A 1 394 ? 7.760 -19.314 -26.848 1.00 95.50 394 LYS A O 1
ATOM 3105 N N . ASP A 1 395 ? 7.268 -17.378 -27.873 1.00 90.81 395 ASP A N 1
ATOM 3106 C CA . ASP A 1 395 ? 8.588 -17.098 -28.452 1.00 90.81 395 ASP A CA 1
ATOM 3107 C C . ASP A 1 395 ? 9.213 -15.797 -27.916 1.00 90.81 395 ASP A C 1
ATOM 3109 O O . ASP A 1 395 ? 10.366 -15.492 -28.208 1.00 90.81 395 ASP A O 1
ATOM 3113 N N . GLY A 1 396 ? 8.466 -15.027 -27.120 1.00 89.50 396 GLY A N 1
ATOM 3114 C CA . GLY A 1 396 ? 8.864 -13.713 -26.621 1.00 89.50 396 GLY A CA 1
ATOM 3115 C C . GLY A 1 396 ? 8.813 -12.612 -27.686 1.00 89.50 396 GLY A C 1
ATOM 3116 O O . GLY A 1 396 ? 9.231 -11.488 -27.413 1.00 89.50 396 GLY A O 1
ATOM 3117 N N . LEU A 1 397 ? 8.321 -12.916 -28.891 1.00 88.31 397 LEU A N 1
ATOM 3118 C CA . LEU A 1 397 ? 8.252 -12.004 -30.037 1.00 88.31 397 LEU A CA 1
ATOM 3119 C C . LEU A 1 397 ? 6.799 -11.642 -30.356 1.00 88.31 397 LEU A C 1
ATOM 3121 O O . LEU A 1 397 ? 6.470 -10.474 -30.536 1.00 88.31 397 LEU A O 1
ATOM 3125 N N . ASN A 1 398 ? 5.923 -12.647 -30.382 1.00 93.00 398 ASN A N 1
ATOM 3126 C CA . ASN A 1 398 ? 4.510 -12.505 -30.700 1.00 93.00 398 ASN A CA 1
ATOM 3127 C C . ASN A 1 398 ? 3.685 -12.533 -29.416 1.00 93.00 398 ASN A C 1
ATOM 3129 O O . ASN A 1 398 ? 3.674 -13.540 -28.704 1.00 93.00 398 ASN A O 1
ATOM 3133 N N . TRP A 1 399 ? 2.976 -11.445 -29.130 1.00 96.81 399 TRP A N 1
ATOM 3134 C CA . TRP A 1 399 ? 2.282 -11.248 -27.861 1.00 96.81 399 TRP A CA 1
ATOM 3135 C C . TRP A 1 399 ? 0.773 -11.183 -28.046 1.00 96.81 399 TRP A C 1
ATOM 3137 O O . TRP A 1 399 ? 0.265 -10.530 -28.956 1.00 96.81 399 TRP A O 1
ATOM 3147 N N . LYS A 1 400 ? 0.040 -11.831 -27.141 1.00 95.81 400 LYS A N 1
ATOM 3148 C CA . LYS A 1 400 ? -1.421 -11.764 -27.093 1.00 95.81 400 LYS A CA 1
ATOM 3149 C C . LYS A 1 400 ? -1.874 -11.433 -25.681 1.00 95.81 400 LYS A C 1
ATOM 3151 O O . LYS A 1 400 ? -1.456 -12.100 -24.736 1.00 95.81 400 LYS A O 1
ATOM 3156 N N . ARG A 1 401 ? -2.770 -10.452 -25.541 1.00 96.25 401 ARG A N 1
ATOM 3157 C CA . ARG A 1 401 ? -3.461 -10.193 -24.271 1.00 96.25 401 ARG A CA 1
ATOM 3158 C C . ARG A 1 401 ? -4.111 -11.470 -23.752 1.00 96.25 401 ARG A C 1
ATOM 3160 O O . ARG A 1 401 ? -4.774 -12.181 -24.506 1.00 96.25 401 ARG A O 1
ATOM 3167 N N . TYR A 1 402 ? -3.930 -11.728 -22.466 1.00 95.56 402 TYR A N 1
ATOM 3168 C CA . TYR A 1 402 ? -4.598 -12.821 -21.778 1.00 95.56 402 TYR A CA 1
ATOM 3169 C C . TYR A 1 402 ? -6.105 -12.548 -21.647 1.00 95.56 402 TYR A C 1
ATOM 3171 O O . TYR A 1 402 ? -6.917 -13.430 -21.909 1.00 95.56 402 TYR A O 1
ATOM 3179 N N . SER A 1 403 ? -6.472 -11.310 -21.301 1.00 94.38 403 SER A N 1
ATOM 3180 C CA . SER A 1 403 ? -7.853 -10.863 -21.095 1.00 94.38 403 SER A CA 1
ATOM 3181 C C . SER A 1 403 ? -8.003 -9.369 -21.414 1.00 94.38 403 SER A C 1
ATOM 3183 O O . SER A 1 403 ? -7.017 -8.633 -21.432 1.00 94.38 403 SER A O 1
ATOM 3185 N N . GLU A 1 404 ? -9.239 -8.921 -21.655 1.00 92.75 404 GLU A N 1
ATOM 3186 C CA . GLU A 1 404 ? -9.607 -7.493 -21.705 1.00 92.75 404 GLU A CA 1
ATOM 3187 C C . GLU A 1 404 ? -9.807 -6.886 -20.308 1.00 92.75 404 GLU A C 1
ATOM 3189 O O . GLU A 1 404 ? -9.918 -5.669 -20.167 1.00 92.75 404 GLU A O 1
ATOM 3194 N N . GLN A 1 405 ? -9.865 -7.728 -19.274 1.00 95.69 405 GLN A N 1
ATOM 3195 C CA . GLN A 1 405 ? -9.934 -7.319 -17.875 1.00 95.69 405 GLN A CA 1
ATOM 3196 C C . GLN A 1 405 ? -8.548 -7.417 -17.222 1.00 95.69 405 GLN A C 1
ATOM 3198 O O . GLN A 1 405 ? -7.771 -8.315 -17.567 1.00 95.69 405 GLN A O 1
ATOM 3203 N N . PRO A 1 406 ? -8.225 -6.531 -16.266 1.00 97.50 406 PRO A N 1
ATOM 3204 C CA . PRO A 1 406 ? -6.995 -6.644 -15.492 1.00 97.50 406 PRO A CA 1
ATOM 3205 C C . PRO A 1 406 ? -7.000 -7.920 -14.633 1.00 97.50 406 PRO A C 1
ATOM 3207 O O . PRO A 1 406 ? -8.026 -8.292 -14.067 1.00 97.50 406 PRO A O 1
ATOM 3210 N N . VAL A 1 407 ? -5.833 -8.552 -14.484 1.00 98.00 407 VAL A N 1
ATOM 3211 C CA . VAL A 1 407 ? -5.622 -9.688 -13.564 1.00 98.00 407 VAL A CA 1
ATOM 3212 C C . VAL A 1 407 ? -5.459 -9.229 -12.111 1.00 98.00 407 VAL A C 1
ATOM 3214 O O . VAL A 1 407 ? -5.666 -9.997 -11.178 1.00 98.00 407 VAL A O 1
ATOM 3217 N N . LEU A 1 408 ? -5.109 -7.956 -11.907 1.00 98.19 408 LEU A N 1
ATOM 3218 C CA . LEU A 1 408 ? -5.040 -7.324 -10.595 1.00 98.19 408 LEU A CA 1
ATOM 3219 C C . LEU A 1 408 ? -5.588 -5.895 -10.689 1.00 98.19 408 LEU A C 1
ATOM 3221 O O . LEU A 1 408 ? -5.020 -5.040 -11.366 1.00 98.19 408 LEU A O 1
ATOM 3225 N N . SER A 1 409 ? -6.710 -5.637 -10.017 1.00 97.31 409 SER A N 1
ATOM 3226 C CA . SER A 1 409 ? -7.402 -4.337 -10.024 1.00 97.31 409 SER A CA 1
ATOM 3227 C C . SER A 1 409 ? -7.122 -3.535 -8.757 1.00 97.31 409 SER A C 1
ATOM 3229 O O . SER A 1 409 ? -6.905 -4.116 -7.693 1.00 97.31 409 SER A O 1
ATOM 3231 N N . ARG A 1 410 ? -7.217 -2.203 -8.831 1.00 95.25 410 ARG A N 1
ATOM 3232 C CA . ARG A 1 410 ? -7.350 -1.340 -7.638 1.00 95.25 410 ARG A CA 1
ATOM 3233 C C . ARG A 1 410 ? -8.592 -1.724 -6.816 1.00 95.25 410 ARG A C 1
ATOM 3235 O O . ARG A 1 410 ? -9.542 -2.262 -7.385 1.00 95.25 410 ARG A O 1
ATOM 3242 N N . SER A 1 411 ? -8.621 -1.459 -5.509 1.00 93.12 411 SER A N 1
ATOM 3243 C CA . SER A 1 411 ? -9.757 -1.900 -4.677 1.00 93.12 411 SER A CA 1
ATOM 3244 C C . SER A 1 411 ? -10.986 -0.988 -4.737 1.00 93.12 411 SER A C 1
ATOM 3246 O O . SER A 1 411 ? -12.104 -1.462 -4.550 1.00 93.12 411 SER A O 1
ATOM 3248 N N . MET A 1 412 ? -10.800 0.308 -5.015 1.00 90.69 412 MET A N 1
ATOM 3249 C CA . MET A 1 412 ? -11.848 1.339 -4.923 1.00 90.69 412 MET A CA 1
ATOM 3250 C C . MET A 1 412 ? -12.413 1.541 -3.507 1.00 90.69 412 MET A C 1
ATOM 3252 O O . MET A 1 412 ? -13.472 2.149 -3.365 1.00 90.69 412 MET A O 1
ATOM 3256 N N . LYS A 1 413 ? -11.732 1.054 -2.460 1.00 86.12 413 LYS A N 1
ATOM 3257 C CA . LYS A 1 413 ? -12.186 1.169 -1.065 1.00 86.12 413 LYS A CA 1
ATOM 3258 C C . LYS A 1 413 ? -11.344 2.170 -0.294 1.00 86.12 413 LYS A C 1
ATOM 3260 O O . LYS A 1 413 ? -10.124 2.069 -0.285 1.00 86.12 413 LYS A O 1
ATOM 3265 N N . HIS A 1 414 ? -11.989 3.136 0.355 1.00 84.00 414 HIS A N 1
ATOM 3266 C CA . HIS A 1 414 ? -11.293 4.116 1.186 1.00 84.00 414 HIS A CA 1
ATOM 3267 C C . HIS A 1 414 ? -10.459 3.423 2.274 1.00 84.00 414 HIS A C 1
ATOM 3269 O O . HIS A 1 414 ? -10.919 2.471 2.903 1.00 84.00 414 HIS A O 1
ATOM 3275 N N . GLY A 1 415 ? -9.228 3.893 2.475 1.00 81.19 415 GLY A N 1
ATOM 3276 C CA . GLY A 1 415 ? -8.295 3.322 3.448 1.00 81.19 415 GLY A CA 1
ATOM 3277 C C . GLY A 1 415 ? -7.537 2.074 2.990 1.00 81.19 415 GLY A C 1
ATOM 3278 O O . GLY A 1 415 ? -6.586 1.682 3.667 1.00 81.19 415 GLY A O 1
ATOM 3279 N N . ASP A 1 416 ? -7.886 1.474 1.847 1.00 89.69 416 ASP A N 1
ATOM 3280 C CA . ASP A 1 416 ? -7.046 0.438 1.248 1.00 89.69 416 ASP A CA 1
ATOM 3281 C C . ASP A 1 416 ? -5.780 1.058 0.630 1.00 89.69 416 ASP A C 1
ATOM 3283 O O . ASP A 1 416 ? -5.814 2.166 0.079 1.00 89.69 416 ASP A O 1
ATOM 3287 N N . PRO A 1 417 ? -4.651 0.329 0.634 1.00 92.56 417 PRO A N 1
ATOM 3288 C CA . PRO A 1 417 ? -3.389 0.849 0.117 1.00 92.56 417 PRO A CA 1
ATOM 3289 C C . PRO A 1 417 ? -3.368 1.048 -1.404 1.00 92.56 417 PRO A C 1
ATOM 3291 O O . PRO A 1 417 ? -2.505 1.753 -1.919 1.00 92.56 417 PRO A O 1
ATOM 3294 N N . ASP A 1 418 ? -4.317 0.450 -2.125 1.00 94.06 418 ASP A N 1
ATOM 3295 C CA . ASP A 1 418 ? -4.498 0.580 -3.572 1.00 94.06 418 ASP A CA 1
ATOM 3296 C C . ASP A 1 418 ? -5.914 1.042 -3.946 1.00 94.06 418 ASP A C 1
ATOM 3298 O O . ASP A 1 418 ? -6.455 0.677 -4.990 1.00 94.06 418 ASP A O 1
ATOM 3302 N N . ALA A 1 419 ? -6.519 1.861 -3.082 1.00 91.69 419 ALA A N 1
ATOM 3303 C CA . ALA A 1 419 ? -7.877 2.359 -3.242 1.00 91.69 419 ALA A CA 1
ATOM 3304 C C . ALA A 1 419 ? -8.117 3.051 -4.593 1.00 91.69 419 ALA A C 1
ATOM 3306 O O . ALA A 1 419 ? -9.070 2.724 -5.302 1.00 91.69 419 ALA A O 1
ATOM 3307 N N . ILE A 1 420 ? -7.265 4.011 -4.969 1.00 92.06 420 ILE A N 1
ATOM 3308 C CA . ILE A 1 420 ? -7.503 4.859 -6.149 1.00 92.06 420 ILE A CA 1
ATOM 3309 C C . ILE A 1 420 ? -6.734 4.394 -7.381 1.00 92.06 420 ILE A C 1
ATOM 3311 O O . ILE A 1 420 ? -7.182 4.650 -8.499 1.00 92.06 420 ILE A O 1
ATOM 3315 N N . GLY A 1 421 ? -5.635 3.665 -7.208 1.00 94.75 421 GLY A N 1
ATOM 3316 C CA . GLY A 1 421 ? -4.828 3.201 -8.327 1.00 94.75 421 GLY A CA 1
ATOM 3317 C C . GLY A 1 421 ? -3.851 2.101 -7.950 1.00 94.75 421 GLY A C 1
ATOM 3318 O O . GLY A 1 421 ? -3.531 1.894 -6.778 1.00 94.75 421 GLY A O 1
ATOM 3319 N N . ILE A 1 422 ? -3.385 1.404 -8.978 1.00 97.06 422 ILE A N 1
ATOM 3320 C CA . ILE A 1 422 ? -2.391 0.344 -8.875 1.00 97.06 422 ILE A CA 1
ATOM 3321 C C . ILE A 1 422 ? -1.428 0.426 -10.058 1.00 97.06 422 ILE A C 1
ATOM 3323 O O . ILE A 1 422 ? -1.856 0.718 -11.176 1.00 97.06 422 ILE A O 1
ATOM 3327 N N . ALA A 1 423 ? -0.134 0.189 -9.833 1.00 96.75 423 ALA A N 1
ATOM 3328 C CA . ALA A 1 423 ? 0.847 0.311 -10.903 1.00 96.75 423 ALA A CA 1
ATOM 3329 C C . ALA A 1 423 ? 2.100 -0.555 -10.751 1.00 96.75 423 ALA A C 1
ATOM 3331 O O . ALA A 1 423 ? 2.763 -0.536 -9.712 1.00 96.75 423 ALA A O 1
ATOM 3332 N N . GLY A 1 424 ? 2.477 -1.189 -11.863 1.00 92.56 424 GLY A N 1
ATOM 3333 C CA . GLY A 1 424 ? 3.786 -1.782 -12.127 1.00 92.56 424 GLY A CA 1
ATOM 3334 C C . GLY A 1 424 ? 4.330 -2.669 -11.013 1.00 92.56 424 GLY A C 1
ATOM 3335 O O . GLY A 1 424 ? 3.583 -3.237 -10.219 1.00 92.56 424 GLY A O 1
ATOM 3336 N N . GLY A 1 425 ? 5.659 -2.741 -10.966 1.00 95.19 425 GLY A N 1
ATOM 3337 C CA . GLY A 1 425 ? 6.410 -3.518 -9.992 1.00 95.19 425 GLY A CA 1
ATOM 3338 C C . GLY A 1 425 ? 7.033 -4.764 -10.610 1.00 95.19 425 GLY A C 1
ATOM 3339 O O . GLY A 1 425 ? 7.360 -4.769 -11.796 1.00 95.19 425 GLY A O 1
ATOM 3340 N N . SER A 1 426 ? 7.226 -5.806 -9.810 1.00 97.31 426 SER A N 1
ATOM 3341 C CA . SER A 1 426 ? 7.934 -7.011 -10.240 1.00 97.31 426 SER A CA 1
ATOM 3342 C C . SER A 1 426 ? 7.316 -8.276 -9.670 1.00 97.31 426 SER A C 1
ATOM 3344 O O . SER A 1 426 ? 6.832 -8.306 -8.536 1.00 97.31 426 SER A O 1
ATOM 3346 N N . VAL A 1 427 ? 7.353 -9.330 -10.481 1.00 96.50 427 VAL A N 1
ATOM 3347 C CA . VAL A 1 427 ? 6.878 -10.660 -10.126 1.00 96.50 427 VAL A CA 1
ATOM 3348 C C . VAL A 1 427 ? 8.067 -11.588 -9.898 1.00 96.50 427 VAL A C 1
ATOM 3350 O O . VAL A 1 427 ? 8.985 -11.651 -10.711 1.00 96.50 427 VAL A O 1
ATOM 3353 N N . GLN A 1 428 ? 8.038 -12.329 -8.795 1.00 93.88 428 GLN A N 1
ATOM 3354 C CA . GLN A 1 428 ? 9.005 -13.366 -8.445 1.00 93.88 428 GLN A CA 1
ATOM 3355 C C . GLN A 1 428 ? 8.306 -14.720 -8.333 1.00 93.88 428 GLN A C 1
ATOM 3357 O O . GLN A 1 428 ? 7.160 -14.798 -7.892 1.00 93.88 428 GLN A O 1
ATOM 3362 N N . ARG A 1 429 ? 9.005 -15.795 -8.707 1.00 92.12 429 ARG A N 1
ATOM 3363 C CA . ARG A 1 429 ? 8.587 -17.173 -8.413 1.00 92.12 429 ARG A CA 1
ATOM 3364 C C . ARG A 1 429 ? 9.447 -17.705 -7.285 1.00 92.12 429 ARG A C 1
ATOM 3366 O O . ARG A 1 429 ? 10.654 -17.839 -7.459 1.00 92.12 429 ARG A O 1
ATOM 3373 N N . LEU A 1 430 ? 8.821 -18.007 -6.159 1.00 90.44 430 LEU A N 1
ATOM 3374 C CA . LEU A 1 430 ? 9.495 -18.440 -4.945 1.00 90.44 430 LEU A CA 1
ATOM 3375 C C . LEU A 1 430 ? 9.152 -19.892 -4.652 1.00 90.44 430 LEU A C 1
ATOM 3377 O O . LEU A 1 430 ? 7.979 -20.253 -4.506 1.00 90.44 430 LEU A O 1
ATOM 3381 N N . ARG A 1 431 ? 10.185 -20.721 -4.529 1.00 87.44 431 ARG A N 1
ATOM 3382 C CA . ARG A 1 431 ? 10.032 -22.102 -4.083 1.00 87.44 431 ARG A CA 1
ATOM 3383 C C . ARG A 1 431 ? 9.731 -22.122 -2.586 1.00 87.44 431 ARG A C 1
ATOM 3385 O O . ARG A 1 431 ? 10.439 -21.498 -1.806 1.00 87.44 431 ARG A O 1
ATOM 3392 N N . GLN A 1 432 ? 8.676 -22.827 -2.214 1.00 84.12 432 GLN A N 1
ATOM 3393 C CA . GLN A 1 432 ? 8.241 -23.023 -0.837 1.00 84.12 432 GLN A CA 1
ATOM 3394 C C . GLN A 1 432 ? 8.939 -24.247 -0.218 1.00 84.12 432 GLN A C 1
ATOM 3396 O O . GLN A 1 432 ? 9.486 -25.091 -0.937 1.00 84.12 432 GLN A O 1
ATOM 3401 N N . GLU A 1 433 ? 8.899 -24.368 1.112 1.00 82.62 433 GLU A N 1
ATOM 3402 C CA . GLU A 1 433 ? 9.500 -25.495 1.850 1.00 82.62 433 GLU A CA 1
ATOM 3403 C C . GLU A 1 433 ? 8.918 -26.855 1.440 1.00 82.62 433 GLU A C 1
ATOM 3405 O O . GLU A 1 433 ? 9.643 -27.844 1.342 1.00 82.62 433 GLU A O 1
ATOM 3410 N N . ASP A 1 434 ? 7.620 -26.898 1.130 1.00 85.69 434 ASP A N 1
ATOM 3411 C CA . ASP A 1 434 ? 6.917 -28.093 0.648 1.00 85.69 434 ASP A CA 1
ATOM 3412 C C . ASP A 1 434 ? 7.244 -28.450 -0.819 1.00 85.69 434 ASP A C 1
ATOM 3414 O O . ASP A 1 434 ? 6.728 -29.424 -1.369 1.00 85.69 434 ASP A O 1
ATOM 3418 N N . GLY A 1 435 ? 8.123 -27.676 -1.462 1.00 86.62 435 GLY A N 1
ATOM 3419 C CA . GLY A 1 435 ? 8.541 -27.855 -2.846 1.00 86.62 435 GLY A CA 1
ATOM 3420 C C . GLY A 1 435 ? 7.587 -27.260 -3.880 1.00 86.62 435 GLY A C 1
ATOM 3421 O O . GLY A 1 435 ? 7.918 -27.305 -5.069 1.00 86.62 435 GLY A O 1
ATOM 3422 N N . THR A 1 436 ? 6.454 -26.686 -3.467 1.00 88.19 436 THR A N 1
ATOM 3423 C CA . THR A 1 436 ? 5.583 -25.916 -4.360 1.00 88.19 436 THR A CA 1
ATOM 3424 C C . THR A 1 436 ? 6.248 -24.599 -4.759 1.00 88.19 436 THR A C 1
ATOM 3426 O O . THR A 1 436 ? 7.266 -24.187 -4.200 1.00 88.19 436 THR A O 1
ATOM 3429 N N . GLU A 1 437 ? 5.703 -23.931 -5.770 1.00 89.88 437 GLU A N 1
ATOM 3430 C CA . GLU A 1 437 ? 6.111 -22.573 -6.114 1.00 89.88 437 GLU A CA 1
ATOM 3431 C C . GLU A 1 437 ? 4.938 -21.630 -5.920 1.00 89.88 437 GLU A C 1
ATOM 3433 O O . GLU A 1 437 ? 3.819 -21.942 -6.321 1.00 89.88 437 GLU A O 1
ATOM 3438 N N . LYS A 1 438 ? 5.227 -20.456 -5.364 1.00 93.12 438 LYS A N 1
ATOM 3439 C CA . LYS A 1 438 ? 4.294 -19.337 -5.319 1.00 93.12 438 LYS A CA 1
ATOM 3440 C C . LYS A 1 438 ? 4.827 -18.151 -6.082 1.00 93.12 438 LYS A C 1
ATOM 3442 O O . LYS A 1 438 ? 6.024 -17.870 -6.090 1.00 93.12 438 LYS A O 1
ATOM 3447 N N . TRP A 1 439 ? 3.905 -17.422 -6.679 1.00 95.25 439 TRP A N 1
ATOM 3448 C CA . TRP A 1 439 ? 4.167 -16.156 -7.325 1.00 95.25 439 TRP A CA 1
ATOM 3449 C C . TRP A 1 439 ? 3.973 -15.029 -6.322 1.00 95.25 439 TRP A C 1
ATOM 3451 O O . TRP A 1 439 ? 2.962 -14.982 -5.623 1.00 95.25 439 TRP A O 1
ATOM 3461 N N . PHE A 1 440 ? 4.941 -14.126 -6.251 1.00 97.06 440 PHE A N 1
ATOM 3462 C CA . PHE A 1 440 ? 4.905 -12.918 -5.436 1.00 97.06 440 PHE A CA 1
ATOM 3463 C C . PHE A 1 440 ? 4.937 -11.728 -6.382 1.00 97.06 440 PHE A C 1
ATOM 3465 O O . PHE A 1 440 ? 5.865 -11.606 -7.173 1.00 97.06 440 PHE A O 1
ATOM 3472 N N . PHE A 1 441 ? 3.937 -10.858 -6.311 1.00 98.19 441 PHE A N 1
ATOM 3473 C CA . PHE A 1 441 ? 3.883 -9.620 -7.075 1.00 98.19 441 PHE A CA 1
ATOM 3474 C C . PHE A 1 441 ? 4.011 -8.444 -6.122 1.00 98.19 441 PHE A C 1
ATOM 3476 O O . PHE A 1 441 ? 3.076 -8.117 -5.389 1.00 98.19 441 PHE A O 1
ATOM 3483 N N . TYR A 1 442 ? 5.175 -7.809 -6.150 1.00 98.56 442 TYR A N 1
ATOM 3484 C CA . TYR A 1 442 ? 5.399 -6.525 -5.507 1.00 98.56 442 TYR A CA 1
ATOM 3485 C C . TYR A 1 442 ? 4.906 -5.434 -6.440 1.00 98.56 442 TYR A C 1
ATOM 3487 O O . TYR A 1 442 ? 5.402 -5.333 -7.559 1.00 98.56 442 TYR A O 1
ATOM 3495 N N . TYR A 1 443 ? 3.947 -4.626 -6.003 1.00 98.44 443 TYR A N 1
ATOM 3496 C CA . TYR A 1 443 ? 3.301 -3.626 -6.850 1.00 98.44 443 TYR A CA 1
ATOM 3497 C C . TYR A 1 443 ? 3.136 -2.288 -6.132 1.00 98.44 443 TYR A C 1
ATOM 3499 O O . TYR A 1 443 ? 3.179 -2.209 -4.904 1.00 98.44 443 TYR A O 1
ATOM 3507 N N . THR A 1 444 ? 2.936 -1.214 -6.895 1.00 98.25 444 THR A N 1
ATOM 3508 C CA . THR A 1 444 ? 2.632 0.107 -6.324 1.00 98.25 444 THR A CA 1
ATOM 3509 C C . THR A 1 444 ? 1.144 0.213 -6.025 1.00 98.25 444 THR A C 1
ATOM 3511 O O . THR A 1 444 ? 0.332 0.130 -6.947 1.00 98.25 444 THR A O 1
ATOM 3514 N N . GLY A 1 445 ? 0.788 0.451 -4.767 1.00 96.75 445 GLY A N 1
ATOM 3515 C CA . GLY A 1 445 ? -0.547 0.872 -4.359 1.00 96.75 445 GLY A CA 1
ATOM 3516 C C . GLY A 1 445 ? -0.643 2.394 -4.275 1.00 96.75 445 GLY A C 1
ATOM 3517 O O . GLY A 1 445 ? 0.268 3.063 -3.775 1.00 96.75 445 GLY A O 1
ATOM 3518 N N . CYS A 1 446 ? -1.741 2.951 -4.781 1.00 94.06 446 CYS A N 1
ATOM 3519 C CA . CYS A 1 446 ? -2.103 4.350 -4.592 1.00 94.06 446 CYS A CA 1
ATOM 3520 C C . CYS A 1 446 ? -3.322 4.421 -3.655 1.00 94.06 446 CYS A C 1
ATOM 3522 O O . CYS A 1 446 ? -4.435 4.105 -4.098 1.00 94.06 446 CYS A O 1
ATOM 3524 N N . PRO A 1 447 ? -3.141 4.811 -2.379 1.00 90.69 447 PRO A N 1
ATOM 3525 C CA . PRO A 1 447 ? -4.239 4.955 -1.431 1.00 90.69 447 PRO A CA 1
ATOM 3526 C C . PRO A 1 447 ? -5.053 6.225 -1.699 1.00 90.69 447 PRO A C 1
ATOM 3528 O O . PRO A 1 447 ? -4.626 7.128 -2.422 1.00 90.69 447 PRO A O 1
ATOM 3531 N N . THR A 1 448 ? -6.234 6.320 -1.086 1.00 77.12 448 THR A N 1
ATOM 3532 C CA . THR A 1 448 ? -6.942 7.600 -0.973 1.00 77.12 448 THR A CA 1
ATOM 3533 C C . THR A 1 448 ? -6.136 8.540 -0.090 1.00 77.12 448 THR A C 1
ATOM 3535 O O . THR A 1 448 ? -5.870 8.214 1.063 1.00 77.12 448 THR A O 1
ATOM 3538 N N . ILE A 1 449 ? -5.790 9.708 -0.614 1.00 65.06 449 ILE A N 1
ATOM 3539 C CA . ILE A 1 449 ? -5.120 10.751 0.159 1.00 65.06 449 ILE A CA 1
ATOM 3540 C C . ILE A 1 449 ? -6.145 11.655 0.845 1.00 65.06 449 ILE A C 1
ATOM 3542 O O . ILE A 1 449 ? -7.181 11.984 0.263 1.00 65.06 449 ILE A O 1
ATOM 3546 N N . GLY A 1 450 ? -5.830 12.078 2.069 1.00 57.75 450 GLY A N 1
ATOM 3547 C CA . GLY A 1 450 ? -6.462 13.240 2.691 1.00 57.75 450 GLY A CA 1
ATOM 3548 C C . GLY A 1 450 ? -6.048 14.554 2.012 1.00 57.75 450 GLY A C 1
ATOM 3549 O O . GLY A 1 450 ? -5.258 14.575 1.064 1.00 57.75 450 GLY A O 1
ATOM 3550 N N . THR A 1 451 ? -6.554 15.680 2.511 1.00 52.41 451 THR A N 1
ATOM 3551 C CA . THR A 1 451 ? -6.276 17.031 1.985 1.00 52.41 451 THR A CA 1
ATOM 3552 C C . THR A 1 451 ? -4.874 17.573 2.323 1.00 52.41 451 THR A C 1
ATOM 3554 O O . THR A 1 451 ? -4.549 18.682 1.915 1.00 52.41 451 THR A O 1
ATOM 3557 N N . THR A 1 452 ? -4.026 16.819 3.033 1.00 51.41 452 THR A N 1
ATOM 3558 C CA . THR A 1 452 ? -2.883 17.352 3.808 1.00 51.41 452 THR A CA 1
ATOM 3559 C C . THR A 1 452 ? -1.491 16.856 3.377 1.00 51.41 452 THR A C 1
ATOM 3561 O O . THR A 1 452 ? -0.585 16.758 4.204 1.00 51.41 452 THR A O 1
ATOM 3564 N N . HIS A 1 453 ? -1.258 16.571 2.092 1.00 54.22 453 HIS A N 1
ATOM 3565 C CA . HIS A 1 453 ? 0.095 16.257 1.598 1.00 54.22 453 HIS A CA 1
ATOM 3566 C C . HIS A 1 453 ? 0.626 17.333 0.644 1.00 54.22 453 HIS A C 1
ATOM 3568 O O . HIS A 1 453 ? -0.050 17.686 -0.318 1.00 54.22 453 HIS A O 1
ATOM 3574 N N . GLU A 1 454 ? 1.865 17.794 0.874 1.00 50.59 454 GLU A N 1
ATOM 3575 C CA . GLU A 1 454 ? 2.570 18.798 0.046 1.00 50.59 454 GLU A CA 1
ATOM 3576 C C . GLU A 1 454 ? 2.600 18.427 -1.446 1.00 50.59 454 GLU A C 1
ATOM 3578 O O . GLU A 1 454 ? 2.547 19.285 -2.326 1.00 50.59 454 GLU A O 1
ATOM 3583 N N . LEU A 1 455 ? 2.639 17.123 -1.727 1.00 56.44 455 LEU A N 1
ATOM 3584 C CA . LEU A 1 455 ? 2.412 16.539 -3.038 1.00 56.44 455 LEU A CA 1
ATOM 3585 C C . LEU A 1 455 ? 1.359 15.441 -2.889 1.00 56.44 455 LEU A C 1
ATOM 3587 O O . LEU A 1 455 ? 1.583 14.446 -2.199 1.00 56.44 455 LEU A O 1
ATOM 3591 N N . HIS A 1 456 ? 0.224 15.598 -3.570 1.00 68.81 456 HIS A N 1
ATOM 3592 C CA . HIS A 1 456 ? -0.870 14.623 -3.664 1.00 68.81 456 HIS A CA 1
ATOM 3593 C C . HIS A 1 456 ? -0.456 13.358 -4.456 1.00 68.81 456 HIS A C 1
ATOM 3595 O O . HIS A 1 456 ? -0.994 13.051 -5.518 1.00 68.81 456 HIS A O 1
ATOM 3601 N N . GLN A 1 457 ? 0.579 12.661 -3.981 1.00 78.38 457 GLN A N 1
ATOM 3602 C CA . GLN A 1 457 ? 1.332 11.630 -4.704 1.00 78.38 457 GLN A CA 1
ATOM 3603 C C . GLN A 1 457 ? 1.677 10.419 -3.830 1.00 78.38 457 GLN A C 1
ATOM 3605 O O . GLN A 1 457 ? 2.545 9.638 -4.227 1.00 78.38 457 GLN A O 1
ATOM 3610 N N . GLN A 1 458 ? 1.026 10.260 -2.671 1.00 86.25 458 GLN A N 1
ATOM 3611 C CA . GLN A 1 458 ? 1.274 9.147 -1.754 1.00 86.25 458 GLN A CA 1
ATOM 3612 C C . GLN A 1 458 ? 1.162 7.812 -2.489 1.00 86.25 458 GLN A C 1
ATOM 3614 O O . GLN A 1 458 ? 0.182 7.539 -3.186 1.00 86.25 458 GLN A O 1
ATOM 3619 N N . LYS A 1 459 ? 2.199 6.990 -2.339 1.00 92.88 459 LYS A N 1
ATOM 3620 C CA . LYS A 1 459 ? 2.276 5.632 -2.875 1.00 92.88 459 LYS A CA 1
ATOM 3621 C C . LYS A 1 459 ? 2.946 4.742 -1.848 1.00 92.88 459 LYS A C 1
ATOM 3623 O O . LYS A 1 459 ? 3.793 5.196 -1.072 1.00 92.88 459 LYS A O 1
ATOM 3628 N N . THR A 1 460 ? 2.548 3.487 -1.866 1.00 95.38 460 THR A N 1
ATOM 3629 C CA . THR A 1 460 ? 3.074 2.433 -1.010 1.00 95.38 460 THR A CA 1
ATOM 3630 C C . THR A 1 460 ? 3.409 1.221 -1.865 1.00 95.38 460 THR A C 1
ATOM 3632 O O . THR A 1 460 ? 2.859 1.049 -2.955 1.00 95.38 460 THR A O 1
ATOM 3635 N N . ILE A 1 461 ? 4.312 0.376 -1.383 1.00 98.00 461 ILE A N 1
ATOM 3636 C CA . ILE A 1 461 ? 4.607 -0.900 -2.022 1.00 98.00 461 ILE A CA 1
ATOM 3637 C C . ILE A 1 461 ? 3.795 -1.981 -1.316 1.00 98.00 461 ILE A C 1
ATOM 3639 O O . ILE A 1 461 ? 3.845 -2.134 -0.092 1.00 98.00 461 ILE A O 1
ATOM 3643 N N . CYS A 1 462 ? 3.028 -2.709 -2.115 1.00 98.00 462 CYS A N 1
ATOM 3644 C CA . CYS A 1 462 ? 2.138 -3.778 -1.698 1.00 98.00 462 CYS A CA 1
ATOM 3645 C C . CYS A 1 462 ? 2.621 -5.126 -2.231 1.00 98.00 462 CYS A C 1
ATOM 3647 O O . CYS A 1 462 ? 3.397 -5.185 -3.185 1.00 98.00 462 CYS A O 1
ATOM 3649 N N . LEU A 1 463 ? 2.107 -6.201 -1.639 1.00 97.69 463 LEU A N 1
ATOM 3650 C CA . LEU A 1 463 ? 2.324 -7.571 -2.091 1.00 97.69 463 LEU A CA 1
ATOM 3651 C C . LEU A 1 463 ? 0.990 -8.219 -2.477 1.00 97.69 463 LEU A C 1
ATOM 3653 O O . LEU A 1 463 ? -0.002 -8.111 -1.754 1.00 97.69 463 LEU A O 1
ATOM 3657 N N . ALA A 1 464 ? 0.974 -8.944 -3.590 1.00 97.62 464 ALA A N 1
ATOM 3658 C CA . ALA A 1 464 ? -0.030 -9.955 -3.897 1.00 97.62 464 ALA A CA 1
ATOM 3659 C C . ALA A 1 464 ? 0.654 -11.303 -4.131 1.00 97.62 464 ALA A C 1
ATOM 3661 O O . ALA A 1 464 ? 1.797 -11.355 -4.576 1.00 97.62 464 ALA A O 1
ATOM 3662 N N . VAL A 1 465 ? -0.044 -12.395 -3.831 1.00 96.75 465 VAL A N 1
ATOM 3663 C CA . VAL A 1 465 ? 0.454 -13.754 -4.073 1.00 96.75 465 VAL A CA 1
ATOM 3664 C C . VAL A 1 465 ? -0.489 -14.521 -4.982 1.00 96.75 465 VAL A C 1
ATOM 3666 O O . VAL A 1 465 ? -1.693 -14.271 -4.968 1.00 96.75 465 VAL A O 1
ATOM 3669 N N . SER A 1 466 ? 0.053 -15.459 -5.743 1.00 96.44 466 SER A N 1
ATOM 3670 C CA . SER A 1 466 ? -0.706 -16.307 -6.657 1.00 96.44 466 SER A CA 1
ATOM 3671 C C . SER A 1 466 ? -0.069 -17.691 -6.751 1.00 96.44 466 SER A C 1
ATOM 3673 O O . SER A 1 466 ? 1.139 -17.835 -6.549 1.00 96.44 466 SER A O 1
ATOM 3675 N N . ASP A 1 467 ? -0.873 -18.703 -7.060 1.00 94.06 467 ASP A N 1
ATOM 3676 C CA . ASP A 1 467 ? -0.384 -20.056 -7.340 1.00 94.06 467 ASP A CA 1
ATOM 3677 C C . ASP A 1 467 ? -0.128 -20.261 -8.853 1.00 94.06 467 ASP A C 1
ATOM 3679 O O . ASP A 1 467 ? 0.667 -21.120 -9.236 1.00 94.06 467 ASP A O 1
ATOM 3683 N N . ASP A 1 468 ? -0.714 -19.431 -9.727 1.00 92.38 468 ASP A N 1
ATOM 3684 C CA . ASP A 1 468 ? -0.655 -19.572 -11.193 1.00 92.38 468 ASP A CA 1
ATOM 3685 C C . ASP A 1 468 ? -0.126 -18.333 -11.949 1.00 92.38 468 ASP A C 1
ATOM 3687 O O . ASP A 1 468 ? 0.167 -18.412 -13.144 1.00 92.38 468 ASP A O 1
ATOM 3691 N N . GLY A 1 469 ? 0.042 -17.200 -11.264 1.00 93.38 469 GLY A N 1
ATOM 3692 C CA . GLY A 1 469 ? 0.457 -15.920 -11.844 1.00 93.38 469 GLY A CA 1
ATOM 3693 C C . GLY A 1 469 ? -0.675 -15.141 -12.531 1.00 93.38 469 GLY A C 1
ATOM 3694 O O . GLY A 1 469 ? -0.428 -14.090 -13.122 1.00 93.38 469 GLY A O 1
ATOM 3695 N N . ILE A 1 470 ? -1.916 -15.620 -12.459 1.00 94.31 470 ILE A N 1
ATOM 3696 C CA . ILE A 1 470 ? -3.096 -15.001 -13.072 1.00 94.31 470 ILE A CA 1
ATOM 3697 C C . ILE A 1 470 ? -4.100 -14.585 -11.998 1.00 94.31 470 ILE A C 1
ATOM 3699 O O . ILE A 1 470 ? -4.555 -13.444 -12.008 1.00 94.31 470 ILE A O 1
ATOM 3703 N N . GLU A 1 471 ? -4.417 -15.464 -11.052 1.00 96.38 471 GLU A N 1
ATOM 3704 C CA . GLU A 1 471 ? -5.334 -15.165 -9.954 1.00 96.38 471 GLU A CA 1
ATOM 3705 C C . GLU A 1 471 ? -4.560 -14.697 -8.721 1.00 96.38 471 GLU A C 1
ATOM 3707 O O . GLU A 1 471 ? -3.794 -15.448 -8.115 1.00 96.38 471 GLU A O 1
ATOM 3712 N N . TRP A 1 472 ? -4.747 -13.433 -8.340 1.00 97.12 472 TRP A N 1
ATOM 3713 C CA . TRP A 1 472 ? -3.941 -12.776 -7.311 1.00 97.12 472 TRP A CA 1
ATOM 3714 C C . TRP A 1 472 ? -4.721 -12.515 -6.021 1.00 97.12 472 TRP A C 1
ATOM 3716 O O . TRP A 1 472 ? -5.768 -11.871 -6.015 1.00 97.12 472 TRP A O 1
ATOM 3726 N N . THR A 1 473 ? -4.141 -12.920 -4.892 1.00 95.44 473 THR A N 1
ATOM 3727 C CA . THR A 1 473 ? -4.607 -12.569 -3.546 1.00 95.44 473 THR A CA 1
ATOM 3728 C C . THR A 1 473 ? -3.741 -11.460 -2.958 1.00 95.44 473 THR A C 1
ATOM 3730 O O . THR A 1 473 ? -2.574 -11.683 -2.625 1.00 95.44 473 THR A O 1
ATOM 3733 N N . LYS A 1 474 ? -4.315 -10.271 -2.761 1.00 94.94 474 LYS A N 1
ATOM 3734 C CA . LYS A 1 474 ? -3.628 -9.139 -2.120 1.00 94.94 474 LYS A CA 1
ATOM 3735 C C . LYS A 1 474 ? -3.301 -9.434 -0.652 1.00 94.94 474 LYS A C 1
ATOM 3737 O O . LYS A 1 474 ? -4.144 -9.928 0.097 1.00 94.94 474 LYS A O 1
ATOM 3742 N N . LYS A 1 475 ? -2.085 -9.085 -0.238 1.00 93.56 475 LYS A N 1
ATOM 3743 C CA . LYS A 1 475 ? -1.570 -9.180 1.139 1.00 93.56 475 LYS A CA 1
ATOM 3744 C C . LYS A 1 475 ? -1.380 -7.814 1.809 1.00 93.56 475 LYS A C 1
ATOM 3746 O O . LYS A 1 475 ? -1.041 -7.760 2.984 1.00 93.56 475 LYS A O 1
ATOM 3751 N N . GLY A 1 476 ? -1.678 -6.730 1.091 1.00 92.88 476 GLY A N 1
ATOM 3752 C CA . GLY A 1 476 ? -1.603 -5.361 1.595 1.00 92.88 476 GLY A CA 1
ATOM 3753 C C . GLY A 1 476 ? -0.187 -4.796 1.539 1.00 92.88 476 GLY A C 1
ATOM 3754 O O . GLY A 1 476 ? 0.620 -5.209 0.705 1.00 92.88 476 GLY A O 1
ATOM 3755 N N . VAL A 1 477 ? 0.085 -3.818 2.398 1.00 94.69 477 VAL A N 1
ATOM 3756 C CA . VAL A 1 477 ? 1.342 -3.058 2.402 1.00 94.69 477 VAL A CA 1
ATOM 3757 C C . VAL A 1 477 ? 2.508 -3.865 2.961 1.00 94.69 477 VAL A C 1
ATOM 3759 O O . VAL A 1 477 ? 2.387 -4.455 4.032 1.00 94.69 477 VAL A O 1
ATOM 3762 N N . VAL A 1 478 ? 3.653 -3.794 2.278 1.00 95.75 478 VAL A N 1
ATOM 3763 C CA . VAL A 1 478 ? 4.957 -4.280 2.769 1.00 95.75 478 VAL A CA 1
ATOM 3764 C C . VAL A 1 478 ? 5.980 -3.156 2.962 1.00 95.75 478 VAL A C 1
ATOM 3766 O O . VAL A 1 478 ? 6.944 -3.332 3.694 1.00 95.75 478 VAL A O 1
ATOM 3769 N N . MET A 1 479 ? 5.774 -1.979 2.354 1.00 95.56 479 MET A N 1
ATOM 3770 C CA . MET A 1 479 ? 6.608 -0.802 2.616 1.00 95.56 479 MET A CA 1
ATOM 3771 C C . MET A 1 479 ? 5.821 0.502 2.455 1.00 95.56 479 MET A C 1
ATOM 3773 O O . MET A 1 479 ? 5.140 0.738 1.450 1.00 95.56 479 MET A O 1
ATOM 3777 N N . THR A 1 480 ? 5.946 1.380 3.450 1.00 93.69 480 THR A N 1
ATOM 3778 C CA . THR A 1 480 ? 5.389 2.740 3.433 1.00 93.69 480 THR A CA 1
ATOM 3779 C C . THR A 1 480 ? 6.495 3.783 3.270 1.00 93.69 480 THR A C 1
ATOM 3781 O O . THR A 1 480 ? 7.673 3.494 3.484 1.00 93.69 480 THR A O 1
ATOM 3784 N N . ARG A 1 481 ? 6.107 5.022 2.932 1.00 92.25 481 ARG A N 1
ATOM 3785 C CA . ARG A 1 481 ? 6.992 6.195 3.020 1.00 92.25 481 ARG A CA 1
ATOM 3786 C C . ARG A 1 481 ? 7.631 6.288 4.410 1.00 92.25 481 ARG A C 1
ATOM 3788 O O . ARG A 1 481 ? 6.990 5.920 5.398 1.00 92.25 481 ARG A O 1
ATOM 3795 N N . ASN A 1 482 ? 8.842 6.828 4.492 1.00 92.19 482 ASN A N 1
ATOM 3796 C CA . ASN A 1 482 ? 9.455 7.172 5.772 1.00 92.19 482 ASN A CA 1
ATOM 3797 C C . ASN A 1 482 ? 9.357 8.687 5.991 1.00 92.19 482 ASN A C 1
ATOM 3799 O O . ASN A 1 482 ? 10.094 9.422 5.335 1.00 92.19 482 ASN A O 1
ATOM 3803 N N . PRO A 1 483 ? 8.479 9.181 6.886 1.00 89.12 483 PRO A N 1
ATOM 3804 C CA . PRO A 1 483 ? 8.328 10.618 7.098 1.00 89.12 483 PRO A CA 1
ATOM 3805 C C . PRO A 1 483 ? 9.613 11.317 7.572 1.00 89.12 483 PRO A C 1
ATOM 3807 O O . PRO A 1 483 ? 9.733 12.522 7.374 1.00 89.12 483 PRO A O 1
ATOM 3810 N N . ASP A 1 484 ? 10.566 10.572 8.141 1.00 91.00 484 ASP A N 1
ATOM 3811 C CA . ASP A 1 484 ? 11.815 11.111 8.696 1.00 91.00 484 ASP A CA 1
ATOM 3812 C C . ASP A 1 484 ? 12.957 11.160 7.667 1.00 91.00 484 ASP A C 1
ATOM 3814 O O . ASP A 1 484 ? 14.039 11.665 7.959 1.00 91.00 484 ASP A O 1
ATOM 3818 N N . ARG A 1 485 ? 12.733 10.649 6.448 1.00 93.50 485 ARG A N 1
ATOM 3819 C CA . ARG A 1 485 ? 13.707 10.672 5.348 1.00 93.50 485 ARG A CA 1
ATOM 3820 C C . ARG A 1 485 ? 13.182 11.551 4.220 1.00 93.50 485 ARG A C 1
ATOM 3822 O O . ARG A 1 485 ? 12.321 11.150 3.444 1.00 93.50 485 ARG A O 1
ATOM 3829 N N . ASP A 1 486 ? 13.730 12.753 4.103 1.00 94.38 486 ASP A N 1
ATOM 3830 C CA . ASP A 1 486 ? 13.337 13.792 3.136 1.00 94.38 486 ASP A CA 1
ATOM 3831 C C . ASP A 1 486 ? 13.429 13.387 1.649 1.00 94.38 486 ASP A C 1
ATOM 3833 O O . ASP A 1 486 ? 12.911 14.096 0.791 1.00 94.38 486 ASP A O 1
ATOM 3837 N N . TYR A 1 487 ? 14.055 12.260 1.308 1.00 94.25 487 TYR A N 1
ATOM 3838 C CA . TYR A 1 487 ? 14.097 11.706 -0.051 1.00 94.25 487 TYR A CA 1
ATOM 3839 C C . TYR A 1 487 ? 13.023 10.636 -0.330 1.00 94.25 487 TYR A C 1
ATOM 3841 O O . TYR A 1 487 ? 12.826 10.273 -1.488 1.00 94.25 487 TYR A O 1
ATOM 3849 N N . GLU A 1 488 ? 12.295 10.168 0.690 1.00 94.44 488 GLU A N 1
ATOM 3850 C CA . GLU A 1 488 ? 11.217 9.173 0.550 1.00 94.44 488 GLU A CA 1
ATOM 3851 C C . GLU A 1 488 ? 9.990 9.440 1.444 1.00 94.44 488 GLU A C 1
ATOM 3853 O O . GLU A 1 488 ? 9.128 8.574 1.607 1.00 94.44 488 GLU A O 1
ATOM 3858 N N . ASN A 1 489 ? 9.879 10.640 2.022 1.00 92.88 489 ASN A N 1
ATOM 3859 C CA . ASN A 1 489 ? 8.809 11.027 2.947 1.00 92.88 489 ASN A CA 1
ATOM 3860 C C . ASN A 1 489 ? 7.454 11.306 2.286 1.00 92.88 489 ASN A C 1
ATOM 3862 O O . ASN A 1 489 ? 6.487 11.558 3.006 1.00 92.88 489 ASN A O 1
ATOM 3866 N N . ILE A 1 490 ? 7.347 11.227 0.957 1.00 92.38 490 ILE A N 1
ATOM 3867 C CA . ILE A 1 490 ? 6.096 11.447 0.216 1.00 92.38 490 ILE A CA 1
ATOM 3868 C C . ILE A 1 490 ? 5.568 10.130 -0.357 1.00 92.38 490 ILE A C 1
ATOM 3870 O O . ILE A 1 490 ? 4.387 9.821 -0.184 1.00 92.38 490 ILE A O 1
ATOM 3874 N N . ALA A 1 491 ? 6.408 9.341 -1.032 1.00 93.75 491 ALA A N 1
ATOM 3875 C CA . ALA A 1 491 ? 5.951 8.146 -1.741 1.00 93.75 491 ALA A CA 1
ATOM 3876 C C . ALA A 1 491 ? 7.060 7.122 -2.001 1.00 93.75 491 ALA A C 1
ATOM 3878 O O . ALA A 1 491 ? 8.191 7.502 -2.290 1.00 93.75 491 ALA A O 1
ATOM 3879 N N . VAL A 1 492 ? 6.688 5.839 -2.029 1.00 96.19 492 VAL A N 1
ATOM 3880 C CA . VAL A 1 492 ? 7.518 4.725 -2.521 1.00 96.19 492 VAL A CA 1
ATOM 3881 C C . VAL A 1 492 ? 6.746 3.937 -3.586 1.00 96.19 492 VAL A C 1
ATOM 3883 O O . VAL A 1 492 ? 5.549 3.696 -3.433 1.00 96.19 492 VAL A O 1
ATOM 3886 N N . ALA A 1 493 ? 7.387 3.603 -4.708 1.00 97.00 493 ALA A N 1
ATOM 3887 C CA . ALA A 1 493 ? 6.730 3.052 -5.895 1.00 97.00 493 ALA A CA 1
ATOM 3888 C C . ALA A 1 493 ? 7.688 2.269 -6.805 1.00 97.00 493 ALA A C 1
ATOM 3890 O O . ALA A 1 493 ? 8.902 2.352 -6.668 1.00 97.00 493 ALA A O 1
ATOM 3891 N N . GLY A 1 494 ? 7.135 1.553 -7.785 1.00 96.31 494 GLY A N 1
ATOM 3892 C CA . GLY A 1 494 ? 7.893 0.836 -8.816 1.00 96.31 494 GLY A CA 1
ATOM 3893 C C . GLY A 1 494 ? 8.930 -0.146 -8.254 1.00 96.31 494 GLY A C 1
ATOM 3894 O O . GLY A 1 494 ? 10.105 0.003 -8.587 1.00 96.31 494 GLY A O 1
ATOM 3895 N N . PRO A 1 495 ? 8.534 -1.099 -7.386 1.00 97.94 495 PRO A N 1
ATOM 3896 C CA . PRO A 1 495 ? 9.465 -2.024 -6.748 1.00 97.94 495 PRO A CA 1
ATOM 3897 C C . PRO A 1 495 ? 10.004 -3.070 -7.734 1.00 97.94 495 PRO A C 1
ATOM 3899 O O . PRO A 1 495 ? 9.238 -3.791 -8.380 1.00 97.94 495 PRO A O 1
ATOM 3902 N N . VAL A 1 496 ? 11.324 -3.219 -7.785 1.00 98.06 496 VAL A N 1
ATOM 3903 C CA . VAL A 1 496 ? 12.021 -4.306 -8.477 1.00 98.06 496 VAL A CA 1
ATOM 3904 C C . VAL A 1 496 ? 12.748 -5.159 -7.464 1.00 98.06 496 VAL A C 1
ATOM 3906 O O . VAL A 1 496 ? 13.728 -4.720 -6.869 1.00 98.06 496 VAL A O 1
ATOM 3909 N N . VAL A 1 497 ? 12.240 -6.372 -7.273 1.00 97.62 497 VAL A N 1
ATOM 3910 C CA . VAL A 1 497 ? 12.766 -7.343 -6.320 1.00 97.62 497 VAL A CA 1
ATOM 3911 C C . VAL A 1 497 ? 13.571 -8.406 -7.050 1.00 97.62 497 VAL A C 1
ATOM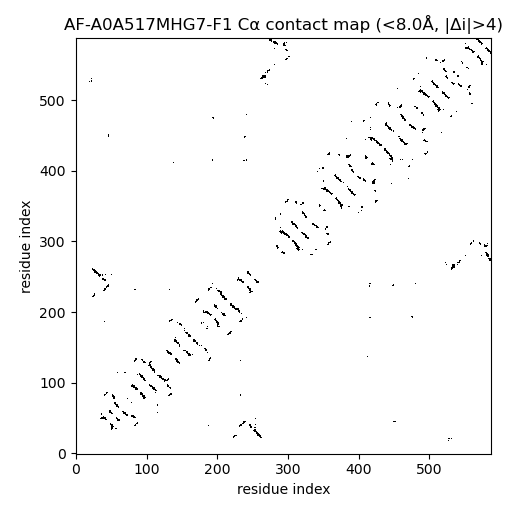 3913 O O . VAL A 1 497 ? 13.134 -8.911 -8.079 1.00 97.62 497 VAL A O 1
ATOM 3916 N N . LEU A 1 498 ? 14.722 -8.763 -6.491 1.00 94.88 498 LEU A N 1
ATOM 3917 C CA . LEU A 1 498 ? 15.496 -9.949 -6.839 1.00 94.88 498 LEU A CA 1
ATOM 3918 C C . LEU A 1 498 ? 15.711 -10.781 -5.574 1.00 94.88 498 LEU A C 1
ATOM 3920 O O . LEU A 1 498 ? 15.871 -10.218 -4.491 1.00 94.88 498 LEU A O 1
ATOM 3924 N N . GLN A 1 499 ? 15.753 -12.103 -5.720 1.00 93.06 499 GLN A N 1
ATOM 3925 C CA . GLN A 1 499 ? 16.228 -12.996 -4.667 1.00 93.06 499 GLN A CA 1
ATOM 3926 C C . GLN A 1 499 ? 17.610 -13.528 -5.041 1.00 93.06 499 GLN A C 1
ATOM 3928 O O . GLN A 1 499 ? 17.823 -14.036 -6.146 1.00 93.06 499 GLN A O 1
ATOM 3933 N N . ASP A 1 500 ? 18.559 -13.386 -4.126 1.00 90.88 500 ASP A N 1
ATOM 3934 C CA . ASP A 1 500 ? 19.903 -13.916 -4.288 1.00 90.88 500 ASP A CA 1
ATOM 3935 C C . ASP A 1 500 ? 19.935 -15.438 -4.027 1.00 90.88 500 ASP A C 1
ATOM 3937 O O . ASP A 1 500 ? 19.038 -15.972 -3.371 1.00 90.88 500 ASP A O 1
ATOM 3941 N N . PRO A 1 501 ? 20.955 -16.173 -4.521 1.00 89.00 501 PRO A N 1
ATOM 3942 C CA . PRO A 1 501 ? 21.035 -17.629 -4.343 1.00 89.00 501 PRO A CA 1
ATOM 3943 C C . PRO A 1 501 ? 21.051 -18.107 -2.884 1.00 89.00 501 PRO A C 1
ATOM 3945 O O . PRO A 1 501 ? 20.729 -19.261 -2.618 1.00 89.00 501 PRO A O 1
ATOM 3948 N N . ASP A 1 502 ? 21.444 -17.240 -1.953 1.00 89.75 502 ASP A N 1
ATOM 3949 C CA . ASP A 1 502 ? 21.444 -17.490 -0.512 1.00 89.75 502 ASP A CA 1
ATOM 3950 C C . ASP A 1 502 ? 20.118 -17.124 0.175 1.00 89.75 502 ASP A C 1
ATOM 3952 O O . ASP A 1 502 ? 20.006 -17.245 1.391 1.00 89.75 502 ASP A O 1
ATOM 3956 N N . GLY A 1 503 ? 19.110 -16.710 -0.593 1.00 90.69 503 GLY A N 1
ATOM 3957 C CA . GLY A 1 503 ? 17.754 -16.443 -0.121 1.00 90.69 503 GLY A CA 1
ATOM 3958 C C . GLY A 1 503 ? 17.461 -14.979 0.200 1.00 90.69 503 GLY A C 1
ATOM 3959 O O . GLY A 1 503 ? 16.284 -14.634 0.288 1.00 90.69 503 GLY A O 1
ATOM 3960 N N . LEU A 1 504 ? 18.481 -14.115 0.301 1.00 93.94 504 LEU A N 1
ATOM 3961 C CA . LEU A 1 504 ? 18.304 -12.690 0.593 1.00 93.94 504 LEU A CA 1
ATOM 3962 C C . LEU A 1 504 ? 17.523 -11.997 -0.529 1.00 93.94 504 LEU A C 1
ATOM 3964 O O . LEU A 1 504 ? 17.916 -12.028 -1.699 1.00 93.94 504 LEU A O 1
ATOM 3968 N N . PHE A 1 505 ? 16.444 -11.315 -0.164 1.00 96.62 505 PHE A N 1
ATOM 3969 C CA . PHE A 1 505 ? 15.702 -10.457 -1.072 1.00 96.62 505 PHE A CA 1
ATOM 3970 C C . PHE A 1 505 ? 16.301 -9.058 -1.091 1.00 96.62 505 PHE A C 1
ATOM 3972 O O . PHE A 1 505 ? 16.631 -8.482 -0.054 1.00 96.62 505 PHE A O 1
ATOM 3979 N N . ARG A 1 506 ? 16.375 -8.486 -2.288 1.00 97.25 506 ARG A N 1
ATOM 3980 C CA . ARG A 1 506 ? 16.851 -7.128 -2.535 1.00 97.25 506 ARG A CA 1
ATOM 3981 C C . ARG A 1 506 ? 15.843 -6.389 -3.390 1.00 97.25 506 ARG A C 1
ATOM 3983 O O . ARG A 1 506 ? 15.401 -6.921 -4.406 1.00 97.25 506 ARG A O 1
ATOM 3990 N N . MET A 1 507 ? 15.478 -5.182 -2.980 1.00 98.31 507 MET A N 1
ATOM 3991 C CA . MET A 1 507 ? 14.510 -4.341 -3.672 1.00 98.31 507 MET A CA 1
ATOM 3992 C C . MET A 1 507 ? 15.146 -3.018 -4.059 1.00 98.31 507 MET A C 1
ATOM 3994 O O . MET A 1 507 ? 15.684 -2.322 -3.207 1.00 98.31 507 MET A O 1
ATOM 3998 N N . TRP A 1 508 ? 14.988 -2.629 -5.319 1.00 98.38 508 TRP A N 1
ATOM 3999 C CA . TRP A 1 508 ? 15.182 -1.256 -5.774 1.00 98.38 508 TRP A CA 1
ATOM 4000 C C . TRP A 1 508 ? 13.822 -0.641 -6.049 1.00 98.38 508 TRP A C 1
ATOM 4002 O O . TRP A 1 508 ? 12.967 -1.271 -6.668 1.00 98.38 508 TRP A O 1
ATOM 4012 N N . TYR A 1 509 ? 13.602 0.584 -5.596 1.00 98.25 509 TYR A N 1
ATOM 4013 C CA . TYR A 1 509 ? 12.312 1.248 -5.745 1.00 98.25 509 TYR A CA 1
ATOM 4014 C C . TYR A 1 509 ? 12.486 2.736 -6.016 1.00 98.25 509 TYR A C 1
ATOM 4016 O O . TYR A 1 509 ? 13.488 3.349 -5.661 1.00 98.25 509 TYR A O 1
ATOM 4024 N N . SER A 1 510 ? 11.494 3.326 -6.672 1.00 97.25 510 SER A N 1
ATOM 4025 C CA . SER A 1 510 ? 11.434 4.765 -6.914 1.00 97.25 510 SER A CA 1
ATOM 4026 C C . SER A 1 510 ? 10.795 5.456 -5.711 1.00 97.25 510 SER A C 1
ATOM 4028 O O . SER A 1 510 ? 9.691 5.093 -5.301 1.00 97.25 510 SER A O 1
ATOM 4030 N N . ALA A 1 511 ? 11.451 6.474 -5.167 1.00 96.44 511 ALA A N 1
ATOM 4031 C CA . ALA A 1 511 ? 10.985 7.236 -4.018 1.00 96.44 511 ALA A CA 1
ATOM 4032 C C . ALA A 1 511 ? 10.811 8.719 -4.359 1.00 96.44 511 ALA A C 1
ATOM 4034 O O . ALA A 1 511 ? 11.622 9.287 -5.089 1.00 96.44 511 ALA A O 1
ATOM 4035 N N . ILE A 1 512 ? 9.759 9.339 -3.824 1.00 94.44 512 ILE A N 1
ATOM 4036 C CA . ILE A 1 512 ? 9.560 10.791 -3.844 1.00 94.44 512 ILE A CA 1
ATOM 4037 C C . ILE A 1 512 ? 9.707 11.289 -2.414 1.00 94.44 512 ILE A C 1
ATOM 4039 O O . ILE A 1 512 ? 9.068 10.760 -1.498 1.00 94.44 512 ILE A O 1
ATOM 4043 N N . GLY A 1 513 ? 10.468 12.361 -2.247 1.00 92.75 513 GLY A N 1
ATOM 4044 C CA . GLY A 1 513 ? 10.499 13.115 -1.008 1.00 92.75 513 GLY A CA 1
ATOM 4045 C C . GLY A 1 513 ? 10.677 14.609 -1.238 1.00 92.75 513 GLY A C 1
ATOM 4046 O O . GLY A 1 513 ? 10.977 15.051 -2.355 1.00 92.75 513 GLY A O 1
ATOM 4047 N N . SER A 1 514 ? 10.480 15.380 -0.172 1.00 92.69 514 SER A N 1
ATOM 4048 C CA . SER A 1 514 ? 10.559 16.842 -0.160 1.00 92.69 514 SER A CA 1
ATOM 4049 C C . SER A 1 514 ? 11.918 17.399 -0.609 1.00 92.69 514 SER A C 1
ATOM 4051 O O . SER A 1 514 ? 11.980 18.524 -1.097 1.00 92.69 514 SER A O 1
ATOM 4053 N N . ARG A 1 515 ? 13.001 16.609 -0.533 1.00 92.75 515 ARG A N 1
ATOM 4054 C CA . ARG A 1 515 ? 14.348 17.000 -0.985 1.00 92.75 515 ARG A CA 1
ATOM 4055 C C . ARG A 1 515 ? 14.402 17.338 -2.473 1.00 92.75 515 ARG A C 1
ATOM 4057 O O . ARG A 1 515 ? 15.038 18.314 -2.859 1.00 92.75 515 ARG A O 1
ATOM 4064 N N . HIS A 1 516 ? 13.771 16.513 -3.309 1.00 88.69 516 HIS A N 1
ATOM 4065 C CA . HIS A 1 516 ? 13.832 16.665 -4.765 1.00 88.69 516 HIS A CA 1
ATOM 4066 C C . HIS A 1 516 ? 12.482 17.020 -5.378 1.00 88.69 516 HIS A C 1
ATOM 4068 O O . HIS A 1 516 ? 12.460 17.535 -6.488 1.00 88.69 516 HIS A O 1
ATOM 4074 N N . MET A 1 517 ? 11.360 16.725 -4.708 1.00 90.62 517 MET A N 1
ATOM 4075 C CA . MET A 1 517 ? 9.995 16.830 -5.260 1.00 90.62 517 MET A CA 1
ATOM 4076 C C . MET A 1 517 ? 9.750 15.968 -6.515 1.00 90.62 517 MET A C 1
ATOM 4078 O O . MET A 1 517 ? 8.681 16.018 -7.123 1.00 90.62 517 MET A O 1
ATOM 4082 N N . TYR A 1 518 ? 10.733 15.147 -6.877 1.00 92.06 518 TYR A N 1
ATOM 4083 C CA . TYR A 1 518 ? 10.756 14.216 -7.994 1.00 92.06 518 TYR A CA 1
ATOM 4084 C C . TYR A 1 518 ? 11.358 12.890 -7.528 1.00 92.06 518 TYR A C 1
ATOM 4086 O O . TYR A 1 518 ? 11.840 12.767 -6.399 1.00 92.06 518 TYR A O 1
ATOM 4094 N N . TYR A 1 519 ? 11.310 11.894 -8.406 1.00 95.19 519 TYR A N 1
ATOM 4095 C CA . TYR A 1 519 ? 11.791 10.561 -8.098 1.00 95.19 519 TYR A CA 1
ATOM 4096 C C . TYR A 1 519 ? 13.319 10.468 -7.979 1.00 95.19 519 TYR A C 1
ATOM 4098 O O . TYR A 1 519 ? 14.067 11.045 -8.773 1.00 95.19 519 TYR A O 1
ATOM 4106 N N . SER A 1 520 ? 13.746 9.670 -7.004 1.00 96.88 520 SER A N 1
ATOM 4107 C CA . SER A 1 520 ? 15.082 9.085 -6.864 1.00 96.88 520 SER A CA 1
ATOM 4108 C C . SER A 1 520 ? 14.959 7.565 -6.714 1.00 96.88 520 SER A C 1
ATOM 4110 O O . SER A 1 520 ? 13.858 7.063 -6.475 1.00 96.88 520 SER A O 1
ATOM 4112 N N . ILE A 1 521 ? 16.056 6.816 -6.846 1.00 97.94 521 ILE A N 1
ATOM 4113 C CA . ILE A 1 521 ? 16.046 5.359 -6.648 1.00 97.94 521 ILE A CA 1
ATOM 4114 C C . ILE A 1 521 ? 16.644 5.032 -5.282 1.00 97.94 521 ILE A C 1
ATOM 4116 O O . ILE A 1 521 ? 17.772 5.423 -4.973 1.00 97.94 521 ILE A O 1
ATOM 4120 N N . CYS A 1 522 ? 15.878 4.290 -4.491 1.00 97.94 522 CYS A N 1
ATOM 4121 C CA . CYS A 1 522 ? 16.238 3.787 -3.174 1.00 97.94 522 CYS A CA 1
ATOM 4122 C C . CYS A 1 522 ? 16.308 2.250 -3.161 1.00 97.94 522 CYS A C 1
ATOM 4124 O O . CYS A 1 522 ? 15.998 1.593 -4.161 1.00 97.94 522 CYS A O 1
ATOM 4126 N N . TYR A 1 523 ? 16.731 1.689 -2.027 1.00 98.00 523 TYR A N 1
ATOM 4127 C CA . TYR A 1 523 ? 17.022 0.270 -1.846 1.00 98.00 523 TYR A CA 1
ATOM 4128 C C . TYR A 1 523 ? 16.540 -0.300 -0.513 1.00 98.00 523 TYR A C 1
ATOM 4130 O O . TYR A 1 523 ? 16.394 0.412 0.475 1.00 98.00 523 TYR A O 1
ATOM 4138 N N . ALA A 1 524 ? 16.270 -1.598 -0.476 1.00 97.94 524 ALA A N 1
ATOM 4139 C CA . ALA A 1 524 ? 15.963 -2.305 0.756 1.00 97.94 524 ALA A CA 1
ATOM 4140 C C . ALA A 1 524 ? 16.326 -3.786 0.655 1.00 97.94 524 ALA A C 1
ATOM 4142 O O . ALA A 1 524 ? 16.398 -4.351 -0.438 1.00 97.94 524 ALA A O 1
ATOM 4143 N N . GLU A 1 525 ? 16.487 -4.423 1.810 1.00 97.62 525 GLU A N 1
ATOM 4144 C CA . GLU A 1 525 ? 16.776 -5.854 1.923 1.00 97.62 525 GLU A CA 1
ATOM 4145 C C . GLU A 1 525 ? 15.757 -6.557 2.808 1.00 97.62 525 GLU A C 1
ATOM 4147 O O . GLU A 1 525 ? 15.225 -5.963 3.741 1.00 97.62 525 GLU A O 1
ATOM 4152 N N . SER A 1 526 ? 15.512 -7.835 2.550 1.00 96.56 526 SER A N 1
ATOM 4153 C CA . SER A 1 526 ? 14.577 -8.633 3.338 1.00 96.56 526 SER A CA 1
ATOM 4154 C C . SER A 1 526 ? 15.018 -10.091 3.402 1.00 96.56 526 SER A C 1
ATOM 4156 O O . SER A 1 526 ? 15.525 -10.627 2.419 1.00 96.56 526 SER A O 1
ATOM 4158 N N . ASP A 1 527 ? 14.826 -10.731 4.554 1.00 93.81 527 ASP A N 1
ATOM 4159 C CA . ASP A 1 527 ? 15.082 -12.169 4.726 1.00 93.81 527 ASP A CA 1
ATOM 4160 C C . ASP A 1 527 ? 13.875 -13.026 4.314 1.00 93.81 527 ASP A C 1
ATOM 4162 O O . ASP A 1 527 ? 14.033 -14.186 3.946 1.00 93.81 527 ASP A O 1
ATOM 4166 N N . ASP A 1 528 ? 12.668 -12.456 4.342 1.00 91.38 528 ASP A N 1
ATOM 4167 C CA . ASP A 1 528 ? 11.404 -13.169 4.113 1.00 91.38 528 ASP A CA 1
ATOM 4168 C C . ASP A 1 528 ? 10.579 -12.612 2.939 1.00 91.38 528 ASP A C 1
ATOM 4170 O O . ASP A 1 528 ? 9.505 -13.124 2.616 1.00 91.38 528 ASP A O 1
ATOM 4174 N N . GLY A 1 529 ? 11.066 -11.549 2.297 1.00 93.44 529 GLY A N 1
ATOM 4175 C CA . GLY A 1 529 ? 10.386 -10.843 1.218 1.00 93.44 529 GLY A CA 1
ATOM 4176 C C . GLY A 1 529 ? 9.178 -10.016 1.677 1.00 93.44 529 GLY A C 1
ATOM 4177 O O . GLY A 1 529 ? 8.434 -9.523 0.826 1.00 93.44 529 GLY A O 1
ATOM 4178 N N . ILE A 1 530 ? 8.947 -9.863 2.983 1.00 92.94 530 ILE A N 1
ATOM 4179 C CA . ILE A 1 530 ? 7.793 -9.167 3.571 1.00 92.94 530 ILE A CA 1
ATOM 4180 C C . ILE A 1 530 ? 8.252 -7.988 4.433 1.00 92.94 530 ILE A C 1
ATOM 4182 O O . ILE A 1 530 ? 7.693 -6.900 4.300 1.00 92.94 530 ILE A O 1
ATOM 4186 N N . HIS A 1 531 ? 9.262 -8.182 5.279 1.00 94.50 531 HIS A N 1
ATOM 4187 C CA . HIS A 1 531 ? 9.816 -7.155 6.159 1.00 94.50 531 HIS A CA 1
ATOM 4188 C C . HIS A 1 531 ? 11.118 -6.609 5.569 1.00 94.50 531 HIS A C 1
ATOM 4190 O O . HIS A 1 531 ? 12.061 -7.366 5.336 1.00 94.50 531 HIS A O 1
ATOM 4196 N N . TRP A 1 532 ? 11.165 -5.304 5.299 1.00 96.56 532 TRP A N 1
ATOM 4197 C CA . TRP A 1 532 ? 12.203 -4.670 4.484 1.00 96.56 532 TRP A CA 1
ATOM 4198 C C . TRP A 1 532 ? 13.032 -3.667 5.288 1.00 96.56 532 TRP A C 1
ATOM 4200 O O . TRP A 1 532 ? 12.530 -2.617 5.687 1.00 96.56 532 TRP A O 1
ATOM 4210 N N . ARG A 1 533 ? 14.326 -3.950 5.458 1.00 96.38 533 ARG A N 1
ATOM 4211 C CA . ARG A 1 533 ? 15.280 -3.056 6.126 1.00 96.38 533 ARG A CA 1
ATOM 4212 C C . ARG A 1 533 ? 15.881 -2.030 5.170 1.00 96.38 533 ARG A C 1
ATOM 4214 O O . ARG A 1 533 ? 16.120 -2.330 3.999 1.00 96.38 533 ARG A O 1
ATOM 4221 N N . ARG A 1 534 ? 16.122 -0.818 5.676 1.00 95.44 534 ARG A N 1
ATOM 4222 C CA . ARG A 1 534 ? 16.518 0.376 4.901 1.00 95.44 534 ARG A CA 1
ATOM 4223 C C . ARG A 1 534 ? 17.831 1.019 5.372 1.00 95.44 534 ARG A C 1
ATOM 4225 O O . ARG A 1 534 ? 18.109 2.152 4.978 1.00 95.44 534 ARG A O 1
ATOM 4232 N N . GLY A 1 535 ? 18.607 0.329 6.206 1.00 95.50 535 GLY A N 1
ATOM 4233 C CA . GLY A 1 535 ? 19.833 0.853 6.817 1.00 95.50 535 GLY A CA 1
ATOM 4234 C C . GLY A 1 535 ? 19.562 1.783 8.007 1.00 95.50 535 GLY A C 1
ATOM 4235 O O . GLY A 1 535 ? 18.477 2.376 8.066 1.00 95.50 535 GLY A O 1
ATOM 4236 N N . PRO A 1 536 ? 20.499 1.899 8.961 1.00 94.44 536 PRO A N 1
ATOM 4237 C CA . PRO A 1 536 ? 20.347 2.728 10.156 1.00 94.44 536 PRO A CA 1
ATOM 4238 C C . PRO A 1 536 ? 20.332 4.230 9.863 1.00 94.44 536 PRO A C 1
ATOM 4240 O O . PRO A 1 536 ? 19.492 4.957 10.400 1.00 94.44 536 PRO A O 1
ATOM 4243 N N . GLU A 1 537 ? 21.211 4.699 8.984 1.00 94.50 537 GLU A N 1
ATOM 4244 C CA . GLU A 1 537 ? 21.475 6.116 8.787 1.00 94.50 537 GLU A CA 1
ATOM 4245 C C . GLU A 1 537 ? 20.680 6.703 7.614 1.00 94.50 537 GLU A C 1
ATOM 4247 O O . GLU A 1 537 ? 20.263 6.036 6.657 1.00 94.50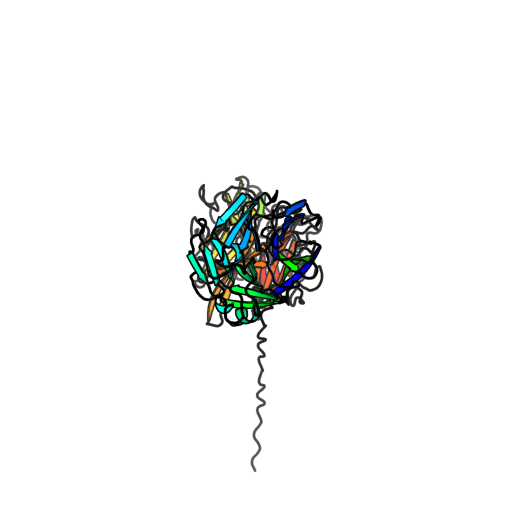 537 GLU A O 1
ATOM 4252 N N . VAL A 1 538 ? 20.445 8.015 7.685 1.00 93.25 538 VAL A N 1
ATOM 4253 C CA . VAL A 1 538 ? 19.823 8.769 6.592 1.00 93.25 538 VAL A CA 1
ATOM 4254 C C . VAL A 1 538 ? 20.765 8.754 5.388 1.00 93.25 538 VAL A C 1
ATOM 4256 O O . VAL A 1 538 ? 21.847 9.332 5.425 1.00 93.25 538 VAL A O 1
ATOM 4259 N N . GLY A 1 539 ? 20.314 8.157 4.287 1.00 93.19 539 GLY A N 1
ATOM 4260 C CA . GLY A 1 539 ? 21.069 8.035 3.041 1.00 93.19 539 GLY A CA 1
ATOM 4261 C C . GLY A 1 539 ? 21.571 6.624 2.733 1.00 93.19 539 GLY A C 1
ATOM 4262 O O . GLY A 1 539 ? 21.889 6.375 1.575 1.00 93.19 539 GLY A O 1
ATOM 4263 N N . ASP A 1 540 ? 21.560 5.687 3.685 1.00 94.69 540 ASP A N 1
ATOM 4264 C CA . ASP A 1 540 ? 22.088 4.323 3.475 1.00 94.69 540 ASP A CA 1
ATOM 4265 C C . ASP A 1 540 ? 21.395 3.571 2.335 1.00 94.69 540 ASP A C 1
ATOM 4267 O O . ASP A 1 540 ? 22.017 2.826 1.572 1.00 94.69 540 ASP A O 1
ATOM 4271 N N . ASN A 1 541 ? 20.087 3.787 2.197 1.00 96.19 541 ASN A N 1
ATOM 4272 C CA . ASN A 1 541 ? 19.286 3.191 1.138 1.00 96.19 541 ASN A CA 1
ATOM 4273 C C . ASN A 1 541 ? 19.212 4.021 -0.148 1.00 96.19 541 ASN A C 1
ATOM 4275 O O . ASN A 1 541 ? 18.525 3.612 -1.081 1.00 96.19 541 ASN A O 1
ATOM 4279 N N . LEU A 1 542 ? 19.860 5.179 -0.232 1.00 95.56 542 LEU A N 1
ATOM 4280 C CA . LEU A 1 542 ? 19.750 6.071 -1.382 1.00 95.56 542 LEU A CA 1
ATOM 4281 C C . LEU A 1 542 ? 20.763 5.666 -2.462 1.00 95.56 542 LEU A C 1
ATOM 4283 O O . LEU A 1 542 ? 21.957 5.904 -2.331 1.00 95.56 542 LEU A O 1
ATOM 4287 N N . GLN A 1 543 ? 20.289 5.041 -3.541 1.00 94.88 543 GLN A N 1
ATOM 4288 C CA . GLN A 1 543 ? 21.151 4.374 -4.527 1.00 94.88 543 GLN A CA 1
ATOM 4289 C C . GLN A 1 543 ? 21.473 5.227 -5.752 1.00 94.88 543 GLN A C 1
ATOM 4291 O O . GLN A 1 543 ? 22.611 5.247 -6.219 1.00 94.88 543 GLN A O 1
ATOM 4296 N N . LEU A 1 544 ? 20.473 5.905 -6.319 1.00 96.38 544 LEU A N 1
ATOM 4297 C CA . LEU A 1 544 ? 20.670 6.739 -7.500 1.00 96.38 544 LEU A CA 1
ATOM 4298 C C . LEU A 1 544 ? 19.912 8.051 -7.346 1.00 96.38 544 LEU A C 1
ATOM 4300 O O . LEU A 1 544 ? 18.703 8.076 -7.112 1.00 96.38 544 LEU A O 1
ATOM 4304 N N . LEU A 1 545 ? 20.651 9.143 -7.509 1.00 95.38 545 LEU A N 1
ATOM 4305 C CA . LEU A 1 545 ? 20.167 10.508 -7.355 1.00 95.38 545 LEU A CA 1
ATOM 4306 C C . LEU A 1 545 ? 20.119 11.254 -8.690 1.00 95.38 545 LEU A C 1
ATOM 4308 O O . LEU A 1 545 ? 20.980 11.016 -9.543 1.00 95.38 545 LEU A O 1
ATOM 4312 N N . PRO A 1 546 ? 19.186 12.204 -8.859 1.00 95.19 546 PRO A N 1
ATOM 4313 C CA . PRO A 1 546 ? 19.278 13.188 -9.931 1.00 95.19 546 PRO A CA 1
ATOM 4314 C C . PRO A 1 546 ? 20.614 13.935 -9.857 1.00 95.19 546 PRO A C 1
ATOM 4316 O O . PRO A 1 546 ? 21.067 14.296 -8.769 1.00 95.19 546 PRO A O 1
ATOM 4319 N N . THR A 1 547 ? 21.274 14.150 -10.995 1.00 94.69 547 THR A N 1
ATOM 4320 C CA . THR A 1 547 ? 22.597 14.793 -11.015 1.00 94.69 547 THR A CA 1
ATOM 4321 C C . THR A 1 547 ? 22.902 15.503 -12.334 1.00 94.69 547 THR A C 1
ATOM 4323 O O . THR A 1 547 ? 22.276 15.264 -13.369 1.00 94.69 547 THR A O 1
ATOM 4326 N N . GLY A 1 548 ? 23.899 16.388 -12.297 1.00 92.88 548 GLY A N 1
ATOM 4327 C CA . GLY A 1 548 ? 24.378 17.139 -13.453 1.00 92.88 548 GLY A CA 1
ATOM 4328 C C . GLY A 1 548 ? 23.340 18.108 -14.027 1.00 92.88 548 GLY A C 1
ATOM 4329 O O . GLY A 1 548 ? 22.408 18.535 -13.354 1.00 92.88 548 GLY A O 1
ATOM 4330 N N . ASN A 1 549 ? 23.515 18.470 -15.302 1.00 92.94 549 ASN A N 1
ATOM 4331 C CA . ASN A 1 549 ? 22.668 19.441 -16.014 1.00 92.94 549 ASN A CA 1
ATOM 4332 C C . ASN A 1 549 ? 21.927 18.833 -17.221 1.00 92.94 549 ASN A C 1
ATOM 4334 O O . ASN A 1 549 ? 21.336 19.565 -18.018 1.00 92.94 549 ASN A O 1
ATOM 4338 N N . GLY A 1 550 ? 21.974 17.506 -17.363 1.00 94.31 550 GLY A N 1
ATOM 4339 C CA . GLY A 1 550 ? 21.525 16.775 -18.547 1.00 94.31 550 GLY A CA 1
ATOM 4340 C C . GLY A 1 550 ? 20.172 16.072 -18.405 1.00 94.31 550 GLY A C 1
ATOM 4341 O O . GLY A 1 550 ? 19.253 16.541 -17.726 1.00 94.31 550 GLY A O 1
ATOM 4342 N N . TRP A 1 551 ? 20.066 14.930 -19.084 1.00 96.94 551 TRP A N 1
ATOM 4343 C CA . TRP A 1 551 ? 18.846 14.141 -19.290 1.00 96.94 551 TRP A CA 1
ATOM 4344 C C . TRP A 1 551 ? 18.192 13.617 -17.994 1.00 96.94 551 TRP A C 1
ATOM 4346 O O . TRP A 1 551 ? 16.991 13.370 -17.979 1.00 96.94 551 TRP A O 1
ATOM 4356 N N . GLU A 1 552 ? 18.946 13.524 -16.898 1.00 96.69 552 GLU A N 1
ATOM 4357 C CA . GLU A 1 552 ? 18.511 13.004 -15.588 1.00 96.69 552 GLU A CA 1
ATOM 4358 C C . GLU A 1 552 ? 18.665 14.013 -14.432 1.00 96.69 552 GLU A C 1
ATOM 4360 O O . GLU A 1 552 ? 18.598 13.651 -13.260 1.00 96.69 552 GLU A O 1
ATOM 4365 N N . LYS A 1 553 ? 18.885 15.301 -14.736 1.00 96.50 553 LYS A N 1
ATOM 4366 C CA . LYS A 1 553 ? 19.146 16.331 -13.708 1.00 96.50 553 LYS A CA 1
ATOM 4367 C C . LYS A 1 553 ? 18.045 16.513 -12.659 1.00 96.50 553 LYS A C 1
ATOM 4369 O O . LYS A 1 553 ? 18.297 17.091 -11.610 1.00 96.50 553 LYS A O 1
ATOM 4374 N N . GLN A 1 554 ? 16.813 16.123 -12.978 1.00 96.19 554 GLN A N 1
ATOM 4375 C CA . GLN A 1 554 ? 15.635 16.360 -12.148 1.00 96.19 554 GLN A CA 1
ATOM 4376 C C . GLN A 1 554 ? 15.145 15.079 -11.479 1.00 96.19 554 GLN A C 1
ATOM 4378 O O . GLN A 1 554 ? 14.677 15.142 -10.347 1.00 96.19 554 GLN A O 1
ATOM 4383 N N . MET A 1 555 ? 15.216 13.938 -12.169 1.00 95.88 555 MET A N 1
ATOM 4384 C CA . MET A 1 555 ? 14.691 12.679 -11.650 1.00 95.88 555 MET A CA 1
ATOM 4385 C C . MET A 1 555 ? 15.418 11.462 -12.214 1.00 95.88 555 MET A C 1
ATOM 4387 O O . MET A 1 555 ? 15.870 11.475 -13.361 1.00 95.88 555 MET A O 1
ATOM 4391 N N . VAL A 1 556 ? 15.431 10.402 -11.411 1.00 97.00 556 VAL A N 1
ATOM 4392 C CA . VAL A 1 556 ? 15.770 9.037 -11.819 1.00 97.00 556 VAL A CA 1
ATOM 4393 C C . VAL A 1 556 ? 14.718 8.089 -11.248 1.00 97.00 556 VAL A C 1
ATOM 4395 O O . VAL A 1 556 ? 14.388 8.169 -10.065 1.00 97.00 556 VAL A O 1
ATOM 4398 N N . GLU A 1 557 ? 14.129 7.230 -12.079 1.00 95.94 557 GLU A N 1
ATOM 4399 C CA . GLU A 1 557 ? 12.989 6.395 -11.669 1.00 95.94 557 GLU A CA 1
ATOM 4400 C C . GLU A 1 557 ? 12.847 5.104 -12.479 1.00 95.94 557 GLU A C 1
ATOM 4402 O O . GLU A 1 557 ? 13.525 4.908 -13.487 1.00 95.94 557 GLU A O 1
ATOM 4407 N N . TYR A 1 558 ? 11.919 4.249 -12.041 1.00 96.75 558 TYR A N 1
ATOM 4408 C CA . TYR A 1 558 ? 11.575 2.959 -12.644 1.00 96.75 558 TYR A CA 1
ATOM 4409 C C . TYR A 1 558 ? 12.813 2.092 -12.891 1.00 96.75 558 TYR A C 1
ATOM 4411 O O . TYR A 1 558 ? 13.166 1.850 -14.049 1.00 96.75 558 TYR A O 1
ATOM 4419 N N . PRO A 1 559 ? 13.497 1.660 -11.813 1.00 97.81 559 PRO A N 1
ATOM 4420 C CA . PRO A 1 559 ? 14.643 0.784 -11.958 1.00 97.81 559 PRO A CA 1
ATOM 4421 C C . PRO A 1 559 ? 14.226 -0.518 -12.643 1.00 97.81 559 PRO A C 1
ATOM 4423 O O . PRO A 1 559 ? 13.118 -1.002 -12.454 1.00 97.81 559 PRO A O 1
ATOM 4426 N N . SER A 1 560 ? 15.152 -1.111 -13.380 1.00 98.00 560 SER A N 1
ATOM 4427 C CA . SER A 1 560 ? 15.141 -2.511 -13.782 1.00 98.00 560 SER A CA 1
ATOM 4428 C C . SER A 1 560 ? 16.532 -3.060 -13.539 1.00 98.00 560 SER A C 1
ATOM 4430 O O . SER A 1 560 ? 17.488 -2.593 -14.158 1.00 98.00 560 SER A O 1
ATOM 4432 N N . VAL A 1 561 ? 16.642 -4.045 -12.652 1.00 97.25 561 VAL A N 1
ATOM 4433 C CA . VAL A 1 561 ? 17.927 -4.568 -12.187 1.00 97.25 561 VAL A CA 1
ATOM 4434 C C . VAL A 1 561 ? 18.109 -6.008 -12.640 1.00 97.25 561 VAL A C 1
ATOM 4436 O O . VAL A 1 561 ? 17.209 -6.833 -12.501 1.00 97.25 561 VAL A O 1
ATOM 4439 N N . LEU A 1 562 ? 19.292 -6.306 -13.168 1.00 94.81 562 LEU A N 1
ATOM 4440 C CA . LEU A 1 562 ? 19.726 -7.634 -13.585 1.00 94.81 562 LEU A CA 1
ATOM 4441 C C . LEU A 1 562 ? 21.021 -8.009 -12.868 1.00 94.81 562 LEU A C 1
ATOM 4443 O O . LEU A 1 562 ? 21.866 -7.152 -12.615 1.00 94.81 562 LEU A O 1
ATOM 4447 N N . ARG A 1 563 ? 21.195 -9.302 -12.590 1.00 92.81 563 ARG A N 1
ATOM 4448 C CA . ARG A 1 563 ? 22.463 -9.865 -12.118 1.00 92.81 563 ARG A CA 1
ATOM 4449 C C . ARG A 1 563 ? 23.312 -10.322 -13.300 1.00 92.81 563 ARG A C 1
ATOM 4451 O O . ARG A 1 563 ? 22.834 -11.073 -14.145 1.00 92.81 563 ARG A O 1
ATOM 4458 N N . GLU A 1 564 ? 24.578 -9.923 -13.30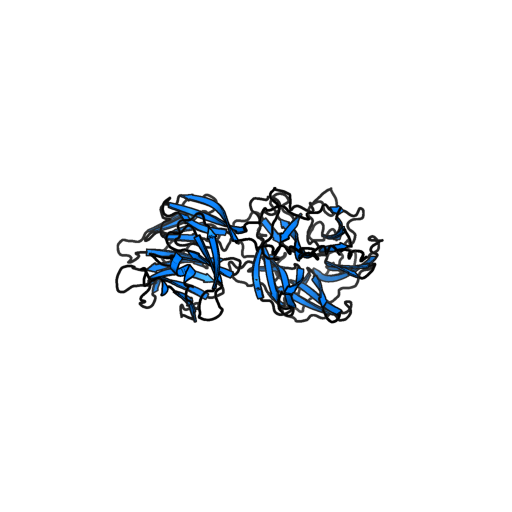4 1.00 90.94 564 GLU A N 1
ATOM 4459 C CA . GLU A 1 564 ? 25.556 -10.211 -14.350 1.00 90.94 564 GLU A CA 1
ATOM 4460 C C . GLU A 1 564 ? 26.851 -10.733 -13.722 1.00 90.94 564 GLU A C 1
ATOM 4462 O O . GLU A 1 564 ? 27.786 -9.989 -13.456 1.00 90.94 564 GLU A O 1
ATOM 4467 N N . GLY A 1 565 ? 26.900 -12.034 -13.428 1.00 87.56 565 GLY A N 1
ATOM 4468 C CA . GLY A 1 565 ? 28.027 -12.596 -12.684 1.00 87.56 565 GLY A CA 1
ATOM 4469 C C . GLY A 1 565 ? 28.157 -11.953 -11.299 1.00 87.56 565 GLY A C 1
ATOM 4470 O O . GLY A 1 565 ? 27.284 -12.141 -10.444 1.00 87.56 565 GLY A O 1
ATOM 4471 N N . ASP A 1 566 ? 29.250 -11.223 -11.092 1.00 88.62 566 ASP A N 1
ATOM 4472 C CA . ASP A 1 566 ? 29.602 -10.529 -9.851 1.00 88.62 566 ASP A CA 1
ATOM 4473 C C . ASP A 1 566 ? 29.045 -9.102 -9.739 1.00 88.62 566 ASP A C 1
ATOM 4475 O O . ASP A 1 566 ? 29.001 -8.568 -8.633 1.00 88.62 566 ASP A O 1
ATOM 4479 N N . HIS A 1 567 ? 28.550 -8.515 -10.829 1.00 92.69 567 HIS A N 1
ATOM 4480 C CA . HIS A 1 567 ? 27.983 -7.170 -10.838 1.00 92.69 567 HIS A CA 1
ATOM 4481 C C . HIS A 1 567 ? 26.479 -7.172 -11.126 1.00 92.69 567 HIS A C 1
ATOM 4483 O O . HIS A 1 567 ? 25.848 -8.183 -11.458 1.00 92.69 567 HIS A O 1
ATOM 4489 N N . LEU A 1 568 ? 25.876 -6.001 -10.952 1.00 96.62 568 LEU A N 1
ATOM 4490 C CA . LEU A 1 568 ? 24.501 -5.704 -11.303 1.00 96.62 568 LEU A CA 1
ATOM 4491 C C . LEU A 1 568 ? 24.454 -4.697 -12.443 1.00 96.62 568 LEU A C 1
ATOM 4493 O O . LEU A 1 568 ? 25.246 -3.758 -12.502 1.00 96.62 568 LEU A O 1
ATOM 4497 N N . ARG A 1 569 ? 23.447 -4.852 -13.294 1.00 97.81 569 ARG A N 1
ATOM 4498 C CA . ARG A 1 569 ? 23.065 -3.893 -14.326 1.00 97.81 569 ARG A CA 1
ATOM 4499 C C . ARG A 1 569 ? 21.762 -3.229 -13.931 1.00 97.81 569 ARG A C 1
ATOM 4501 O O . ARG A 1 569 ? 20.785 -3.922 -13.667 1.00 97.81 569 ARG A O 1
ATOM 4508 N N . LEU A 1 570 ? 21.731 -1.906 -13.952 1.00 98.50 570 LEU A N 1
ATOM 4509 C CA . LEU A 1 570 ? 20.528 -1.103 -13.774 1.00 98.50 570 LEU A CA 1
ATOM 4510 C C . LEU A 1 570 ? 20.151 -0.456 -15.107 1.00 98.50 570 LEU A C 1
ATOM 4512 O O . LEU A 1 570 ? 21.003 0.124 -15.773 1.00 98.50 570 LEU A O 1
ATOM 4516 N N . PHE A 1 571 ? 18.873 -0.491 -15.460 1.00 98.62 571 PHE A N 1
ATOM 4517 C CA . PHE A 1 571 ? 18.256 0.395 -16.446 1.00 98.62 571 PHE A CA 1
ATOM 4518 C C . PHE A 1 571 ? 17.246 1.290 -15.734 1.00 98.62 571 PHE A C 1
ATOM 4520 O O . PHE A 1 571 ? 16.563 0.829 -14.822 1.00 98.62 571 PHE A O 1
ATOM 4527 N N . TYR A 1 572 ? 17.159 2.562 -16.115 1.00 98.50 572 TYR A N 1
ATOM 4528 C CA . TYR A 1 572 ? 16.298 3.531 -15.434 1.00 98.50 572 TYR A CA 1
ATOM 4529 C C . TYR A 1 572 ? 15.874 4.678 -16.356 1.00 98.50 572 TYR A C 1
ATOM 4531 O O . TYR A 1 572 ? 16.533 4.980 -17.353 1.00 98.50 572 TYR A O 1
ATOM 4539 N N . CYS A 1 573 ? 14.767 5.333 -16.018 1.00 97.25 573 CYS A N 1
ATOM 4540 C CA . CYS A 1 573 ? 14.279 6.521 -16.710 1.00 97.25 573 CYS A CA 1
ATOM 4541 C C . CYS A 1 573 ? 14.889 7.803 -16.149 1.00 97.25 573 CYS A C 1
ATOM 4543 O O . CYS A 1 573 ? 15.043 7.945 -14.937 1.00 97.25 573 CYS A O 1
ATOM 4545 N N . GLY A 1 574 ? 15.139 8.760 -17.042 1.00 96.44 574 GLY A N 1
ATOM 4546 C CA . GLY A 1 574 ? 15.486 10.137 -16.695 1.00 96.44 574 GLY A CA 1
ATOM 4547 C C . GLY A 1 574 ? 14.269 11.064 -16.696 1.00 96.44 574 GLY A C 1
ATOM 4548 O O . GLY A 1 574 ? 13.121 10.638 -16.549 1.00 96.44 574 GLY A O 1
ATOM 4549 N N . ASN A 1 575 ? 14.517 12.355 -16.920 1.00 97.06 575 ASN A N 1
ATOM 4550 C CA . ASN A 1 575 ? 13.550 13.437 -16.734 1.00 97.06 575 ASN A CA 1
ATOM 4551 C C . ASN A 1 575 ? 12.220 13.262 -17.479 1.00 97.06 575 ASN A C 1
ATOM 4553 O O . ASN A 1 575 ? 12.148 12.788 -18.618 1.00 97.06 575 ASN A O 1
ATOM 4557 N N . GLY A 1 576 ? 11.168 13.802 -16.861 1.00 93.88 576 GLY A N 1
ATOM 4558 C CA . GLY A 1 576 ? 9.846 13.951 -17.457 1.00 93.88 576 GLY A CA 1
ATOM 4559 C C . GLY A 1 576 ? 9.123 12.629 -17.670 1.00 93.88 576 GLY A C 1
ATOM 4560 O O . GLY A 1 576 ? 8.374 12.519 -18.643 1.00 93.88 576 GLY A O 1
ATOM 4561 N N . TYR A 1 577 ? 9.346 11.653 -16.786 1.00 92.00 577 TYR A N 1
ATOM 4562 C CA . TYR A 1 577 ? 8.798 10.307 -16.904 1.00 92.00 577 TYR A CA 1
ATOM 4563 C C . TYR A 1 577 ? 9.190 9.684 -18.239 1.00 92.00 577 TYR A C 1
ATOM 4565 O O . TYR A 1 577 ? 8.337 9.455 -19.089 1.00 92.00 577 TYR A O 1
ATOM 4573 N N . GLY A 1 578 ? 10.502 9.539 -18.461 1.00 93.38 578 GLY A N 1
ATOM 4574 C CA . GLY A 1 578 ? 11.097 8.978 -19.680 1.00 93.38 578 GLY A CA 1
ATOM 4575 C C . GLY A 1 578 ? 11.030 9.868 -20.926 1.00 93.38 578 GLY A C 1
ATOM 4576 O O . GLY A 1 578 ? 11.376 9.418 -22.018 1.00 93.38 578 GLY A O 1
ATOM 4577 N N . ARG A 1 579 ? 10.659 11.151 -20.797 1.00 96.19 579 ARG A N 1
ATOM 4578 C CA . ARG A 1 579 ? 10.803 12.139 -21.889 1.00 96.19 579 ARG A CA 1
ATOM 4579 C C . ARG A 1 579 ? 12.257 12.299 -22.326 1.00 96.19 579 ARG A C 1
ATOM 4581 O O . ARG A 1 579 ? 12.521 12.593 -23.483 1.00 96.19 579 ARG A O 1
ATOM 4588 N N . ALA A 1 580 ? 13.190 12.121 -21.400 1.00 97.00 580 ALA A N 1
ATOM 4589 C CA . ALA A 1 580 ? 14.613 12.158 -21.691 1.00 97.00 580 ALA A CA 1
ATOM 4590 C C . ALA A 1 580 ? 15.197 10.790 -22.097 1.00 97.00 580 ALA A C 1
ATOM 4592 O O . ALA A 1 580 ? 16.381 10.716 -22.396 1.00 97.00 580 ALA A O 1
ATOM 4593 N N . GLY A 1 581 ? 14.387 9.728 -22.128 1.00 97.69 581 GLY A N 1
ATOM 4594 C CA . GLY A 1 581 ? 14.817 8.374 -22.475 1.00 97.69 581 GLY A CA 1
ATOM 4595 C C . GLY A 1 581 ? 15.197 7.504 -21.277 1.00 97.69 581 GLY A C 1
ATOM 4596 O O . GLY A 1 581 ? 14.884 7.813 -20.121 1.00 97.69 581 GLY A O 1
ATOM 4597 N N . ILE A 1 582 ? 15.853 6.390 -21.597 1.00 98.62 582 ILE A N 1
ATOM 4598 C CA . ILE A 1 582 ? 16.316 5.365 -20.657 1.00 98.62 582 ILE A CA 1
ATOM 4599 C C . ILE A 1 582 ? 17.843 5.341 -20.674 1.00 98.62 582 ILE A C 1
ATOM 4601 O O . ILE A 1 582 ? 18.459 5.328 -21.740 1.00 98.62 582 ILE A O 1
ATOM 4605 N N . GLY A 1 583 ? 18.440 5.313 -19.488 1.00 98.25 583 GLY A N 1
ATOM 4606 C CA . GLY A 1 583 ? 19.871 5.134 -19.276 1.00 98.25 583 GLY A CA 1
ATOM 4607 C C . GLY A 1 583 ? 20.171 3.835 -18.542 1.00 98.25 583 GLY A C 1
ATOM 4608 O O . GLY A 1 583 ? 19.269 3.085 -18.160 1.00 98.25 583 GLY A O 1
ATOM 4609 N N . THR A 1 584 ? 21.458 3.576 -18.345 1.00 98.25 584 THR A N 1
ATOM 4610 C CA . THR A 1 584 ? 21.956 2.389 -17.660 1.00 98.25 584 THR A CA 1
ATOM 4611 C C . THR A 1 584 ? 23.140 2.699 -16.745 1.00 98.25 584 THR A C 1
ATOM 4613 O O . THR A 1 584 ? 23.858 3.687 -16.930 1.00 98.25 584 THR A O 1
ATOM 4616 N N . ALA A 1 585 ? 23.323 1.877 -15.719 1.00 98.12 585 ALA A N 1
ATOM 4617 C CA . ALA A 1 585 ? 24.446 1.929 -14.797 1.00 98.12 585 ALA A CA 1
ATOM 4618 C C . ALA A 1 585 ? 24.880 0.507 -14.429 1.00 98.12 585 ALA A C 1
ATOM 4620 O O . ALA A 1 585 ? 24.097 -0.438 -14.541 1.00 98.12 585 ALA A O 1
ATOM 4621 N N . VAL A 1 586 ? 26.123 0.362 -13.985 1.00 97.44 586 VAL A N 1
ATOM 4622 C CA . VAL A 1 586 ? 26.683 -0.897 -13.486 1.00 97.44 586 VAL A CA 1
ATOM 4623 C C . VAL A 1 586 ? 27.079 -0.737 -12.023 1.00 97.44 586 VAL A C 1
ATOM 4625 O O . VAL A 1 586 ? 27.494 0.354 -11.626 1.00 97.44 586 VAL A O 1
ATOM 4628 N N . SER A 1 587 ? 26.909 -1.774 -11.205 1.00 97.00 587 SER A N 1
ATOM 4629 C CA . SER A 1 587 ? 27.392 -1.733 -9.824 1.00 97.00 587 SER A CA 1
ATOM 4630 C C . SER A 1 587 ? 28.921 -1.757 -9.777 1.00 97.00 587 SER A C 1
ATOM 4632 O O . SER A 1 587 ? 29.548 -2.388 -10.629 1.00 97.00 587 SER A O 1
ATOM 4634 N N . LYS A 1 588 ? 29.501 -1.080 -8.784 1.00 88.81 588 LYS A N 1
ATOM 4635 C CA . LYS A 1 588 ? 30.935 -1.156 -8.475 1.00 88.81 588 LYS A CA 1
ATOM 4636 C C . LYS A 1 588 ? 31.372 -2.502 -7.925 1.00 88.81 588 LYS A C 1
ATOM 4638 O O . LYS A 1 588 ? 30.540 -3.154 -7.255 1.00 88.81 588 LYS A O 1
#

Sequence (588 aa):
MRYPPCAFFLCLAVLFGNVLSAADLTVQQRQRVAAPEAHQAVAVDAASFFAISNQAITRYDKSTNEPLVAWKAEEDAGIKHLNSGVVVDGRLYCAHSNWPATPLNNTIEVFDAESLKHLESLPFEKSTGAINWVDRHRDSWWVVYAFYGADEAARTKLIRYDDDWKPIAEFTFPENVVKRFLPNSNSGGSFGPNGRLFVTGHDHPELYVLDVPAESGTLTYKTTIAAPITGQGIAWDRSDIGTLFGIDRRQKEVVSMRLSHSDEYAELQRSVEWIRHPDNPVIPPREGEFDSYRCMNPWAVREGNQYRVYYSGAGADRKQRLAYAVADVDDLTDWKRTEPLFDTGAAGAFDALWCVLPHAIQTKDKGWNLYYTGNSGKGAGLSAFPGIGVATSKDGLNWKRYSEQPVLSRSMKHGDPDAIGIAGGSVQRLRQEDGTEKWFFYYTGCPTIGTTHELHQQKTICLAVSDDGIEWTKKGVVMTRNPDRDYENIAVAGPVVLQDPDGLFRMWYSAIGSRHMYYSICYAESDDGIHWRRGPEVGDNLQLLPTGNGWEKQMVEYPSVLREGDHLRLFYCGNGYGRAGIGTAVSK

Secondary structure (DSSP, 8-state):
-PPPPP--------------PPPPEEEEEEEEEE-TTTTSEEEE-SSEEEEE-SSEEEEEETTT--EEEEEE--TTS---EE---EEETTEEEEEEE-TTSSS--EEEEEEETTT--EEEEEE----SSEEEEEEEETTEEEEEEE--STTTGGG-EEEEE-TT--EEEEEE--HHHHHHHTTS---EEEE-TTS-EEEE-SS-SEEEEEEPPSSSEE-EEEEEEE-SS-SS--EE-SSSTTEEEEEETTTTEEEEEEEEETTTTSPPSS---EEE-TT--SB---TTSTTSSEEEEEEEEEETTEEEEEEEEE-TTS-EEEEEEEEETTEEEEEEEPSPSSPPPPTTSTTSSEEEEEEEEE-TTS-EEEEEEEE-SSSSSGGG--EEEEEEESSSSS-EES-SS-SEE----TTSTTSSEEEEEEEEEEE-TTS-EEEEEEEEEEPPP-S--SSS---EEEEEEESSSSS-EEEEEEE---TT-TTTSSEEEEEEEEE-TTS-EEEEEEEE-TTTSSEEEEEEEESSSSS-B--SSTTTTEEE---SSSTTSS--EEEEEEEETTEEEEEEE-HHHHTT-EEEEEE-

Foldseek 3Di:
DDDDDDDDPPPPPPPPPPPPPAFAKEKAWDDKAFALLQAAKWEDEQFWIWRHHQFKIWIAGPPPRHTDEIDGHDPPNLRGGQREWYDDPQKIWTWTWPPPDPQIWTWTFIARNRHRHTDDTHTDPRDQFGWQDWEDDDQWIKTWGAFAAQVTQQVIKIFIAHPVRHTDAIETEDPVVSVQQPNTYWREWDAAQLRWIWTFHQAAQKIWTWDDDPHYYYTHTDDIYRHPAGTHYKYDYLQAHQKIWTHHNVSNIIIIIGMATPFQAPADDDFFAWDFDPPPPLFAADPPAQQNQFWFQWAWDDDPQKIKTWTWGHDPVQAIAIWIWMDGNVDSNDIDIDHGLDGFAPQPFLANRYWGQWEWDADPLRKIKIKTWHHNPDDDDQLRTFAIFIWIGNNVRHTDTPDSHHLGGQPCDRSHQQNRGKGYAYWDWDQDPVRAIKIKGWIKHHHDHRPDDPDSGAIFIWIWMDRPVRHTDTSGGLGGFDCVAQQANRYWGQWYWDADPSQKIKIWIWGHGNVQNETFIFIWIGNHVRHTYRHNDHCSGGHGDQDDDDQANRYWHNWHWDDDPPKIKIKIAGPPNRSSHITIIMTD

Solvent-accessible surface area (backbone atoms only — not comparable to full-atom values): 29452 Å² total; per-residue (Å²): 138,83,82,84,82,83,80,80,82,78,80,77,79,77,76,76,71,77,78,75,74,76,70,50,64,35,55,44,81,73,48,77,42,85,30,89,36,11,64,25,13,21,23,37,53,58,60,31,36,30,28,21,16,41,49,34,40,37,34,24,36,67,86,80,65,46,82,74,44,75,37,65,64,58,96,82,65,75,70,55,31,31,22,20,26,32,60,56,96,68,28,29,39,21,14,20,20,39,75,92,47,81,82,40,50,31,33,40,40,30,22,37,54,84,76,53,45,79,72,50,72,48,79,52,77,79,47,96,42,44,32,21,23,35,37,80,58,92,88,26,38,37,39,33,31,23,20,73,35,76,91,34,24,78,70,24,30,40,35,34,19,41,93,85,70,47,80,74,37,48,32,37,65,40,67,79,58,43,64,62,14,55,64,42,24,59,24,16,41,33,66,44,59,48,72,33,39,36,32,18,16,58,64,48,41,41,35,43,35,27,46,73,64,98,60,61,46,68,35,42,82,75,54,72,26,68,41,99,32,38,18,30,6,31,25,53,30,43,38,49,76,51,33,38,35,29,20,26,50,90,78,17,18,38,30,38,28,31,67,49,39,76,42,38,48,36,80,66,91,76,78,67,52,66,48,69,48,88,71,54,46,50,44,54,41,41,85,94,41,63,25,36,54,14,25,24,32,37,26,64,49,76,61,90,69,26,39,39,34,30,26,19,22,24,22,94,85,71,40,24,28,37,28,43,33,36,27,45,72,90,40,66,80,59,66,54,66,58,70,64,54,49,81,54,41,59,92,84,24,43,24,28,31,23,32,34,40,43,35,76,46,75,43,96,88,64,25,28,41,34,37,28,17,15,25,49,71,52,80,77,66,60,55,36,10,51,12,30,32,44,29,38,21,69,79,77,72,61,57,42,70,72,56,78,57,52,52,46,62,35,71,71,39,86,44,37,53,24,13,52,1,23,35,42,29,31,76,45,80,42,76,44,95,88,70,49,61,37,28,40,36,35,25,16,16,13,37,41,72,41,93,79,52,101,60,94,59,52,24,23,30,24,35,28,38,19,78,78,76,55,64,63,49,78,50,33,56,50,44,63,45,43,76,90,38,49,58,26,38,47,11,28,30,34,35,35,69,48,71,46,98,89,55,45,25,39,35,38,26,19,16,25,7,78,73,64,76,32,35,21,27,31,42,35,39,18,81,75,75,52,59,56,21,36,21,69,53,95,61,64,25,61,52,43,70,45,49,80,89,60,55,30,37,62,16,25,31,36,53,22,78,44,82,55,91,94,37,38,40,38,30,26,17,20,23,78,78,4,42,41,2,26,29,44,29,36,42,113

Organism: NCBI:txid1930274

Radius of gyration: 26.87 Å; Cα contacts (8 Å, |Δi|>4): 1723; chains: 1; bounding box: 85×79×71 Å

Mean predicted aligned error: 6.3 Å

InterPro domains:
  IPR013148 Glycosyl hydrolase family 32, N-terminal [PF00251] (389-548)
  IPR023296 Glycosyl hydrolase, five-bladed beta-propeller domain superfamily [G3DSA:2.115.10.20] (264-423)
  IPR023296 Glycosyl hydrolase, five-bladed beta-propeller domain superfamily [G3DSA:2.115.10.20] (425-588)
  IPR023296 Glycosyl hydrolase, five-bladed beta-propeller domain superfamily [SSF75005] (275-403)
  IPR023296 Glycosyl hydrolase, five-bladed beta-propeller domain superfamily [SSF75005] (358-583)

pLDDT: mean 91.99, std 12.79, range [27.91, 98.81]

Nearest PDB structures (foldseek):
  6r3u-assembly1_A  TM=6.823E-01  e=8.253E-10  Bacteroides thetaiotaomicron
  8aa2-assembly1_M  TM=5.896E-01  e=5.104E-10  Bacteroides thetaiotaomicron VPI-5482
  6r3r-assembly1_A  TM=5.995E-01  e=7.145E-10  Bacteroides thetaiotaomicron
  7zns-assembly2_B  TM=6.386E-01  e=5.128E-09  Bacteroides thetaiotaomicron VPI-5482
  5ay9-assembly1_A  TM=6.400E-01  e=1.224E-07  Ruminococcus albus 7 = DSM 20455